Protein AF-0000000068826540 (afdb_homodimer)

Solvent-accessible surface area (backbone atoms only — not comparable to full-atom values): 41862 Å² total; per-residue (Å²): 136,84,75,47,62,43,53,75,53,88,44,81,30,69,49,76,43,87,51,99,75,42,53,31,29,47,53,29,20,50,42,63,43,37,49,64,47,48,42,89,42,45,64,24,58,52,43,32,72,39,55,34,80,72,80,63,37,84,43,47,46,51,41,46,40,36,45,55,70,28,40,40,21,50,29,36,48,54,48,50,35,27,63,74,12,22,51,59,32,77,55,18,40,41,32,16,34,36,43,41,32,24,35,31,47,99,85,48,50,64,32,33,32,38,44,38,30,43,34,70,72,41,82,42,54,42,56,68,70,57,26,53,53,39,37,75,74,40,38,56,49,36,64,49,50,54,51,51,34,32,75,71,65,55,50,45,40,25,42,27,29,36,29,68,40,47,63,68,53,50,73,64,43,95,56,69,79,40,35,23,42,48,80,78,54,53,91,81,31,49,78,40,81,77,52,72,49,70,51,74,72,74,75,94,42,58,61,66,57,53,70,60,45,69,80,28,64,60,34,54,33,76,36,49,42,82,42,89,11,47,35,52,57,45,41,46,56,49,38,57,53,50,41,33,69,75,65,29,81,34,48,62,60,39,64,69,50,26,89,61,88,79,77,65,61,80,74,69,62,65,71,64,73,76,81,69,68,70,56,55,52,39,66,67,61,90,67,81,38,79,70,84,53,68,66,47,59,64,36,54,61,73,41,76,39,78,52,65,51,57,94,74,86,68,41,81,44,72,73,34,32,54,62,33,24,46,44,60,70,70,65,44,48,73,69,49,48,52,49,24,39,52,46,44,41,68,50,45,70,68,24,54,70,70,49,42,52,45,40,34,51,57,40,29,67,41,34,58,66,55,17,51,51,36,51,53,51,51,49,52,52,55,54,51,73,72,96,137,82,75,45,62,42,54,76,51,90,45,81,30,70,50,78,43,86,50,98,75,42,54,32,27,47,54,30,20,50,44,64,43,36,48,63,46,49,42,88,42,44,65,24,56,51,43,32,72,37,55,34,80,73,79,64,38,82,41,45,47,50,40,48,39,35,47,54,71,29,40,39,22,50,29,34,47,55,49,50,35,26,61,73,10,21,49,59,31,77,55,17,41,41,32,15,33,36,44,41,32,22,36,32,43,100,84,49,50,65,32,35,32,39,44,37,29,42,34,72,72,43,81,41,54,41,56,68,70,58,26,52,52,38,37,74,75,40,37,56,48,36,64,50,49,54,51,50,34,31,73,72,64,56,51,44,40,24,43,28,28,36,28,67,40,47,64,67,51,52,72,66,42,94,53,68,79,43,37,24,43,49,79,78,54,50,90,82,33,49,77,41,80,78,51,73,48,70,51,73,72,75,74,91,42,58,61,65,58,53,69,60,46,68,79,28,64,58,35,56,34,77,33,49,42,82,42,91,11,47,37,53,57,46,40,45,56,47,38,56,53,50,42,34,69,74,65,30,79,33,48,62,60,38,64,68,50,27,89,61,90,77,77,67,60,80,75,69,63,65,71,65,73,77,80,68,67,72,56,54,52,36,66,67,61,89,66,81,37,78,70,84,53,68,67,47,58,64,38,55,63,74,42,77,39,78,51,63,53,58,95,74,86,67,43,80,43,70,74,33,31,52,62,34,25,45,44,60,72,71,66,45,49,72,69,51,50,52,49,24,41,51,46,45,41,69,50,43,69,68,26,53,69,71,51,40,51,46,40,33,52,56,40,29,67,41,34,57,67,55,14,49,51,35,51,52,52,52,49,51,51,54,54,57,74,72,102

Nearest PDB structures (foldseek):
  7p8w-assembly1_A  TM=9.764E-01  e=9.276E-44  Homo sapiens
  7di8-assembly1_A  TM=9.745E-01  e=5.352E-43  Bos taurus
  1dgh-assembly1_D  TM=9.755E-01  e=1.425E-42  Homo sapiens
  4e37-assembly1_C  TM=9.584E-01  e=1.526E-38  Pseudomonas aeruginosa PAO1
  6pt7-assembly1_A  TM=9.699E-01  e=7.674E-37  Acinetobacter sp. Ver3

pLDDT: mean 92.23, std 7.65, range [39.34, 98.88]

Sequence (774 aa):
MGYPDTVRDVRGFAVKFYTEDGIWDLVGNNTPIFFIKDAALFPSFIHILKRNPVTHLRDADMFWDMMTLRAETTHQNLIFFSDRGIPASYRNMHGYGSDTFAFVNEYGKFFYCKFHYLTNQGIRNLPPNEATNIAGNDPDYLIRDLYNEIEKGNYPSWSFYVQIMTPEQAAASPYDPFDVTKVWLHAEYPLIPVGRLVLNRNPKNYFAEVEQIAFDVAHLIPGIEPSPDRMLQGRLYSYGDTHRHRLGPNPTQLPVNSPFKLHTYTRDGYGTINSQGGAPNYHPNSFQGPVSDARANALSPALPLVGVAKRTDNAQDDTNYVQARILYQRVLTQEERERLMDNIVMMLKLANTVLQERAISNFSNVDESLGTGIRNRLRAIQTHAELMGYPDTVRDVRGFAVKFYTEDGIWDLVGNNTPIFFIKDAALFPSFIHILKRNPVTHLRDADMFWDMMTLRAETTHQNLIFFSDRGIPASYRNMHGYGSDTFAFVNEYGKFFYCKFHYLTNQGIRNLPPNEATNIAGNDPDYLIRDLYNEIEKGNYPSWSFYVQIMTPEQAAASPYDPFDVTKVWLHAEYPLIPVGRLVLNRNPKNYFAEVEQIAFDVAHLIPGIEPSPDRMLQGRLYSYGDTHRHRLGPNPTQLPVNSPFKLHTYTRDGYGTINSQGGAPNYHPNSFQGPVSDARANALSPALPLVGVAKRTDNAQDDTNYVQARILYQRVLTQEERERLMDNIVMMLKLANTVLQERAISNFSNVDESLGTGIRNRLRAIQTHAEL

Secondary structure (DSSP, 8-state):
-PPPTTSS-PPEEEEEEEETTEEEEEEEESSSS-S-S-GGGHHHHHHHHSPPTTT-S--HHHHHHHHHH-GGGHHHHHHHHSGGGSBS-GGGS-EE--S-EEEE-TTS-EEEEEEEEEESS---B--HHHHHHHHHH-TTHHHHHHHHHHHTT---EEEEEEEEE-HHHHHH-SS-TT-TTSPPPTTTS--EEEEEEE-----S-HIIIIIT----TT---TTEEE-S-HHHHHHHHHHHHHHHHHH-S-GGGSTTT-SS----S---STT--S--TT---SSS-SS------HHHHHT---EEEEEEE-----TT-THHHHHHHHIIIIIS-HHHHHHHHHHHHHHHTTS-HHHHHHHHHHHHHH-HHHHHHHHHHHHHHHHHHH-/-PPPTTSS-PPEEEEEEEETTEEEEEEEESSSS-S-S-GGGHHHHHHHHSPPTTT-S--HHHHHHHHHH-GGGHHHHHHHHSGGGSBS-GGGS-EE--S-EEEE-TTS-EEEEEEEEEESS---B--HHHHHHHHHH-TTHHHHHHHHHHHTT---EEEEEEEEE-HHHHHH-SS-TT-TTSPPPTTTS--EEEEEEE-----S-HIIIIIT----TT---TTEEE-S-HHHHHHHHHHHHHHHHHH-S-GGGSTTT-SS----S---STT--S--TT---SSS-SS------HHHHHT---EEEEEEE-----TT-THHHHHHHHIIIIIS-HHHHHHHHHHHHHHHTTS-HHHHHHHHHHHHHH-HHHHHHHHHHHHHHHHHHH-

Structure (mmCIF, N/CA/C/O backbone):
data_AF-0000000068826540-model_v1
#
loop_
_entity.id
_entity.type
_entity.pdbx_description
1 polymer catalase
#
loop_
_atom_site.group_PDB
_atom_site.id
_atom_site.type_symbol
_atom_site.label_atom_id
_atom_site.label_alt_id
_atom_site.label_comp_id
_atom_site.label_asym_id
_atom_site.label_entity_id
_atom_site.label_seq_id
_atom_site.pdbx_PDB_ins_code
_atom_site.Cartn_x
_atom_site.Cartn_y
_atom_site.Cartn_z
_atom_site.occupancy
_atom_site.B_iso_or_equiv
_atom_site.auth_seq_id
_atom_site.auth_comp_id
_atom_site.auth_asym_id
_atom_site.auth_atom_id
_atom_site.pdbx_PDB_model_num
ATOM 1 N N . MET A 1 1 ? -1.726 -9.164 -29.812 1 40 1 MET A N 1
ATOM 2 C CA . MET A 1 1 ? -1.993 -10.562 -30.125 1 40 1 MET A CA 1
ATOM 3 C C . MET A 1 1 ? -1.627 -11.461 -28.953 1 40 1 MET A C 1
ATOM 5 O O . MET A 1 1 ? -0.715 -11.148 -28.172 1 40 1 MET A O 1
ATOM 9 N N . GLY A 1 2 ? -2.625 -12.258 -28.422 1 59.25 2 GLY A N 1
ATOM 10 C CA . GLY A 1 2 ? -2.689 -12.898 -27.109 1 59.25 2 GLY A CA 1
ATOM 11 C C . GLY A 1 2 ? -1.823 -14.141 -27.016 1 59.25 2 GLY A C 1
ATOM 12 O O . GLY A 1 2 ? -1.243 -14.578 -28.016 1 59.25 2 GLY A O 1
ATOM 13 N N . TYR A 1 3 ? -1.298 -14.594 -25.953 1 77.81 3 TYR A N 1
ATOM 14 C CA . TYR A 1 3 ? -0.613 -15.812 -25.547 1 77.81 3 TYR A CA 1
ATOM 15 C C . TYR A 1 3 ? -1.522 -17.031 -25.703 1 77.81 3 TYR A C 1
ATOM 17 O O . TYR A 1 3 ? -2.719 -16.953 -25.406 1 77.81 3 TYR A O 1
ATOM 25 N N . PRO A 1 4 ? -1 -18.156 -26.562 1 89.75 4 PRO A N 1
ATOM 26 C CA . PRO A 1 4 ? -1.875 -19.312 -26.688 1 89.75 4 PRO A CA 1
ATOM 27 C C . PRO A 1 4 ? -2.424 -19.781 -25.344 1 89.75 4 PRO A C 1
ATOM 29 O O . PRO A 1 4 ? -1.708 -19.766 -24.328 1 89.75 4 PRO A O 1
ATOM 32 N N . ASP A 1 5 ? -3.678 -20.219 -25.391 1 93 5 ASP A N 1
ATOM 33 C CA . ASP A 1 5 ? -4.332 -20.438 -24.109 1 93 5 ASP A CA 1
ATOM 34 C C . ASP A 1 5 ? -4.176 -21.891 -23.672 1 93 5 ASP A C 1
ATOM 36 O O . ASP A 1 5 ? -4.699 -22.297 -22.625 1 93 5 ASP A O 1
ATOM 40 N N . THR A 1 6 ? -3.35 -22.703 -24.469 1 95.31 6 THR A N 1
ATOM 41 C CA . THR A 1 6 ? -3.129 -24.094 -24.047 1 95.31 6 THR A CA 1
ATOM 42 C C . THR A 1 6 ? -1.706 -24.281 -23.531 1 95.31 6 THR A C 1
ATOM 44 O O . THR A 1 6 ? -1.251 -25.406 -23.344 1 95.31 6 THR A O 1
ATOM 47 N N . VAL A 1 7 ? -1.025 -23.25 -23.359 1 93.5 7 VAL A N 1
ATOM 48 C CA . VAL A 1 7 ? 0.302 -23.328 -22.766 1 93.5 7 VAL A CA 1
ATOM 49 C C . VAL A 1 7 ? 0.178 -23.672 -21.281 1 93.5 7 VAL A C 1
ATOM 51 O O . VAL A 1 7 ? -0.816 -23.328 -20.641 1 93.5 7 VAL A O 1
ATOM 54 N N . ARG A 1 8 ? 1.16 -24.469 -20.812 1 95.25 8 ARG A N 1
ATOM 55 C CA . ARG A 1 8 ? 1.2 -24.75 -19.391 1 95.25 8 ARG A CA 1
ATOM 56 C C . ARG A 1 8 ? 1.345 -23.453 -18.594 1 95.25 8 ARG A C 1
ATOM 58 O O . ARG A 1 8 ? 2.311 -22.703 -18.766 1 95.25 8 ARG A O 1
ATOM 65 N N . ASP A 1 9 ? 0.307 -23.188 -17.781 1 94.12 9 ASP A N 1
ATOM 66 C CA . ASP A 1 9 ? 0.278 -21.953 -17 1 94.12 9 ASP A CA 1
ATOM 67 C C . ASP A 1 9 ? -0.729 -22.047 -15.852 1 94.12 9 ASP A C 1
ATOM 69 O O . ASP A 1 9 ? -1.644 -22.875 -15.891 1 94.12 9 ASP A O 1
ATOM 73 N N . VAL A 1 10 ? -0.479 -21.266 -14.852 1 94.94 10 VAL A N 1
ATOM 74 C CA . VAL A 1 10 ? -1.513 -21.062 -13.844 1 94.94 10 VAL A CA 1
ATOM 75 C C . VAL A 1 10 ? -2.6 -20.141 -14.391 1 94.94 10 VAL A C 1
ATOM 77 O O . VAL A 1 10 ? -2.301 -19.156 -15.055 1 94.94 10 VAL A O 1
ATOM 80 N N . ARG A 1 11 ? -3.848 -20.562 -14.203 1 95.62 11 ARG A N 1
ATOM 81 C CA . ARG A 1 11 ? -4.957 -19.734 -14.672 1 95.62 11 ARG A CA 1
ATOM 82 C C . ARG A 1 11 ? -5.605 -18.984 -13.516 1 95.62 11 ARG A C 1
ATOM 84 O O . ARG A 1 11 ? -5.984 -19.594 -12.508 1 95.62 11 ARG A O 1
ATOM 91 N N . GLY A 1 12 ? -5.676 -17.672 -13.703 1 95.25 12 GLY A N 1
ATOM 92 C CA . GLY A 1 12 ? -6.477 -16.922 -12.734 1 95.25 12 GLY A CA 1
ATOM 93 C C . GLY A 1 12 ? -7.93 -17.359 -12.711 1 95.25 12 GLY A C 1
ATOM 94 O O . GLY A 1 12 ? -8.516 -17.656 -13.758 1 95.25 12 GLY A O 1
ATOM 95 N N . PHE A 1 13 ? -8.477 -17.484 -11.57 1 97.69 13 PHE A N 1
ATOM 96 C CA . PHE A 1 13 ? -9.875 -17.812 -11.328 1 97.69 13 PHE A CA 1
ATOM 97 C C . PHE A 1 13 ? -10.492 -16.859 -10.305 1 97.69 13 PHE A C 1
ATOM 99 O O . PHE A 1 13 ? -10.195 -16.953 -9.117 1 97.69 13 PHE A O 1
ATOM 106 N N . ALA A 1 14 ? -11.281 -15.922 -10.773 1 97.5 14 ALA A N 1
ATOM 107 C CA . ALA A 1 14 ? -11.867 -14.922 -9.891 1 97.5 14 ALA A CA 1
ATOM 108 C C . ALA A 1 14 ? -13.375 -14.805 -10.102 1 97.5 14 ALA A C 1
ATOM 110 O O . ALA A 1 14 ? -13.852 -14.914 -11.234 1 97.5 14 ALA A O 1
ATOM 111 N N . VAL A 1 15 ? -14.07 -14.594 -9.008 1 97.25 15 VAL A N 1
ATOM 112 C CA . VAL A 1 15 ? -15.523 -14.461 -9.047 1 97.25 15 VAL A CA 1
ATOM 113 C C . VAL A 1 15 ? -15.945 -13.195 -8.312 1 97.25 15 VAL A C 1
ATOM 115 O O . VAL A 1 15 ? -15.469 -12.914 -7.211 1 97.25 15 VAL A O 1
ATOM 118 N N . LYS A 1 16 ? -16.766 -12.43 -8.938 1 96.5 16 LYS A N 1
ATOM 119 C CA . LYS A 1 16 ? -17.359 -11.242 -8.336 1 96.5 16 LYS A CA 1
ATOM 120 C C . LYS A 1 16 ? -18.781 -11.516 -7.863 1 96.5 16 LYS A C 1
ATOM 122 O O . LYS A 1 16 ? -19.625 -11.953 -8.648 1 96.5 16 LYS A O 1
ATOM 127 N N . PHE A 1 17 ? -19.094 -11.312 -6.582 1 95.56 17 PHE A N 1
ATOM 128 C CA . PHE A 1 17 ? -20.422 -11.469 -5.98 1 95.56 17 PHE A CA 1
ATOM 129 C C . PHE A 1 17 ? -21.094 -10.117 -5.785 1 95.56 17 PHE A C 1
ATOM 131 O O . PHE A 1 17 ? -20.562 -9.25 -5.086 1 95.56 17 PHE A O 1
ATOM 138 N N . TYR A 1 18 ? -22.156 -9.914 -6.453 1 92.62 18 TYR A N 1
ATOM 139 C CA . TYR A 1 18 ? -23 -8.758 -6.168 1 92.62 18 TYR A CA 1
ATOM 140 C C . TYR A 1 18 ? -24.047 -9.094 -5.109 1 92.62 18 TYR A C 1
ATOM 142 O O . TYR A 1 18 ? -25.062 -9.734 -5.41 1 92.62 18 TYR A O 1
ATOM 150 N N . THR A 1 19 ? -23.719 -8.602 -3.861 1 90.75 19 THR A N 1
ATOM 151 C CA . THR A 1 19 ? -24.578 -8.969 -2.74 1 90.75 19 THR A CA 1
ATOM 152 C C . THR A 1 19 ? -25.328 -7.758 -2.209 1 90.75 19 THR A C 1
ATOM 154 O O . THR A 1 19 ? -25.078 -6.629 -2.631 1 90.75 19 THR A O 1
ATOM 157 N N . GLU A 1 20 ? -26.266 -8.039 -1.25 1 87.06 20 GLU A N 1
ATOM 158 C CA . GLU A 1 20 ? -27 -6.961 -0.593 1 87.06 20 GLU A CA 1
ATOM 159 C C . GLU A 1 20 ? -26.078 -6.148 0.321 1 87.06 20 GLU A C 1
ATOM 161 O O . GLU A 1 20 ? -26.391 -5 0.649 1 87.06 20 GLU A O 1
ATOM 166 N N . ASP A 1 21 ? -24.938 -6.742 0.632 1 87.31 21 ASP A N 1
ATOM 167 C CA . ASP A 1 21 ? -24.016 -6.082 1.555 1 87.31 21 ASP A CA 1
ATOM 168 C C . ASP A 1 21 ? -22.891 -5.367 0.799 1 87.31 21 ASP A C 1
ATOM 170 O O . ASP A 1 21 ? -22.031 -4.73 1.409 1 87.31 21 ASP A O 1
ATOM 174 N N . GLY A 1 22 ? -22.938 -5.465 -0.512 1 88.62 22 GLY A N 1
ATOM 175 C CA . GLY A 1 22 ? -21.891 -4.875 -1.326 1 88.62 22 GLY A CA 1
ATOM 176 C C . GLY A 1 22 ? -21.266 -5.855 -2.305 1 88.62 22 GLY A C 1
ATOM 177 O O . GLY A 1 22 ? -21.875 -6.875 -2.641 1 88.62 22 GLY A O 1
ATOM 178 N N . ILE A 1 23 ? -20.188 -5.465 -2.859 1 92.06 23 ILE A N 1
ATOM 179 C CA . ILE A 1 23 ? -19.484 -6.273 -3.852 1 92.06 23 ILE A CA 1
ATOM 180 C C . ILE A 1 23 ? -18.359 -7.055 -3.184 1 92.06 23 ILE A C 1
ATOM 182 O O . ILE A 1 23 ? -17.562 -6.48 -2.438 1 92.06 23 ILE A O 1
ATOM 186 N N . TRP A 1 24 ? -18.375 -8.344 -3.379 1 95.31 24 TRP A N 1
ATOM 187 C CA . TRP A 1 24 ? -17.297 -9.195 -2.885 1 95.31 24 TRP A CA 1
ATOM 188 C C . TRP A 1 24 ? -16.547 -9.852 -4.039 1 95.31 24 TRP A C 1
ATOM 190 O O . TRP A 1 24 ? -17.156 -10.438 -4.938 1 95.31 24 TRP A O 1
ATOM 200 N N . ASP A 1 25 ? -15.258 -9.672 -4.039 1 97 25 ASP A N 1
ATOM 201 C CA . ASP A 1 25 ? -14.406 -10.344 -5.016 1 97 25 ASP A CA 1
ATOM 202 C C . ASP A 1 25 ? -13.617 -11.477 -4.363 1 97 25 ASP A C 1
ATOM 204 O O . ASP A 1 25 ? -12.93 -11.273 -3.363 1 97 25 ASP A O 1
ATOM 208 N N . LEU A 1 26 ? -13.742 -12.625 -4.875 1 97.88 26 LEU A N 1
ATOM 209 C CA . LEU A 1 26 ? -12.883 -13.742 -4.516 1 97.88 26 LEU A CA 1
ATOM 210 C C . LEU A 1 26 ? -11.898 -14.055 -5.637 1 97.88 26 LEU A C 1
ATOM 212 O O . LEU A 1 26 ? -12.289 -14.531 -6.699 1 97.88 26 LEU A O 1
ATOM 216 N N . VAL A 1 27 ? -10.656 -13.727 -5.32 1 97.38 27 VAL A N 1
ATOM 217 C CA . VAL A 1 27 ? -9.602 -13.812 -6.328 1 97.38 27 VAL A CA 1
ATOM 218 C C . VAL A 1 27 ? -8.711 -15.023 -6.043 1 97.38 27 VAL A C 1
ATOM 220 O O . VAL A 1 27 ? -8.219 -15.188 -4.926 1 97.38 27 VAL A O 1
ATOM 223 N N . GLY A 1 28 ? -8.523 -15.859 -7.051 1 96.88 28 GLY A N 1
ATOM 224 C CA . GLY A 1 28 ? -7.676 -17.031 -6.875 1 96.88 28 GLY A CA 1
ATOM 225 C C . GLY A 1 28 ? -7.203 -17.625 -8.188 1 96.88 28 GLY A C 1
ATOM 226 O O . GLY A 1 28 ? -6.91 -16.906 -9.141 1 96.88 28 GLY A O 1
ATOM 227 N N . ASN A 1 29 ? -6.91 -18.922 -8.125 1 97.69 29 ASN A N 1
ATOM 228 C CA . ASN A 1 29 ? -6.355 -19.641 -9.273 1 97.69 29 ASN A CA 1
ATOM 229 C C . ASN A 1 29 ? -7.008 -21 -9.461 1 97.69 29 ASN A C 1
ATOM 231 O O . ASN A 1 29 ? -7.848 -21.406 -8.656 1 97.69 29 ASN A O 1
ATOM 235 N N . ASN A 1 30 ? -6.637 -21.609 -10.578 1 98.06 30 ASN A N 1
ATOM 236 C CA . ASN A 1 30 ? -7.102 -22.969 -10.82 1 98.06 30 ASN A CA 1
ATOM 237 C C . ASN A 1 30 ? -6.266 -23.984 -10.055 1 98.06 30 ASN A C 1
ATOM 239 O O . ASN A 1 30 ? -6.434 -25.203 -10.234 1 98.06 30 ASN A O 1
ATOM 243 N N . THR A 1 31 ? -5.293 -23.5 -9.211 1 97.44 31 THR A N 1
ATOM 244 C CA . THR A 1 31 ? -4.523 -24.328 -8.289 1 97.44 31 THR A CA 1
ATOM 245 C C . THR A 1 31 ? -4.812 -23.938 -6.84 1 97.44 31 THR A C 1
ATOM 247 O O . THR A 1 31 ? -5.086 -22.781 -6.543 1 97.44 31 THR A O 1
ATOM 250 N N . PRO A 1 32 ? -4.758 -24.922 -5.973 1 97 32 PRO A N 1
ATOM 251 C CA . PRO A 1 32 ? -5.172 -24.656 -4.594 1 97 32 PRO A CA 1
ATOM 252 C C . PRO A 1 32 ? -4.156 -23.812 -3.82 1 97 32 PRO A C 1
ATOM 254 O O . PRO A 1 32 ? -4.473 -23.281 -2.752 1 97 32 PRO A O 1
ATOM 257 N N . ILE A 1 33 ? -2.936 -23.797 -4.359 1 97.19 33 ILE A N 1
ATOM 258 C CA . ILE A 1 33 ? -1.878 -23.094 -3.646 1 97.19 33 ILE A CA 1
ATOM 259 C C . ILE A 1 33 ? -1.09 -22.219 -4.625 1 97.19 33 ILE A C 1
ATOM 261 O O . ILE A 1 33 ? -1.438 -22.125 -5.805 1 97.19 33 ILE A O 1
ATOM 265 N N . PHE A 1 34 ? -0.135 -21.453 -4.082 1 96.88 34 PHE A N 1
ATOM 266 C CA . PHE A 1 34 ? 0.689 -20.562 -4.887 1 96.88 34 PHE A CA 1
ATOM 267 C C . PHE A 1 34 ? 2.168 -20.891 -4.727 1 96.88 34 PHE A C 1
ATOM 269 O O . PHE A 1 34 ? 2.531 -21.75 -3.912 1 96.88 34 PHE A O 1
ATOM 276 N N . PHE A 1 35 ? 2.994 -20.297 -5.52 1 96.5 35 PHE A N 1
ATOM 277 C CA . PHE A 1 35 ? 4.414 -20.625 -5.57 1 96.5 35 PHE A CA 1
ATOM 278 C C . PHE A 1 35 ? 5.137 -20.094 -4.336 1 96.5 35 PHE A C 1
ATOM 280 O O . PHE A 1 35 ? 5.965 -20.797 -3.75 1 96.5 35 PHE A O 1
ATOM 287 N N . ILE A 1 36 ? 4.828 -18.891 -3.979 1 95.06 36 ILE A N 1
ATOM 288 C CA . ILE A 1 36 ? 5.566 -18.234 -2.898 1 95.06 36 ILE A CA 1
ATOM 289 C C . ILE A 1 36 ? 4.602 -17.812 -1.795 1 95.06 36 ILE A C 1
ATOM 291 O O . ILE A 1 36 ? 3.418 -17.578 -2.053 1 95.06 36 ILE A O 1
ATOM 295 N N . LYS A 1 37 ? 5.121 -17.703 -0.597 1 92.94 37 LYS A N 1
ATOM 296 C CA . LYS A 1 37 ? 4.246 -17.484 0.553 1 92.94 37 LYS A CA 1
ATOM 297 C C . LYS A 1 37 ? 4.32 -16.047 1.052 1 92.94 37 LYS A C 1
ATOM 299 O O . LYS A 1 37 ? 3.531 -15.641 1.903 1 92.94 37 LYS A O 1
ATOM 304 N N . ASP A 1 38 ? 5.285 -15.266 0.529 1 91.81 38 ASP A N 1
ATOM 305 C CA . ASP A 1 38 ? 5.477 -13.883 0.958 1 91.81 38 ASP A CA 1
ATOM 306 C C . ASP A 1 38 ? 5.273 -12.914 -0.203 1 91.81 38 ASP A C 1
ATOM 308 O O . ASP A 1 38 ? 5.938 -13.023 -1.237 1 91.81 38 ASP A O 1
ATOM 312 N N . ALA A 1 39 ? 4.414 -11.938 0.028 1 92.62 39 ALA A N 1
ATOM 313 C CA . ALA A 1 39 ? 4.094 -10.969 -1.016 1 92.62 39 ALA A CA 1
ATOM 314 C C . ALA A 1 39 ? 5.324 -10.148 -1.4 1 92.62 39 ALA A C 1
ATOM 316 O O . ALA A 1 39 ? 5.414 -9.648 -2.521 1 92.62 39 ALA A O 1
ATOM 317 N N . ALA A 1 40 ? 6.328 -10.062 -0.553 1 89.62 40 ALA A N 1
ATOM 318 C CA . ALA A 1 40 ? 7.547 -9.305 -0.822 1 89.62 40 ALA A CA 1
ATOM 319 C C . ALA A 1 40 ? 8.32 -9.906 -1.992 1 89.62 40 ALA A C 1
ATOM 321 O O . ALA A 1 40 ? 9.094 -9.211 -2.656 1 89.62 40 ALA A O 1
ATOM 322 N N . LEU A 1 41 ? 8.031 -11.172 -2.281 1 92.62 41 LEU A N 1
ATOM 323 C CA . LEU A 1 41 ? 8.758 -11.867 -3.338 1 92.62 41 LEU A CA 1
ATOM 324 C C . LEU A 1 41 ? 7.953 -11.883 -4.633 1 92.62 41 LEU A C 1
ATOM 326 O O . LEU A 1 41 ? 8.445 -12.344 -5.668 1 92.62 41 LEU A O 1
ATOM 330 N N . PHE A 1 42 ? 6.809 -11.305 -4.629 1 93.5 42 PHE A N 1
ATOM 331 C CA . PHE A 1 42 ? 5.906 -11.438 -5.766 1 93.5 42 PHE A CA 1
ATOM 332 C C . PHE A 1 42 ? 6.469 -10.727 -6.992 1 93.5 42 PHE A C 1
ATOM 334 O O . PHE A 1 42 ? 6.422 -11.258 -8.102 1 93.5 42 PHE A O 1
ATOM 341 N N . PRO A 1 43 ? 7.07 -9.516 -6.84 1 91.94 43 PRO A N 1
ATOM 342 C CA . PRO A 1 43 ? 7.676 -8.914 -8.031 1 91.94 43 PRO A CA 1
ATOM 343 C C . PRO A 1 43 ? 8.766 -9.789 -8.648 1 91.94 43 PRO A C 1
ATOM 345 O O . PRO A 1 43 ? 8.836 -9.922 -9.875 1 91.94 43 PRO A O 1
ATOM 348 N N . SER A 1 44 ? 9.539 -10.383 -7.809 1 93.62 44 SER A N 1
ATOM 349 C CA . SER A 1 44 ? 10.57 -11.289 -8.305 1 93.62 44 SER A CA 1
ATOM 350 C C . SER A 1 44 ? 9.961 -12.469 -9.039 1 93.62 44 SER A C 1
ATOM 352 O O . SER A 1 44 ? 10.438 -12.859 -10.109 1 93.62 44 SER A O 1
ATOM 354 N N . PHE A 1 45 ? 8.945 -12.953 -8.5 1 94.81 45 PHE A N 1
ATOM 355 C CA . PHE A 1 45 ? 8.242 -14.07 -9.117 1 94.81 45 PHE A CA 1
ATOM 356 C C . PHE A 1 45 ? 7.746 -13.703 -10.508 1 94.81 45 PHE A C 1
ATOM 358 O O . PHE A 1 45 ? 7.887 -14.484 -11.453 1 94.81 45 PHE A O 1
ATOM 365 N N . ILE A 1 46 ? 7.25 -12.492 -10.625 1 92.88 46 ILE A N 1
ATOM 366 C CA . ILE A 1 46 ? 6.746 -12.039 -11.922 1 92.88 46 ILE A CA 1
ATOM 367 C C . ILE A 1 46 ? 7.914 -11.805 -12.875 1 92.88 46 ILE A C 1
ATOM 369 O O . ILE A 1 46 ? 7.824 -12.117 -14.062 1 92.88 46 ILE A O 1
ATOM 373 N N . HIS A 1 47 ? 8.961 -11.344 -12.344 1 92.12 47 HIS A N 1
ATOM 374 C CA . HIS A 1 47 ? 10.117 -11.016 -13.172 1 92.12 47 HIS A CA 1
ATOM 375 C C . HIS A 1 47 ? 10.703 -12.266 -13.82 1 92.12 47 HIS A C 1
ATOM 377 O O . HIS A 1 47 ? 11.164 -12.219 -14.961 1 92.12 47 HIS A O 1
ATOM 383 N N . ILE A 1 48 ? 10.672 -13.344 -13.141 1 93.69 48 ILE A N 1
ATOM 384 C CA . ILE A 1 48 ? 11.281 -14.539 -13.703 1 93.69 48 ILE A CA 1
ATOM 385 C C . ILE A 1 48 ? 10.422 -15.078 -14.844 1 93.69 48 ILE A C 1
ATOM 387 O O . ILE A 1 48 ? 10.867 -15.914 -15.633 1 93.69 48 ILE A O 1
ATOM 391 N N . LEU A 1 49 ? 9.18 -14.664 -14.852 1 91.94 49 LEU A N 1
ATOM 392 C CA . LEU A 1 49 ? 8.266 -15.102 -15.898 1 91.94 49 LEU A CA 1
ATOM 393 C C . LEU A 1 49 ? 8.312 -14.148 -17.094 1 91.94 49 LEU A C 1
ATOM 395 O O . LEU A 1 49 ? 7.773 -14.453 -18.156 1 91.94 49 LEU A O 1
ATOM 399 N N . LYS A 1 50 ? 8.977 -13.023 -16.922 1 89.81 50 LYS A N 1
ATOM 400 C CA . LYS A 1 50 ? 9.133 -12.062 -18 1 89.81 50 LYS A CA 1
ATOM 401 C C . LYS A 1 50 ? 10.258 -12.484 -18.953 1 89.81 50 LYS A C 1
ATOM 403 O O . LYS A 1 50 ? 10.992 -13.43 -18.656 1 89.81 50 LYS A O 1
ATOM 408 N N . ARG A 1 51 ? 10.25 -11.781 -20.047 1 89.56 51 ARG A N 1
ATOM 409 C CA . ARG A 1 51 ? 11.266 -12.062 -21.047 1 89.56 51 ARG A CA 1
ATOM 410 C C . ARG A 1 51 ? 12.633 -11.555 -20.594 1 89.56 51 ARG A C 1
ATOM 412 O O . ARG A 1 51 ? 12.734 -10.516 -19.938 1 89.56 51 ARG A O 1
ATOM 419 N N . ASN A 1 52 ? 13.656 -12.344 -20.953 1 89.12 52 ASN A N 1
ATOM 420 C CA . ASN A 1 52 ? 15.039 -11.977 -20.656 1 89.12 52 ASN A CA 1
ATOM 421 C C . ASN A 1 52 ? 15.383 -10.594 -21.203 1 89.12 52 ASN A C 1
ATOM 423 O O . ASN A 1 52 ? 15.07 -10.281 -22.359 1 89.12 52 ASN A O 1
ATOM 427 N N . PRO A 1 53 ? 16.016 -9.781 -20.359 1 86.62 53 PRO A N 1
ATOM 428 C CA . PRO A 1 53 ? 16.234 -8.391 -20.766 1 86.62 53 PRO A CA 1
ATOM 429 C C . PRO A 1 53 ? 17.234 -8.273 -21.906 1 86.62 53 PRO A C 1
ATOM 431 O O . PRO A 1 53 ? 17.281 -7.254 -22.609 1 86.62 53 PRO A O 1
ATOM 434 N N . VAL A 1 54 ? 18.047 -9.328 -22.141 1 88.25 54 VAL A N 1
ATOM 435 C CA . VAL A 1 54 ? 19.062 -9.289 -23.188 1 88.25 54 VAL A CA 1
ATOM 436 C C . VAL A 1 54 ? 18.484 -9.836 -24.5 1 88.25 54 VAL A C 1
ATOM 438 O O . VAL A 1 54 ? 18.562 -9.18 -25.531 1 88.25 54 VAL A O 1
ATOM 441 N N . THR A 1 55 ? 17.859 -10.953 -24.438 1 91.81 55 THR A N 1
ATOM 442 C CA . THR A 1 55 ? 17.484 -11.672 -25.641 1 91.81 55 THR A CA 1
ATOM 443 C C . THR A 1 55 ? 16.016 -11.406 -25.984 1 91.81 55 THR A C 1
ATOM 445 O O . THR A 1 55 ? 15.578 -11.664 -27.109 1 91.81 55 THR A O 1
ATOM 448 N N . HIS A 1 56 ? 15.242 -11.016 -24.969 1 90.81 56 HIS A N 1
ATOM 449 C CA . HIS A 1 56 ? 13.797 -10.828 -25.047 1 90.81 56 HIS A CA 1
ATOM 450 C C . HIS A 1 56 ? 13.094 -12.148 -25.328 1 90.81 56 HIS A C 1
ATOM 452 O O . HIS A 1 56 ? 12.016 -12.172 -25.938 1 90.81 56 HIS A O 1
ATOM 458 N N . LEU A 1 57 ? 13.711 -13.305 -24.906 1 90.38 57 LEU A N 1
ATOM 459 C CA . LEU A 1 57 ? 13.125 -14.641 -24.969 1 90.38 57 LEU A CA 1
ATOM 460 C C . LEU A 1 57 ? 12.75 -15.141 -23.578 1 90.38 57 LEU A C 1
ATOM 462 O O . LEU A 1 57 ? 13.258 -14.633 -22.578 1 90.38 57 LEU A O 1
ATOM 466 N N . ARG A 1 58 ? 11.805 -16.094 -23.625 1 90.75 58 ARG A N 1
ATOM 467 C CA . ARG A 1 58 ? 11.609 -16.812 -22.375 1 90.75 58 ARG A CA 1
ATOM 468 C C . ARG A 1 58 ? 12.906 -17.484 -21.938 1 90.75 58 ARG A C 1
ATOM 470 O O . ARG A 1 58 ? 13.688 -17.938 -22.766 1 90.75 58 ARG A O 1
ATOM 477 N N . ASP A 1 59 ? 13.133 -17.516 -20.594 1 93.19 59 ASP A N 1
ATOM 478 C CA . ASP A 1 59 ? 14.406 -17.984 -20.078 1 93.19 59 ASP A CA 1
ATOM 479 C C . ASP A 1 59 ? 14.203 -19 -18.938 1 93.19 59 ASP A C 1
ATOM 481 O O . ASP A 1 59 ? 13.82 -18.625 -17.828 1 93.19 59 ASP A O 1
ATOM 485 N N . ALA A 1 60 ? 14.516 -20.266 -19.25 1 95.94 60 ALA A N 1
ATOM 486 C CA . ALA A 1 60 ? 14.336 -21.328 -18.266 1 95.94 60 ALA A CA 1
ATOM 487 C C . ALA A 1 60 ? 15.281 -21.141 -17.078 1 95.94 60 ALA A C 1
ATOM 489 O O . ALA A 1 60 ? 14.984 -21.578 -15.961 1 95.94 60 ALA A O 1
ATOM 490 N N . ASP A 1 61 ? 16.406 -20.516 -17.281 1 96 61 ASP A N 1
ATOM 491 C CA . ASP A 1 61 ? 17.344 -20.281 -16.188 1 96 61 ASP A CA 1
ATOM 492 C C . ASP A 1 61 ? 16.75 -19.359 -15.133 1 96 61 ASP A C 1
ATOM 494 O O . ASP A 1 61 ? 16.906 -19.609 -13.93 1 96 61 ASP A O 1
ATOM 498 N N . MET A 1 62 ? 16.094 -18.312 -15.609 1 95.25 62 MET A N 1
ATOM 499 C CA . MET A 1 62 ? 15.477 -17.391 -14.664 1 95.25 62 MET A CA 1
ATOM 500 C C . MET A 1 62 ? 14.445 -18.109 -13.797 1 95.25 62 MET A C 1
ATOM 502 O O . MET A 1 62 ? 14.438 -17.953 -12.57 1 95.25 62 MET A O 1
ATOM 506 N N . PHE A 1 63 ? 13.617 -18.938 -14.43 1 96.06 63 PHE A N 1
ATOM 507 C CA . PHE A 1 63 ? 12.562 -19.672 -13.734 1 96.06 63 PHE A CA 1
ATOM 508 C C . PHE A 1 63 ? 13.164 -20.656 -12.727 1 96.06 63 PHE A C 1
ATOM 510 O O . PHE A 1 63 ? 12.883 -20.562 -11.523 1 96.06 63 PHE A O 1
ATOM 517 N N . TRP A 1 64 ? 14.008 -21.5 -13.156 1 97.75 64 TRP A N 1
ATOM 518 C CA . TRP A 1 64 ? 14.508 -22.578 -12.312 1 97.75 64 TRP A CA 1
ATOM 519 C C . TRP A 1 64 ? 15.461 -22.047 -11.25 1 97.75 64 TRP A C 1
ATOM 521 O O . TRP A 1 64 ? 15.586 -22.625 -10.164 1 97.75 64 TRP A O 1
ATOM 531 N N . ASP A 1 65 ? 16.141 -20.906 -11.547 1 97.5 65 ASP A N 1
ATOM 532 C CA . ASP A 1 65 ? 17.016 -20.312 -10.555 1 97.5 65 ASP A CA 1
ATOM 533 C C . ASP A 1 65 ? 16.25 -19.906 -9.297 1 97.5 65 ASP A C 1
ATOM 535 O O . ASP A 1 65 ? 16.469 -20.453 -8.219 1 97.5 65 ASP A O 1
ATOM 539 N N . MET A 1 66 ? 15.258 -19.141 -9.484 1 95.44 66 MET A N 1
ATOM 540 C CA . MET A 1 66 ? 14.492 -18.719 -8.312 1 95.44 66 MET A CA 1
ATOM 541 C C . MET A 1 66 ? 13.758 -19.891 -7.684 1 95.44 66 MET A C 1
ATOM 543 O O . MET A 1 66 ? 13.742 -20.047 -6.461 1 95.44 66 MET A O 1
ATOM 547 N N . MET A 1 67 ? 13.148 -20.766 -8.516 1 96.06 67 MET A N 1
ATOM 548 C CA . MET A 1 67 ? 12.352 -21.891 -7.996 1 96.06 67 MET A CA 1
ATOM 549 C C . MET A 1 67 ? 13.203 -22.797 -7.129 1 96.06 67 MET A C 1
ATOM 551 O O . MET A 1 67 ? 12.734 -23.312 -6.105 1 96.06 67 MET A O 1
ATOM 555 N N . THR A 1 68 ? 14.422 -23 -7.484 1 95.94 68 THR A N 1
ATOM 556 C CA . THR A 1 68 ? 15.258 -23.953 -6.77 1 95.94 68 THR A CA 1
ATOM 557 C C . THR A 1 68 ? 15.914 -23.297 -5.555 1 95.94 68 THR A C 1
ATOM 559 O O . THR A 1 68 ? 16.422 -23.984 -4.672 1 95.94 68 THR A O 1
ATOM 562 N N . LEU A 1 69 ? 15.938 -21.953 -5.539 1 94.62 69 LEU A N 1
ATOM 563 C CA . LEU A 1 69 ? 16.469 -21.234 -4.391 1 94.62 69 LEU A CA 1
ATOM 564 C C . LEU A 1 69 ? 15.398 -21.031 -3.324 1 94.62 69 LEU A C 1
ATOM 566 O O . LEU A 1 69 ? 15.711 -20.672 -2.188 1 94.62 69 LEU A O 1
ATOM 570 N N . ARG A 1 70 ? 14.164 -21.281 -3.742 1 94.94 70 ARG A N 1
ATOM 571 C CA . ARG A 1 70 ? 13.023 -21.141 -2.844 1 94.94 70 ARG A CA 1
ATOM 572 C C . ARG A 1 70 ? 12.258 -22.453 -2.721 1 94.94 70 ARG A C 1
ATOM 574 O O . ARG A 1 70 ? 11.305 -22.688 -3.463 1 94.94 70 ARG A O 1
ATOM 581 N N . ALA A 1 71 ? 12.562 -23.172 -1.691 1 94.44 71 ALA A N 1
ATOM 582 C CA . ALA A 1 71 ? 12.039 -24.531 -1.557 1 94.44 71 ALA A CA 1
ATOM 583 C C . ALA A 1 71 ? 10.523 -24.516 -1.385 1 94.44 71 ALA A C 1
ATOM 585 O O . ALA A 1 71 ? 9.844 -25.5 -1.675 1 94.44 71 ALA A O 1
ATOM 586 N N . GLU A 1 72 ? 9.984 -23.422 -0.932 1 94.94 72 GLU A N 1
ATOM 587 C CA . GLU A 1 72 ? 8.547 -23.344 -0.715 1 94.94 72 GLU A CA 1
ATOM 588 C C . GLU A 1 72 ? 7.781 -23.484 -2.029 1 94.94 72 GLU A C 1
ATOM 590 O O . GLU A 1 72 ? 6.578 -23.734 -2.031 1 94.94 72 GLU A O 1
ATOM 595 N N . THR A 1 73 ? 8.484 -23.328 -3.154 1 96.75 73 THR A N 1
ATOM 596 C CA . THR A 1 73 ? 7.824 -23.391 -4.453 1 96.75 73 THR A CA 1
ATOM 597 C C . THR A 1 73 ? 7.621 -24.828 -4.895 1 96.75 73 THR A C 1
ATOM 599 O O . THR A 1 73 ? 6.867 -25.109 -5.832 1 96.75 73 THR A O 1
ATOM 602 N N . THR A 1 74 ? 8.266 -25.75 -4.23 1 97.38 74 THR A N 1
ATOM 603 C CA . THR A 1 74 ? 8.344 -27.141 -4.688 1 97.38 74 THR A CA 1
ATOM 604 C C . THR A 1 74 ? 6.953 -27.75 -4.793 1 97.38 74 THR A C 1
ATOM 606 O O . THR A 1 74 ? 6.633 -28.406 -5.789 1 97.38 74 THR A O 1
ATOM 609 N N . HIS A 1 75 ? 6.156 -27.516 -3.822 1 97.19 75 HIS A N 1
ATOM 610 C CA . HIS A 1 75 ? 4.809 -28.078 -3.824 1 97.19 75 HIS A CA 1
ATOM 611 C C . HIS A 1 75 ? 4.016 -27.594 -5.035 1 97.19 75 HIS A C 1
ATOM 613 O O . HIS A 1 75 ? 3.457 -28.406 -5.777 1 97.19 75 HIS A O 1
ATOM 619 N N . GLN A 1 76 ? 3.984 -26.328 -5.301 1 97.94 76 GLN A N 1
ATOM 620 C CA . GLN A 1 76 ? 3.26 -25.766 -6.434 1 97.94 76 GLN A CA 1
ATOM 621 C C . GLN A 1 76 ? 3.887 -26.188 -7.754 1 97.94 76 GLN A C 1
ATOM 623 O O . GLN A 1 76 ? 3.186 -26.375 -8.75 1 97.94 76 GLN A O 1
ATOM 628 N N . ASN A 1 77 ? 5.18 -26.359 -7.766 1 98.19 77 ASN A N 1
ATOM 629 C CA . ASN A 1 77 ? 5.824 -26.859 -8.977 1 98.19 77 ASN A CA 1
ATOM 630 C C . ASN A 1 77 ? 5.32 -28.25 -9.359 1 98.19 77 ASN A C 1
ATOM 632 O O . ASN A 1 77 ? 5.148 -28.547 -10.539 1 98.19 77 ASN A O 1
ATOM 636 N N . LEU A 1 78 ? 5.109 -29.062 -8.359 1 98.69 78 LEU A N 1
ATOM 637 C CA . LEU A 1 78 ? 4.559 -30.375 -8.656 1 98.69 78 LEU A CA 1
ATOM 638 C C . LEU A 1 78 ? 3.164 -30.266 -9.258 1 98.69 78 LEU A C 1
ATOM 640 O O . LEU A 1 78 ? 2.834 -30.969 -10.211 1 98.69 78 LEU A O 1
ATOM 644 N N . ILE A 1 79 ? 2.391 -29.344 -8.766 1 98.31 79 ILE A N 1
ATOM 645 C CA . ILE A 1 79 ? 1.048 -29.156 -9.297 1 98.31 79 ILE A CA 1
ATOM 646 C C . ILE A 1 79 ? 1.134 -28.562 -10.703 1 98.31 79 ILE A C 1
ATOM 648 O O . ILE A 1 79 ? 0.482 -29.047 -11.633 1 98.31 79 ILE A O 1
ATOM 652 N N . PHE A 1 80 ? 1.981 -27.625 -10.914 1 98.06 80 PHE A N 1
ATOM 653 C CA . PHE A 1 80 ? 2.158 -26.891 -12.164 1 98.06 80 PHE A CA 1
ATOM 654 C C . PHE A 1 80 ? 2.584 -27.828 -13.289 1 98.06 80 PHE A C 1
ATOM 656 O O . PHE A 1 80 ? 2.088 -27.719 -14.414 1 98.06 80 PHE A O 1
ATOM 663 N N . PHE A 1 81 ? 3.436 -28.766 -12.961 1 98.5 81 PHE A N 1
ATOM 664 C CA . PHE A 1 81 ? 3.977 -29.641 -13.992 1 98.5 81 PHE A CA 1
ATOM 665 C C . PHE A 1 81 ? 3.174 -30.938 -14.07 1 98.5 81 PHE A C 1
ATOM 667 O O . PHE A 1 81 ? 3.438 -31.797 -14.922 1 98.5 81 PHE A O 1
ATOM 674 N N . SER A 1 82 ? 2.209 -31.125 -13.188 1 98.38 82 SER A N 1
ATOM 675 C CA . SER A 1 82 ? 1.302 -32.25 -13.305 1 98.38 82 SER A CA 1
ATOM 676 C C . SER A 1 82 ? 0.346 -32.094 -14.484 1 98.38 82 SER A C 1
ATOM 678 O O . SER A 1 82 ? 0.459 -31.125 -15.242 1 98.38 82 SER A O 1
ATOM 680 N N . ASP A 1 83 ? -0.564 -33 -14.617 1 97.75 83 ASP A N 1
ATOM 681 C CA . ASP A 1 83 ? -1.563 -32.906 -15.68 1 97.75 83 ASP A CA 1
ATOM 682 C C . ASP A 1 83 ? -2.432 -31.656 -15.492 1 97.75 83 ASP A C 1
ATOM 684 O O . ASP A 1 83 ? -2.955 -31.094 -16.469 1 97.75 83 ASP A O 1
ATOM 688 N N . ARG A 1 84 ? -2.486 -31.141 -14.312 1 96.81 84 ARG A N 1
ATOM 689 C CA . ARG A 1 84 ? -3.348 -30.016 -13.984 1 96.81 84 ARG A CA 1
ATOM 690 C C . ARG A 1 84 ? -2.812 -28.719 -14.594 1 96.81 84 ARG A C 1
ATOM 692 O O . ARG A 1 84 ? -3.52 -27.719 -14.641 1 96.81 84 ARG A O 1
ATOM 699 N N . GLY A 1 85 ? -1.596 -28.781 -15.125 1 97.19 85 GLY A N 1
ATOM 700 C CA . GLY A 1 85 ? -0.974 -27.578 -15.672 1 97.19 85 GLY A CA 1
ATOM 701 C C . GLY A 1 85 ? -1.55 -27.172 -17.016 1 97.19 85 GLY A C 1
ATOM 702 O O . GLY A 1 85 ? -1.336 -26.047 -17.469 1 97.19 85 GLY A O 1
ATOM 703 N N . ILE A 1 86 ? -2.281 -28.094 -17.656 1 97.56 86 ILE A N 1
ATOM 704 C CA . ILE A 1 86 ? -2.908 -27.766 -18.938 1 97.56 86 ILE A CA 1
ATOM 705 C C . ILE A 1 86 ? -4.352 -28.266 -18.938 1 97.56 86 ILE A C 1
ATOM 707 O O . ILE A 1 86 ? -4.633 -29.359 -19.438 1 97.56 86 ILE A O 1
ATOM 711 N N . PRO A 1 87 ? -5.207 -27.469 -18.438 1 97.5 87 PRO A N 1
ATOM 712 C CA . PRO A 1 87 ? -6.609 -27.891 -18.516 1 97.5 87 PRO A CA 1
ATOM 713 C C . PRO A 1 87 ? -7.098 -28.078 -19.953 1 97.5 87 PRO A C 1
ATOM 715 O O . PRO A 1 87 ? -6.699 -27.328 -20.844 1 97.5 87 PRO A O 1
ATOM 718 N N . ALA A 1 88 ? -7.949 -29 -20.156 1 98.06 88 ALA A N 1
ATOM 719 C CA . ALA A 1 88 ? -8.5 -29.266 -21.484 1 98.06 88 ALA A CA 1
ATOM 720 C C . ALA A 1 88 ? -9.477 -28.172 -21.891 1 98.06 88 ALA A C 1
ATOM 722 O O . ALA A 1 88 ? -9.695 -27.953 -23.094 1 98.06 88 ALA A O 1
ATOM 723 N N . SER A 1 89 ? -10.133 -27.641 -20.969 1 97.75 89 SER A N 1
ATOM 724 C CA . SER A 1 89 ? -11.016 -26.484 -21.125 1 97.75 89 SER A CA 1
ATOM 725 C C . SER A 1 89 ? -11.117 -25.703 -19.828 1 97.75 89 SER A C 1
ATOM 727 O O . SER A 1 89 ? -10.781 -26.203 -18.75 1 97.75 89 SER A O 1
ATOM 729 N N . TYR A 1 90 ? -11.578 -24.453 -19.906 1 97.81 90 TYR A N 1
ATOM 730 C CA . TYR A 1 90 ? -11.82 -23.656 -18.703 1 97.81 90 TYR A CA 1
ATOM 731 C C . TYR A 1 90 ? -12.961 -24.25 -17.891 1 97.81 90 TYR A C 1
ATOM 733 O O . TYR A 1 90 ? -13.078 -23.969 -16.688 1 97.81 90 TYR A O 1
ATOM 741 N N . ARG A 1 91 ? -13.781 -25.141 -18.469 1 98.31 91 ARG A N 1
ATOM 742 C CA . ARG A 1 91 ? -14.938 -25.734 -17.797 1 98.31 91 ARG A CA 1
ATOM 743 C C . ARG A 1 91 ? -14.516 -26.953 -16.969 1 98.31 91 ARG A C 1
ATOM 745 O O . ARG A 1 91 ? -15.273 -27.406 -16.109 1 98.31 91 ARG A O 1
ATOM 752 N N . ASN A 1 92 ? -13.328 -27.469 -17.266 1 98.38 92 ASN A N 1
ATOM 753 C CA . ASN A 1 92 ? -12.898 -28.719 -16.656 1 98.38 92 ASN A CA 1
ATOM 754 C C . ASN A 1 92 ? -11.789 -28.5 -15.641 1 98.38 92 ASN A C 1
ATOM 756 O O . ASN A 1 92 ? -10.969 -29.391 -15.406 1 98.38 92 ASN A O 1
ATOM 760 N N . MET A 1 93 ? -11.711 -27.344 -15.078 1 98.31 93 MET A N 1
ATOM 761 C CA . MET A 1 93 ? -10.727 -27.062 -14.039 1 98.31 93 MET A CA 1
ATOM 762 C C . MET A 1 93 ? -11.406 -26.578 -12.766 1 98.31 93 MET A C 1
ATOM 764 O O . MET A 1 93 ? -12.516 -26.031 -12.812 1 98.31 93 MET A O 1
ATOM 768 N N . HIS A 1 94 ? -10.789 -26.844 -11.656 1 98.44 94 HIS A N 1
ATOM 769 C CA . HIS A 1 94 ? -11.227 -26.281 -10.375 1 98.44 94 HIS A CA 1
ATOM 770 C C . HIS A 1 94 ? -10.82 -24.828 -10.234 1 98.44 94 HIS A C 1
ATOM 772 O O . HIS A 1 94 ? -10.023 -24.328 -11.031 1 98.44 94 HIS A O 1
ATOM 778 N N . GLY A 1 95 ? -11.445 -24.125 -9.344 1 98.25 95 GLY A N 1
ATOM 779 C CA . GLY A 1 95 ? -11.047 -22.812 -8.867 1 98.25 95 GLY A CA 1
ATOM 780 C C . GLY A 1 95 ? -10.867 -22.75 -7.363 1 98.25 95 GLY A C 1
ATOM 781 O O . GLY A 1 95 ? -11.5 -23.516 -6.625 1 98.25 95 GLY A O 1
ATOM 782 N N . TYR A 1 96 ? -9.984 -21.891 -7 1 98.19 96 TYR A N 1
ATOM 783 C CA . TYR A 1 96 ? -9.68 -21.781 -5.578 1 98.19 96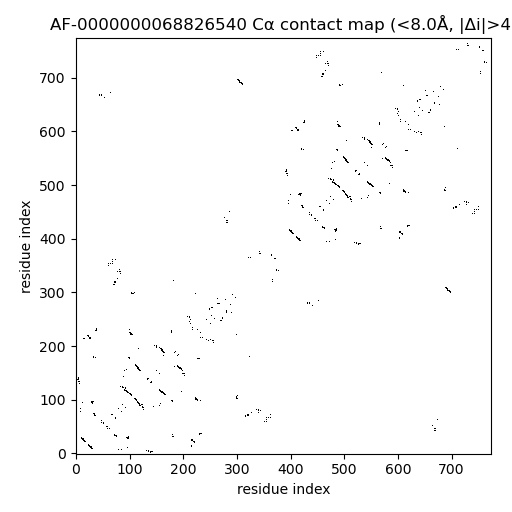 TYR A CA 1
ATOM 784 C C . TYR A 1 96 ? -9.492 -20.312 -5.18 1 98.19 96 TYR A C 1
ATOM 786 O O . TYR A 1 96 ? -9.047 -19.5 -5.984 1 98.19 96 TYR A O 1
ATOM 794 N N . GLY A 1 97 ? -9.844 -20.016 -3.904 1 95.69 97 GLY A N 1
ATOM 795 C CA . GLY A 1 97 ? -9.477 -18.719 -3.348 1 95.69 97 GLY A CA 1
ATOM 796 C C . GLY A 1 97 ? -8.031 -18.641 -2.908 1 95.69 97 GLY A C 1
ATOM 797 O O . GLY A 1 97 ? -7.488 -17.562 -2.725 1 95.69 97 GLY A O 1
ATOM 798 N N . SER A 1 98 ? -7.336 -19.719 -2.762 1 91.44 98 SER A N 1
ATOM 799 C CA . SER A 1 98 ? -5.93 -19.953 -2.449 1 91.44 98 SER A CA 1
ATOM 800 C C . SER A 1 98 ? -5.582 -19.438 -1.055 1 91.44 98 SER A C 1
ATOM 802 O O . SER A 1 98 ? -5.062 -20.188 -0.225 1 91.44 98 SER A O 1
ATOM 804 N N . ASP A 1 99 ? -5.887 -18.156 -0.719 1 96.62 99 ASP A N 1
ATOM 805 C CA . ASP A 1 99 ? -5.547 -17.531 0.558 1 96.62 99 ASP A CA 1
ATOM 806 C C . ASP A 1 99 ? -6.477 -18.016 1.669 1 96.62 99 ASP A C 1
ATOM 808 O O . ASP A 1 99 ? -7.539 -18.578 1.395 1 96.62 99 ASP A O 1
ATOM 812 N N . THR A 1 100 ? -6.02 -17.859 2.832 1 96.69 100 THR A N 1
ATOM 813 C CA . THR A 1 100 ? -6.871 -18.031 4.004 1 96.69 100 THR A CA 1
ATOM 814 C C . THR A 1 100 ? -7.543 -16.719 4.387 1 96.69 100 THR A C 1
ATOM 816 O O . THR A 1 100 ? -6.879 -15.695 4.523 1 96.69 100 THR A O 1
ATOM 819 N N . PHE A 1 101 ? -8.852 -16.797 4.508 1 94.81 101 PHE A N 1
ATOM 820 C CA . PHE A 1 101 ? -9.633 -15.656 4.957 1 94.81 101 PHE A CA 1
ATOM 821 C C . PHE A 1 101 ? -10.156 -15.875 6.371 1 94.81 101 PHE A C 1
ATOM 823 O O . PHE A 1 101 ? -9.875 -16.906 6.988 1 94.81 101 PHE A O 1
ATOM 830 N N . ALA A 1 102 ? -10.781 -14.859 6.895 1 91.25 102 ALA A N 1
ATOM 831 C CA . ALA A 1 102 ? -11.484 -14.984 8.172 1 91.25 102 ALA A CA 1
ATOM 832 C C . ALA A 1 102 ? -12.984 -14.805 7.984 1 91.25 102 ALA A C 1
ATOM 834 O O . ALA A 1 102 ? -13.43 -13.953 7.215 1 91.25 102 ALA A O 1
ATOM 835 N N . PHE A 1 103 ? -13.68 -15.68 8.648 1 91.88 103 PHE A N 1
ATOM 836 C CA . PHE A 1 103 ? -15.133 -15.578 8.758 1 91.88 103 PHE A CA 1
ATOM 837 C C . PHE A 1 103 ? -15.531 -15.047 10.133 1 91.88 103 PHE A C 1
ATOM 839 O O . PHE A 1 103 ? -14.953 -15.438 11.148 1 91.88 103 PHE A O 1
ATOM 846 N N . VAL A 1 104 ? -16.438 -14.164 10.094 1 89.75 104 VAL A N 1
ATOM 847 C CA . VAL A 1 104 ? -17.031 -13.703 11.336 1 89.75 104 VAL A CA 1
ATOM 848 C C . VAL A 1 104 ? -18.547 -13.961 11.312 1 89.75 104 VAL A C 1
ATOM 850 O O . VAL A 1 104 ? -19.234 -13.516 10.398 1 89.75 104 VAL A O 1
ATOM 853 N N . ASN A 1 105 ? -18.969 -14.695 12.289 1 89 105 ASN A N 1
ATOM 854 C CA . ASN A 1 105 ? -20.406 -15 12.289 1 89 105 ASN A CA 1
ATOM 855 C C . ASN A 1 105 ? -21.219 -13.883 12.945 1 89 105 ASN A C 1
ATOM 857 O O . ASN A 1 105 ? -20.656 -12.852 13.328 1 89 105 ASN A O 1
ATOM 861 N N . GLU A 1 106 ? -22.516 -14.078 12.922 1 85.88 106 GLU A N 1
ATOM 862 C CA . GLU A 1 106 ? -23.438 -13.031 13.375 1 85.88 106 GLU A CA 1
ATOM 863 C C . GLU A 1 106 ? -23.234 -12.711 14.852 1 85.88 106 GLU A C 1
ATOM 865 O O . GLU A 1 106 ? -23.672 -11.664 15.328 1 85.88 106 GLU A O 1
ATOM 870 N N . TYR A 1 107 ? -22.531 -13.562 15.57 1 85.19 107 TYR A N 1
ATOM 871 C CA . TYR A 1 107 ? -22.312 -13.367 17 1 85.19 107 TYR A CA 1
ATOM 872 C C . TYR A 1 107 ? -20.922 -12.766 17.25 1 85.19 107 TYR A C 1
ATOM 874 O O . TYR A 1 107 ? -20.531 -12.578 18.406 1 85.19 107 TYR A O 1
ATOM 882 N N . GLY A 1 108 ? -20.219 -12.562 16.156 1 81.81 108 GLY A N 1
ATOM 883 C CA . GLY A 1 108 ? -18.922 -11.938 16.297 1 81.81 108 GLY A CA 1
ATOM 884 C C . GLY A 1 108 ? -17.797 -12.945 16.469 1 81.81 108 GLY A C 1
ATOM 885 O O . GLY A 1 108 ? -16.641 -12.562 16.734 1 81.81 108 GLY A O 1
ATOM 886 N N . LYS A 1 109 ? -18.188 -14.203 16.375 1 85.06 109 LYS A N 1
ATOM 887 C CA . LYS A 1 109 ? -17.141 -15.219 16.5 1 85.06 109 LYS A CA 1
ATOM 888 C C . LYS A 1 109 ? -16.375 -15.391 15.195 1 85.06 109 LYS A C 1
ATOM 890 O O . LYS A 1 109 ? -16.984 -15.422 14.117 1 85.06 109 LYS A O 1
ATOM 895 N N . PHE A 1 110 ? -15.148 -15.586 15.359 1 85.75 110 PHE A N 1
ATOM 896 C CA . PHE A 1 110 ? -14.281 -15.57 14.18 1 85.75 110 PHE A CA 1
ATOM 897 C C . PHE A 1 110 ? -13.758 -16.969 13.875 1 85.75 110 PHE A C 1
ATOM 899 O O . PHE A 1 110 ? -13.5 -17.75 14.789 1 85.75 110 PHE A O 1
ATOM 906 N N . PHE A 1 111 ? -13.641 -17.391 12.602 1 92.88 111 PHE A N 1
ATOM 907 C CA . PHE A 1 111 ? -13.062 -18.609 12.047 1 92.88 111 PHE A CA 1
ATOM 908 C C . PHE A 1 111 ? -12.18 -18.297 10.852 1 92.88 111 PHE A C 1
ATOM 910 O O . PHE A 1 111 ? -12.281 -17.219 10.266 1 92.88 111 PHE A O 1
ATOM 917 N N . TYR A 1 112 ? -11.266 -19.188 10.586 1 94.81 112 TYR A N 1
ATOM 918 C CA . TYR A 1 112 ? -10.539 -19.078 9.328 1 94.81 112 TYR A CA 1
ATOM 919 C C . TYR A 1 112 ? -11.195 -19.938 8.25 1 94.81 112 TYR A C 1
ATOM 921 O O . TYR A 1 112 ? -11.883 -20.906 8.555 1 94.81 112 TYR A O 1
ATOM 929 N N . CYS A 1 113 ? -10.961 -19.516 7.02 1 96.81 113 CYS A N 1
ATOM 930 C CA . CYS A 1 113 ? -11.695 -20.188 5.957 1 96.81 113 CYS A CA 1
ATOM 931 C C . CYS A 1 113 ? -10.891 -20.203 4.664 1 96.81 113 CYS A C 1
ATOM 933 O O . CYS A 1 113 ? -10.141 -19.266 4.383 1 96.81 113 CYS A O 1
ATOM 935 N N . LYS A 1 114 ? -11.008 -21.266 3.863 1 98.06 114 LYS A N 1
ATOM 936 C CA . LYS A 1 114 ? -10.547 -21.391 2.48 1 98.06 114 LYS A CA 1
ATOM 937 C C . LYS A 1 114 ? -11.711 -21.719 1.547 1 98.06 114 LYS A C 1
ATOM 939 O O . LYS A 1 114 ? -12.641 -22.438 1.934 1 98.06 114 LYS A O 1
ATOM 944 N N . PHE A 1 115 ? -11.648 -21.234 0.333 1 98.19 115 PHE A N 1
ATOM 945 C CA . PHE A 1 115 ? -12.734 -21.391 -0.628 1 98.19 115 PHE A CA 1
ATOM 946 C C . PHE A 1 115 ? -12.328 -22.297 -1.774 1 98.19 115 PHE A C 1
ATOM 948 O O . PHE A 1 115 ? -11.195 -22.234 -2.254 1 98.19 115 PHE A O 1
ATOM 955 N N . HIS A 1 116 ? -13.289 -23.156 -2.258 1 98.56 116 HIS A N 1
ATOM 956 C CA . HIS A 1 116 ? -13.07 -24.094 -3.352 1 98.56 116 HIS A CA 1
ATOM 957 C C . HIS A 1 116 ? -14.227 -24.062 -4.344 1 98.56 116 HIS A C 1
ATOM 959 O O . HIS A 1 116 ? -15.391 -24.078 -3.947 1 98.56 116 HIS A O 1
ATOM 965 N N . TYR A 1 117 ? -13.867 -23.953 -5.578 1 98.69 117 TYR A N 1
ATOM 966 C CA . TYR A 1 117 ? -14.789 -24.219 -6.676 1 98.69 117 TYR A CA 1
ATOM 967 C C . TYR A 1 117 ? -14.414 -25.516 -7.383 1 98.69 117 TYR A C 1
ATOM 969 O O . TYR A 1 117 ? -13.406 -25.578 -8.094 1 98.69 117 TYR A O 1
ATOM 977 N N . LEU A 1 118 ? -15.234 -26.547 -7.23 1 98.75 118 LEU A N 1
ATOM 978 C CA . LEU A 1 118 ? -14.961 -27.828 -7.895 1 98.75 118 LEU A CA 1
ATOM 979 C C . LEU A 1 118 ? -15.844 -28 -9.125 1 98.75 118 LEU A C 1
ATOM 981 O O . LEU A 1 118 ? -17.078 -27.922 -9.031 1 98.75 118 LEU A O 1
ATOM 985 N N . THR A 1 119 ? -15.227 -28.188 -10.266 1 98.81 119 THR A N 1
ATOM 986 C CA . THR A 1 119 ? -15.961 -28.297 -11.516 1 98.81 119 THR A CA 1
ATOM 987 C C . THR A 1 119 ? -16.922 -29.484 -11.469 1 98.81 119 THR A C 1
ATOM 989 O O . THR A 1 119 ? -16.594 -30.531 -10.93 1 98.81 119 THR A O 1
ATOM 992 N N . ASN A 1 120 ? -18.109 -29.297 -12.062 1 98.75 120 ASN A N 1
ATOM 993 C CA . ASN A 1 120 ? -19.109 -30.359 -12.148 1 98.75 120 ASN A CA 1
ATOM 994 C C . ASN A 1 120 ? -19.016 -31.109 -13.484 1 98.75 120 ASN A C 1
ATOM 996 O O . ASN A 1 120 ? -19.781 -32.031 -13.727 1 98.75 120 ASN A O 1
ATOM 1000 N N . GLN A 1 121 ? -18.141 -30.688 -14.391 1 98.25 121 GLN A N 1
ATOM 1001 C CA . GLN A 1 121 ? -17.922 -31.328 -15.68 1 98.25 121 GLN A CA 1
ATOM 1002 C C . GLN A 1 121 ? -16.859 -32.406 -15.586 1 98.25 121 GLN A C 1
ATOM 1004 O O . GLN A 1 121 ? -16.625 -33.156 -16.547 1 98.25 121 GLN A O 1
ATOM 1009 N N . GLY A 1 122 ? -16.203 -32.438 -14.469 1 98 122 GLY A N 1
ATOM 1010 C CA . GLY A 1 122 ? -15.055 -33.344 -14.32 1 98 122 GLY A CA 1
ATOM 1011 C C . GLY A 1 122 ? -13.742 -32.688 -14.758 1 98 122 GLY A C 1
ATOM 1012 O O . GLY A 1 122 ? -13.711 -31.922 -15.719 1 98 122 GLY A O 1
ATOM 1013 N N . ILE A 1 123 ? -12.695 -33.031 -14.102 1 97.94 123 ILE A N 1
ATOM 1014 C CA . ILE A 1 123 ? -11.367 -32.562 -14.445 1 97.94 123 ILE A CA 1
ATOM 1015 C C . ILE A 1 123 ? -10.883 -33.25 -15.719 1 97.94 123 ILE A C 1
ATOM 1017 O O . ILE A 1 123 ? -10.984 -34.469 -15.844 1 97.94 123 ILE A O 1
ATOM 1021 N N . ARG A 1 124 ? -10.5 -32.469 -16.672 1 98.19 124 ARG A N 1
ATOM 1022 C CA . ARG A 1 124 ? -9.852 -32.969 -17.891 1 98.19 124 ARG A CA 1
ATOM 1023 C C . ARG A 1 124 ? -8.648 -32.094 -18.25 1 9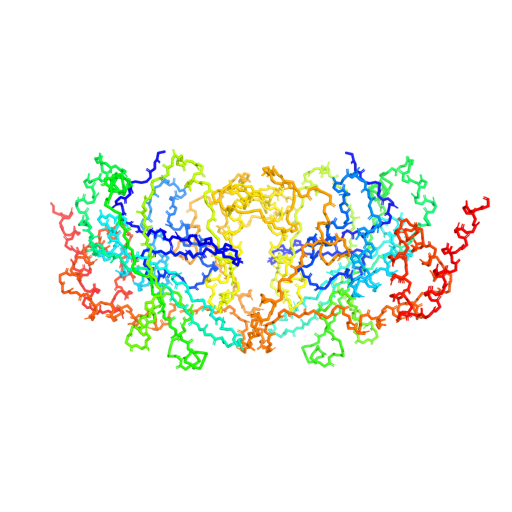8.19 124 ARG A C 1
ATOM 1025 O O . ARG A 1 124 ? -8.703 -30.875 -18.125 1 98.19 124 ARG A O 1
ATOM 1032 N N . ASN A 1 125 ? -7.566 -32.75 -18.688 1 98.19 125 ASN A N 1
ATOM 1033 C CA . ASN A 1 125 ? -6.332 -32.062 -19.062 1 98.19 125 ASN A CA 1
ATOM 1034 C C . ASN A 1 125 ? -5.84 -32.5 -20.438 1 98.19 125 ASN A C 1
ATOM 1036 O O . ASN A 1 125 ? -6.281 -33.531 -20.969 1 98.19 125 ASN A O 1
ATOM 1040 N N . LEU A 1 126 ? -5.012 -31.672 -20.984 1 97.94 126 LEU A N 1
ATOM 1041 C CA . LEU A 1 126 ? -4.418 -31.984 -22.281 1 97.94 126 LEU A CA 1
ATOM 1042 C C . LEU A 1 126 ? -3.012 -32.531 -22.109 1 97.94 126 LEU A C 1
ATOM 1044 O O . LEU A 1 126 ? -2.227 -32.031 -21.297 1 97.94 126 LEU A O 1
ATOM 1048 N N . PRO A 1 127 ? -2.748 -33.594 -22.859 1 96.62 127 PRO A N 1
ATOM 1049 C CA . PRO A 1 127 ? -1.333 -33.969 -22.969 1 96.62 127 PRO A CA 1
ATOM 1050 C C . PRO A 1 127 ? -0.493 -32.875 -23.641 1 96.62 127 PRO A C 1
ATOM 1052 O O . PRO A 1 127 ? -0.974 -32.188 -24.531 1 96.62 127 PRO A O 1
ATOM 1055 N N . PRO A 1 128 ? 0.724 -32.812 -23.25 1 95.88 128 PRO A N 1
ATOM 1056 C CA . PRO A 1 128 ? 1.571 -31.719 -23.734 1 95.88 128 PRO A CA 1
ATOM 1057 C C . PRO A 1 128 ? 1.67 -31.688 -25.266 1 95.88 128 PRO A C 1
ATOM 1059 O O . PRO A 1 128 ? 1.656 -30.609 -25.875 1 95.88 128 PRO A O 1
ATOM 1062 N N . ASN A 1 129 ? 1.794 -32.812 -25.875 1 95.44 129 ASN A N 1
ATOM 1063 C CA . ASN A 1 129 ? 1.898 -32.844 -27.328 1 95.44 129 ASN A CA 1
ATOM 1064 C C . ASN A 1 129 ? 0.64 -32.312 -28 1 95.44 129 ASN A C 1
ATOM 1066 O O . ASN A 1 129 ? 0.725 -31.578 -28.984 1 95.44 129 ASN A O 1
ATOM 1070 N N . GLU A 1 130 ? -0.443 -32.688 -27.516 1 96.81 130 GLU A N 1
ATOM 1071 C CA . GLU A 1 130 ? -1.704 -32.156 -28.031 1 96.81 130 GLU A CA 1
ATOM 1072 C C . GLU A 1 130 ? -1.827 -30.656 -27.797 1 96.81 130 GLU A C 1
ATOM 1074 O O . GLU A 1 130 ? -2.229 -29.906 -28.688 1 96.81 130 GLU A O 1
ATOM 1079 N N . ALA A 1 131 ? -1.503 -30.25 -26.641 1 97 131 ALA A N 1
ATOM 1080 C CA . ALA A 1 131 ? -1.549 -28.828 -26.297 1 97 131 ALA A CA 1
ATOM 1081 C C . ALA A 1 131 ? -0.689 -28 -27.266 1 97 131 ALA A C 1
ATOM 1083 O O . ALA A 1 131 ? -1.099 -26.922 -27.703 1 97 131 ALA A O 1
ATOM 1084 N N . THR A 1 132 ? 0.465 -28.516 -27.531 1 95.19 132 THR A N 1
ATOM 1085 C CA . THR A 1 132 ? 1.385 -27.844 -28.438 1 95.19 132 THR A CA 1
ATOM 1086 C C . THR A 1 132 ? 0.782 -27.75 -29.844 1 95.19 132 THR A C 1
ATOM 1088 O O . THR A 1 132 ? 0.846 -26.688 -30.469 1 95.19 132 THR A O 1
ATOM 1091 N N . ASN A 1 133 ? 0.261 -28.766 -30.234 1 95.94 133 ASN A N 1
ATOM 1092 C CA . ASN A 1 133 ? -0.377 -28.766 -31.547 1 95.94 133 ASN A CA 1
ATOM 1093 C C . ASN A 1 133 ? -1.522 -27.766 -31.625 1 95.94 133 ASN A C 1
ATOM 1095 O O . ASN A 1 133 ? -1.638 -27.016 -32.594 1 95.94 133 ASN A O 1
ATOM 1099 N N . ILE A 1 134 ? -2.311 -27.734 -30.656 1 95.75 134 ILE A N 1
ATOM 1100 C CA . ILE A 1 134 ? -3.441 -26.812 -30.594 1 95.75 134 ILE A CA 1
ATOM 1101 C C . ILE A 1 134 ? -2.934 -25.375 -30.578 1 95.75 134 ILE A C 1
ATOM 1103 O O . ILE A 1 134 ? -3.473 -24.5 -31.266 1 95.75 134 ILE A O 1
ATOM 1107 N N . ALA A 1 135 ? -1.924 -25.141 -29.812 1 94.31 135 ALA A N 1
ATOM 1108 C CA . ALA A 1 135 ? -1.368 -23.781 -29.688 1 94.31 135 ALA A CA 1
ATOM 1109 C C . ALA A 1 135 ? -0.985 -23.219 -31.062 1 94.31 135 ALA A C 1
ATOM 1111 O O . ALA A 1 135 ? -1.127 -22.031 -31.297 1 94.31 135 ALA A O 1
ATOM 1112 N N . GLY A 1 136 ? -0.542 -24.031 -31.969 1 92.25 136 GLY A N 1
ATOM 1113 C CA . GLY A 1 136 ? -0.151 -23.609 -33.312 1 92.25 136 GLY A CA 1
ATOM 1114 C C . GLY A 1 136 ? -1.329 -23.422 -34.25 1 92.25 136 GLY A C 1
ATOM 1115 O O . GLY A 1 136 ? -1.312 -22.547 -35.094 1 92.25 136 GLY A O 1
ATOM 1116 N N . ASN A 1 137 ? -2.312 -24.156 -34 1 93 137 ASN A N 1
ATOM 1117 C CA . ASN A 1 137 ? -3.436 -24.172 -34.906 1 93 137 ASN A CA 1
ATOM 1118 C C . ASN A 1 137 ? -4.566 -23.266 -34.469 1 93 137 ASN A C 1
ATOM 1120 O O . ASN A 1 137 ? -5.289 -22.703 -35.281 1 93 137 ASN A O 1
ATOM 1124 N N . ASP A 1 138 ? -4.734 -23.234 -33.188 1 92.25 138 ASP A N 1
ATOM 1125 C CA . ASP A 1 138 ? -5.82 -22.469 -32.594 1 92.25 138 ASP A CA 1
ATOM 1126 C C . ASP A 1 138 ? -5.398 -21.891 -31.234 1 92.25 138 ASP A C 1
ATOM 1128 O O . ASP A 1 138 ? -5.781 -22.406 -30.188 1 92.25 138 ASP A O 1
ATOM 1132 N N . PRO A 1 139 ? -4.758 -20.75 -31.312 1 92.12 139 PRO A N 1
ATOM 1133 C CA . PRO A 1 139 ? -4.25 -20.172 -30.062 1 92.12 139 PRO A CA 1
ATOM 1134 C C . PRO A 1 139 ? -5.371 -19.719 -29.125 1 92.12 139 PRO A C 1
ATOM 1136 O O . PRO A 1 139 ? -5.117 -19.438 -27.953 1 92.12 139 PRO A O 1
ATOM 1139 N N . ASP A 1 140 ? -6.656 -19.703 -29.609 1 93.62 140 ASP A N 1
ATOM 1140 C CA . ASP A 1 140 ? -7.793 -19.25 -28.812 1 93.62 140 ASP A CA 1
ATOM 1141 C C . ASP A 1 140 ? -8.727 -20.406 -28.484 1 93.62 140 ASP A C 1
ATOM 1143 O O . ASP A 1 140 ? -9.945 -20.234 -28.406 1 93.62 140 ASP A O 1
ATOM 1147 N N . TYR A 1 141 ? -8.172 -21.531 -28.344 1 95.75 141 TYR A N 1
ATOM 1148 C CA . TYR A 1 141 ? -8.891 -22.797 -28.219 1 95.75 141 TYR A CA 1
ATOM 1149 C C . TYR A 1 141 ? -9.781 -22.797 -26.984 1 95.75 141 TYR A C 1
ATOM 1151 O O . TYR A 1 141 ? -10.969 -23.094 -27.062 1 95.75 141 TYR A O 1
ATOM 1159 N N . LEU A 1 142 ? -9.344 -22.469 -25.859 1 96.56 142 LEU A N 1
ATOM 1160 C CA . LEU A 1 142 ? -10.078 -22.562 -24.609 1 96.56 142 LEU A CA 1
ATOM 1161 C C . LEU A 1 142 ? -11.18 -21.516 -24.547 1 96.56 142 LEU A C 1
ATOM 1163 O O . LEU A 1 142 ? -12.289 -21.797 -24.078 1 96.56 142 LEU A O 1
ATOM 1167 N N . ILE A 1 143 ? -10.859 -20.297 -24.906 1 94.94 143 ILE A N 1
ATOM 1168 C CA . ILE A 1 143 ? -11.867 -19.25 -24.875 1 94.94 143 ILE A CA 1
ATOM 1169 C C . ILE A 1 143 ? -12.992 -19.578 -25.844 1 94.94 143 ILE A C 1
ATOM 1171 O O . ILE A 1 143 ? -14.172 -19.344 -25.547 1 94.94 143 ILE A O 1
ATOM 1175 N N . ARG A 1 144 ? -12.625 -20.125 -27.047 1 95.75 144 ARG A N 1
ATOM 1176 C CA . ARG A 1 144 ? -13.625 -20.531 -28.016 1 95.75 144 ARG A CA 1
ATOM 1177 C C . ARG A 1 144 ? -14.523 -21.625 -27.453 1 95.75 144 ARG A C 1
ATOM 1179 O O . ARG A 1 144 ? -15.742 -21.578 -27.609 1 95.75 144 ARG A O 1
ATOM 1186 N N . ASP A 1 145 ? -13.898 -22.562 -26.844 1 97.75 145 ASP A N 1
ATOM 1187 C CA . ASP A 1 145 ? -14.656 -23.641 -26.219 1 97.75 145 ASP A CA 1
ATOM 1188 C C . ASP A 1 145 ? -15.68 -23.109 -25.219 1 97.75 145 ASP A C 1
ATOM 1190 O O . ASP A 1 145 ? -16.859 -23.469 -25.266 1 97.75 145 ASP A O 1
ATOM 1194 N N . LEU A 1 146 ? -15.289 -22.25 -24.297 1 98.06 146 LEU A N 1
ATOM 1195 C CA . LEU A 1 146 ? -16.172 -21.703 -23.281 1 98.06 146 LEU A CA 1
ATOM 1196 C C . LEU A 1 146 ? -17.312 -20.922 -23.922 1 98.06 146 LEU A C 1
ATOM 1198 O O . LEU A 1 146 ? -18.484 -21.141 -23.578 1 98.06 146 LEU A O 1
ATOM 1202 N N . TYR A 1 147 ? -17.031 -20.047 -24.828 1 97.19 147 TYR A N 1
ATOM 1203 C CA . TYR A 1 147 ? -18.031 -19.234 -25.516 1 97.19 147 TYR A CA 1
ATOM 1204 C C . TYR A 1 147 ? -19.078 -20.125 -26.188 1 97.19 147 TYR A C 1
ATOM 1206 O O . TYR A 1 147 ? -20.281 -19.938 -26 1 97.19 147 TYR A O 1
ATOM 1214 N N . ASN A 1 148 ? -18.609 -21.141 -26.938 1 98.25 148 ASN A N 1
ATOM 1215 C CA . ASN A 1 148 ? -19.484 -21.984 -27.719 1 98.25 148 ASN A CA 1
ATOM 1216 C C . ASN A 1 148 ? -20.391 -22.828 -26.828 1 98.25 148 ASN A C 1
ATOM 1218 O O . ASN A 1 148 ? -21.578 -23 -27.125 1 98.25 148 ASN A O 1
ATOM 1222 N N . GLU A 1 149 ? -19.812 -23.344 -25.797 1 98.5 149 GLU A N 1
ATOM 1223 C CA . GLU A 1 149 ? -20.625 -24.172 -24.906 1 98.5 149 GLU A CA 1
ATOM 1224 C C . GLU A 1 149 ? -21.734 -23.359 -24.25 1 98.5 149 GLU A C 1
ATOM 1226 O O . GLU A 1 149 ? -22.875 -23.812 -24.156 1 98.5 149 GLU A O 1
ATOM 1231 N N . ILE A 1 150 ? -21.422 -22.188 -23.797 1 98.06 150 ILE A N 1
ATOM 1232 C CA . ILE A 1 150 ? -22.438 -21.328 -23.203 1 98.06 150 ILE A CA 1
ATOM 1233 C C . ILE A 1 150 ? -23.484 -20.953 -24.266 1 98.06 150 ILE A C 1
ATOM 1235 O O . ILE A 1 150 ? -24.688 -20.969 -23.984 1 98.06 150 ILE A O 1
ATOM 1239 N N . GLU A 1 151 ? -23.047 -20.656 -25.469 1 97.88 151 GLU A N 1
ATOM 1240 C CA . GLU A 1 151 ? -23.953 -20.297 -26.562 1 97.88 151 GLU A CA 1
ATOM 1241 C C . GLU A 1 151 ? -24.922 -21.422 -26.875 1 97.88 151 GLU A C 1
ATOM 1243 O O . GLU A 1 151 ? -26.078 -21.172 -27.219 1 97.88 151 GLU A O 1
ATOM 1248 N N . LYS A 1 152 ? -24.516 -22.609 -26.703 1 98.25 152 LYS A N 1
ATOM 1249 C CA . LYS A 1 152 ? -25.328 -23.797 -27.016 1 98.25 152 LYS A CA 1
ATOM 1250 C C . LYS A 1 152 ? -26.234 -24.156 -25.859 1 98.25 152 LYS A C 1
ATOM 1252 O O . LYS A 1 152 ? -27.016 -25.109 -25.953 1 98.25 152 LYS A O 1
ATOM 1257 N N . GLY A 1 153 ? -26.031 -23.547 -24.734 1 98 153 GLY A N 1
ATOM 1258 C CA . GLY A 1 153 ? -26.859 -23.828 -23.562 1 98 153 GLY A CA 1
ATOM 1259 C C . GLY A 1 153 ? -26.266 -24.891 -22.656 1 98 153 GLY A C 1
ATOM 1260 O O . GLY A 1 153 ? -26.938 -25.359 -21.734 1 98 153 GLY A O 1
ATOM 1261 N N . ASN A 1 154 ? -25.047 -25.312 -22.969 1 98.31 154 ASN A N 1
ATOM 1262 C CA . ASN A 1 154 ? -24.328 -26.188 -22.078 1 98.31 154 ASN A CA 1
ATOM 1263 C C . ASN A 1 154 ? -23.594 -25.406 -20.984 1 98.31 154 ASN A C 1
ATOM 1265 O O . ASN A 1 154 ? -22.359 -25.328 -21 1 98.31 154 ASN A O 1
ATOM 1269 N N . TYR A 1 155 ? -24.281 -24.984 -20.078 1 98.69 155 TYR A N 1
ATOM 1270 C CA . TYR A 1 155 ? -23.781 -24.062 -19.078 1 98.69 155 TYR A CA 1
ATOM 1271 C C . TYR A 1 155 ? -22.859 -24.766 -18.094 1 98.69 155 TYR A C 1
ATOM 1273 O O . TYR A 1 155 ? -23.281 -25.641 -17.344 1 98.69 155 TYR A O 1
ATOM 1281 N N . PRO A 1 156 ? -21.562 -24.422 -18.062 1 98.62 156 PRO A N 1
ATOM 1282 C CA . PRO A 1 156 ? -20.656 -25.016 -17.062 1 98.62 156 PRO A CA 1
ATOM 1283 C C . PRO A 1 156 ? -20.984 -24.562 -15.633 1 98.62 156 PRO A C 1
ATOM 1285 O O . PRO A 1 156 ? -21.5 -23.469 -15.438 1 98.62 156 PRO A O 1
ATOM 1288 N N . SER A 1 157 ? -20.656 -25.453 -14.703 1 98.75 157 SER A N 1
ATOM 1289 C CA . SER A 1 157 ? -20.953 -25.141 -13.312 1 98.75 157 SER A CA 1
ATOM 1290 C C . SER A 1 157 ? -19.875 -25.703 -12.383 1 98.75 157 SER A C 1
ATOM 1292 O O . SER A 1 157 ? -19.094 -26.578 -12.773 1 98.75 157 SER A O 1
ATOM 1294 N N . TRP A 1 158 ? -19.719 -25.141 -11.227 1 98.88 158 TRP A N 1
ATOM 1295 C CA . TRP A 1 158 ? -18.828 -25.531 -10.141 1 98.88 158 TRP A CA 1
ATOM 1296 C C . TRP A 1 158 ? -19.594 -25.609 -8.812 1 98.88 158 TRP A C 1
ATOM 1298 O O . TRP A 1 158 ? -20.453 -24.766 -8.539 1 98.88 158 TRP A O 1
ATOM 1308 N N . SER A 1 159 ? -19.312 -26.609 -8.031 1 98.81 159 SER A N 1
ATOM 1309 C CA . SER A 1 159 ? -19.766 -26.625 -6.645 1 98.81 159 SER A CA 1
ATOM 1310 C C . SER A 1 159 ? -18.859 -25.781 -5.762 1 98.81 159 SER A C 1
ATOM 1312 O O . SER A 1 159 ? -17.625 -25.875 -5.852 1 98.81 159 SER A O 1
ATOM 1314 N N . PHE A 1 160 ? -19.516 -24.938 -4.953 1 98.56 160 PHE A N 1
ATOM 1315 C CA . PHE A 1 160 ? -18.781 -24 -4.098 1 98.56 160 PHE A CA 1
ATOM 1316 C C . PHE A 1 160 ? -18.703 -24.531 -2.672 1 98.56 160 PHE A C 1
ATOM 1318 O O . PHE A 1 160 ? -19.719 -24.875 -2.062 1 98.56 160 PHE A O 1
ATOM 1325 N N . TYR A 1 161 ? -17.438 -24.672 -2.145 1 98.69 161 TYR A N 1
ATOM 1326 C CA . TYR A 1 161 ? -17.172 -25.234 -0.825 1 98.69 161 TYR A CA 1
ATOM 1327 C C . TYR A 1 161 ? -16.328 -24.297 0.016 1 98.69 161 TYR A C 1
ATOM 1329 O O . TYR A 1 161 ? -15.617 -23.438 -0.523 1 98.69 161 TYR A O 1
ATOM 1337 N N . VAL A 1 162 ? -16.438 -24.5 1.358 1 98.25 162 VAL A N 1
ATOM 1338 C CA . VAL A 1 162 ? -15.508 -23.844 2.271 1 98.25 162 VAL A CA 1
ATOM 1339 C C . VAL A 1 162 ? -14.867 -24.875 3.199 1 98.25 162 VAL A C 1
ATOM 1341 O O . VAL A 1 162 ? -15.422 -25.953 3.414 1 98.25 162 VAL A O 1
ATOM 1344 N N . GLN A 1 163 ? -13.688 -24.609 3.594 1 98.44 163 GLN A N 1
ATOM 1345 C CA . GLN A 1 163 ? -13.078 -25.234 4.77 1 98.44 163 GLN A CA 1
ATOM 1346 C C . GLN A 1 163 ? -13.047 -24.266 5.945 1 98.44 163 GLN A C 1
ATOM 1348 O O . GLN A 1 163 ? -12.828 -23.062 5.762 1 98.44 163 GLN A O 1
ATOM 1353 N N . ILE A 1 164 ? -13.25 -24.828 7.137 1 97.81 164 ILE A N 1
ATOM 1354 C CA . ILE A 1 164 ? -13.312 -23.984 8.32 1 97.81 164 ILE A CA 1
ATOM 1355 C C . ILE A 1 164 ? -12.281 -24.453 9.352 1 97.81 164 ILE A C 1
ATOM 1357 O O . ILE A 1 164 ? -12.133 -25.656 9.578 1 97.81 164 ILE A O 1
ATOM 1361 N N . MET A 1 165 ? -11.562 -23.531 9.875 1 97.12 165 MET A N 1
ATOM 1362 C CA . MET A 1 165 ? -10.578 -23.766 10.938 1 97.12 165 MET A CA 1
ATOM 1363 C C . MET A 1 165 ? -10.797 -22.781 12.094 1 97.12 165 MET A C 1
ATOM 1365 O O . MET A 1 165 ? -10.922 -21.578 11.875 1 97.12 165 MET A O 1
ATOM 1369 N N . THR A 1 166 ? -10.922 -23.312 13.352 1 94.56 166 THR A N 1
ATOM 1370 C CA . THR A 1 166 ? -11.055 -22.422 14.5 1 94.56 166 THR A CA 1
ATOM 1371 C C . THR A 1 166 ? -9.711 -21.781 14.844 1 94.56 166 THR A C 1
ATOM 1373 O O . THR A 1 166 ? -8.656 -22.281 14.453 1 94.56 166 THR A O 1
ATOM 1376 N N . PRO A 1 167 ? -9.789 -20.656 15.539 1 88.81 167 PRO A N 1
ATOM 1377 C CA . PRO A 1 167 ? -8.539 -20.047 15.992 1 88.81 167 PRO A CA 1
ATOM 1378 C C . PRO A 1 167 ? -7.691 -21 16.844 1 88.81 167 PRO A C 1
ATOM 1380 O O . PRO A 1 167 ? -6.465 -20.984 16.75 1 88.81 167 PRO A O 1
ATOM 1383 N N . GLU A 1 168 ? -8.336 -21.844 17.625 1 91.5 168 GLU A N 1
ATOM 1384 C CA . GLU A 1 168 ? -7.629 -22.812 18.469 1 91.5 168 GLU A CA 1
ATOM 1385 C C . GLU A 1 168 ? -6.941 -23.875 17.609 1 91.5 168 GLU A C 1
ATOM 1387 O O . GLU A 1 168 ? -5.805 -24.266 17.891 1 91.5 168 GLU A O 1
ATOM 1392 N N . GLN A 1 169 ? -7.609 -24.266 16.594 1 94.69 169 GLN A N 1
ATOM 1393 C CA . GLN A 1 169 ? -7.031 -25.234 15.672 1 94.69 169 GLN A CA 1
ATOM 1394 C C . GLN A 1 169 ? -5.836 -24.641 14.938 1 94.69 169 GLN A C 1
ATOM 1396 O O . GLN A 1 169 ? -4.824 -25.312 14.742 1 94.69 169 GLN A O 1
ATOM 1401 N N . ALA A 1 170 ? -5.969 -23.453 14.516 1 92.5 170 ALA A N 1
ATOM 1402 C CA . ALA A 1 170 ? -4.875 -22.766 13.82 1 92.5 170 ALA A CA 1
ATOM 1403 C C . ALA A 1 170 ? -3.646 -22.656 14.719 1 92.5 170 ALA A C 1
ATOM 1405 O O . ALA A 1 170 ? -2.52 -22.875 14.266 1 92.5 170 ALA A O 1
ATOM 1406 N N . ALA A 1 171 ? -3.91 -22.344 15.977 1 88 171 ALA A N 1
ATOM 1407 C CA . ALA A 1 171 ? -2.82 -22.188 16.938 1 88 171 ALA A CA 1
ATOM 1408 C C . ALA A 1 171 ? -2.115 -23.516 17.188 1 88 171 ALA A C 1
ATOM 1410 O O . ALA A 1 171 ? -0.913 -23.547 17.453 1 88 171 ALA A O 1
ATOM 1411 N N . ALA A 1 172 ? -2.863 -24.562 17.016 1 92.12 172 ALA A N 1
ATOM 1412 C CA . ALA A 1 172 ? -2.342 -25.891 17.312 1 92.12 172 ALA A CA 1
ATOM 1413 C C . ALA A 1 172 ? -1.809 -26.578 16.062 1 92.12 172 ALA A C 1
ATOM 1415 O O . ALA A 1 172 ? -1.233 -27.656 16.125 1 92.12 172 ALA A O 1
ATOM 1416 N N . SER A 1 173 ? -1.901 -25.938 14.969 1 91.56 173 SER A N 1
ATOM 1417 C CA . SER A 1 173 ? -1.532 -26.547 13.695 1 91.56 173 SER A CA 1
ATOM 1418 C C . SER A 1 173 ? -0.03 -26.812 13.617 1 91.56 173 SER A C 1
ATOM 1420 O O . SER A 1 173 ? 0.77 -25.969 14.031 1 91.56 173 SER A O 1
ATOM 1422 N N . PRO A 1 174 ? 0.364 -27.953 13.086 1 88.62 174 PRO A N 1
ATOM 1423 C CA . PRO A 1 174 ? 1.787 -28.266 12.961 1 88.62 174 PRO A CA 1
ATOM 1424 C C . PRO A 1 174 ? 2.473 -27.484 11.852 1 88.62 174 PRO A C 1
ATOM 1426 O O . PRO A 1 174 ? 3.693 -27.562 11.695 1 88.62 174 PRO A O 1
ATOM 1429 N N . TYR A 1 175 ? 1.786 -26.859 11.109 1 88.94 175 TYR A N 1
ATOM 1430 C CA . TYR A 1 175 ? 2.301 -25.953 10.078 1 88.94 175 TYR A CA 1
ATOM 1431 C C . TYR A 1 175 ? 1.561 -24.625 10.094 1 88.94 175 TYR A C 1
ATOM 1433 O O . TYR A 1 175 ? 0.545 -24.484 10.781 1 88.94 175 TYR A O 1
ATOM 1441 N N . ASP A 1 176 ? 2.105 -23.656 9.391 1 90.25 176 ASP A N 1
ATOM 1442 C CA . ASP A 1 176 ? 1.453 -22.344 9.297 1 90.25 176 ASP A CA 1
ATOM 1443 C C . ASP A 1 176 ? 0.2 -22.422 8.43 1 90.25 176 ASP A C 1
ATOM 1445 O O . ASP A 1 176 ? 0.292 -22.562 7.207 1 90.25 176 ASP A O 1
ATOM 1449 N N . PRO A 1 177 ? -0.951 -22.312 9.016 1 93.31 177 PRO A N 1
ATOM 1450 C CA . PRO A 1 177 ? -2.178 -22.453 8.227 1 93.31 177 PRO A CA 1
ATOM 1451 C C . PRO A 1 177 ? -2.416 -21.281 7.289 1 93.31 177 PRO A C 1
ATOM 1453 O O . PRO A 1 177 ? -3.32 -21.328 6.449 1 93.31 177 PRO A O 1
ATOM 1456 N N . PHE A 1 178 ? -1.588 -20.297 7.379 1 93.06 178 PHE A N 1
ATOM 1457 C CA . PHE A 1 178 ? -1.751 -19.109 6.551 1 93.06 178 PHE A CA 1
ATOM 1458 C C . PHE A 1 178 ? -0.764 -19.109 5.391 1 93.06 178 PHE A C 1
ATOM 1460 O O . PHE A 1 178 ? -0.774 -18.203 4.551 1 93.06 178 PHE A O 1
ATOM 1467 N N . ASP A 1 179 ? 0.057 -20.141 5.375 1 94.5 179 ASP A N 1
ATOM 1468 C CA . ASP A 1 179 ? 1.006 -20.328 4.285 1 94.5 179 ASP A CA 1
ATOM 1469 C C . ASP A 1 179 ? 0.291 -20.766 3.006 1 94.5 179 ASP A C 1
ATOM 1471 O O . ASP A 1 179 ? -0.171 -21.906 2.904 1 94.5 179 ASP A O 1
ATOM 1475 N N . VAL A 1 180 ? 0.269 -19.906 1.998 1 96.44 180 VAL A N 1
ATOM 1476 C CA . VAL A 1 180 ? -0.524 -20.141 0.794 1 96.44 180 VAL A CA 1
ATOM 1477 C C . VAL A 1 180 ? 0.148 -21.203 -0.078 1 96.44 180 VAL A C 1
ATOM 1479 O O . VAL A 1 180 ? -0.427 -21.641 -1.072 1 96.44 180 VAL A O 1
ATOM 1482 N N . THR A 1 181 ? 1.335 -21.625 0.304 1 96.62 181 THR A N 1
ATOM 1483 C CA . THR A 1 181 ? 1.988 -22.703 -0.422 1 96.62 181 THR A CA 1
ATOM 1484 C C . THR A 1 181 ? 1.57 -24.062 0.139 1 96.62 181 THR A C 1
ATOM 1486 O O . THR A 1 181 ? 2.105 -25.094 -0.263 1 96.62 181 THR A O 1
ATOM 1489 N N . LYS A 1 182 ? 0.656 -24.047 1.084 1 95.88 182 LYS A N 1
ATOM 1490 C CA . LYS A 1 182 ? 0.177 -25.266 1.728 1 95.88 182 LYS A CA 1
ATOM 1491 C C . LYS A 1 182 ? -1.343 -25.375 1.637 1 95.88 182 LYS A C 1
ATOM 1493 O O . LYS A 1 182 ? -2.043 -24.359 1.638 1 95.88 182 LYS A O 1
ATOM 1498 N N . VAL A 1 183 ? -1.83 -26.594 1.587 1 96.25 183 VAL A N 1
ATOM 1499 C CA . VAL A 1 183 ? -3.266 -26.859 1.61 1 96.25 183 VAL A CA 1
ATOM 1500 C C . VAL A 1 183 ? -3.699 -27.234 3.025 1 96.25 183 VAL A C 1
ATOM 1502 O O . VAL A 1 183 ? -2.875 -27.641 3.846 1 96.25 183 VAL A O 1
ATOM 1505 N N . TRP A 1 184 ? -4.953 -26.953 3.305 1 97.25 184 TRP A N 1
ATOM 1506 C CA . TRP A 1 184 ? -5.598 -27.594 4.438 1 97.25 184 TRP A CA 1
ATOM 1507 C C . TRP A 1 184 ? -6.066 -29 4.062 1 97.25 184 TRP A C 1
ATOM 1509 O O . TRP A 1 184 ? -6.887 -29.172 3.156 1 97.25 184 TRP A O 1
ATOM 1519 N N . LEU A 1 185 ? -5.531 -29.969 4.723 1 95.62 185 LEU A N 1
ATOM 1520 C CA . LEU A 1 185 ? -5.883 -31.328 4.348 1 95.62 185 LEU A CA 1
ATOM 1521 C C . LEU A 1 185 ? -7.375 -31.578 4.559 1 95.62 185 LEU A C 1
ATOM 1523 O O . LEU A 1 185 ? -7.922 -31.266 5.613 1 95.62 185 LEU A O 1
ATOM 1527 N N . HIS A 1 186 ? -8.016 -32.219 3.566 1 95.56 186 HIS A N 1
ATOM 1528 C CA . HIS A 1 186 ? -9.453 -32.469 3.617 1 95.56 186 HIS A CA 1
ATOM 1529 C C . HIS A 1 186 ? -9.805 -33.438 4.762 1 95.56 186 HIS A C 1
ATOM 1531 O O . HIS A 1 186 ? -10.891 -33.344 5.332 1 95.56 186 HIS A O 1
ATOM 1537 N N . ALA A 1 187 ? -8.891 -34.312 5.074 1 94.56 187 ALA A N 1
ATOM 1538 C CA . ALA A 1 187 ? -9.125 -35.25 6.164 1 94.56 187 ALA A CA 1
ATOM 1539 C C . ALA A 1 187 ? -9.273 -34.531 7.5 1 94.56 187 ALA A C 1
ATOM 1541 O O . ALA A 1 187 ? -10.023 -34.969 8.375 1 94.56 187 ALA A O 1
ATOM 1542 N N . GLU A 1 188 ? -8.656 -33.438 7.668 1 95.31 188 GLU A N 1
ATOM 1543 C CA . GLU A 1 188 ? -8.68 -32.688 8.906 1 95.31 188 GLU A CA 1
ATOM 1544 C C . GLU A 1 188 ? -9.727 -31.562 8.844 1 95.31 188 GLU A C 1
ATOM 1546 O O . GLU A 1 188 ? -10.391 -31.281 9.844 1 95.31 188 GLU A O 1
ATOM 1551 N N . TYR A 1 189 ? -9.828 -31.016 7.707 1 97.5 189 TYR A N 1
ATOM 1552 C CA . TYR A 1 189 ? -10.773 -29.922 7.465 1 97.5 189 TYR A CA 1
ATOM 1553 C C . TYR A 1 189 ? -11.617 -30.203 6.23 1 97.5 189 TYR A C 1
ATOM 1555 O O . TYR A 1 189 ? -11.32 -29.719 5.137 1 97.5 189 TYR A O 1
ATOM 1563 N N . PRO A 1 190 ? -12.68 -30.875 6.391 1 98 190 PRO A N 1
ATOM 1564 C CA . PRO A 1 190 ? -13.484 -31.312 5.25 1 98 190 PRO A CA 1
ATOM 1565 C C . PRO A 1 190 ? -14.172 -30.156 4.527 1 98 190 PRO A C 1
ATOM 1567 O O . PRO A 1 190 ? -14.406 -29.094 5.125 1 98 190 PRO A O 1
ATOM 1570 N N . LEU A 1 191 ? -14.508 -30.422 3.305 1 98.38 191 LEU A N 1
ATOM 1571 C CA . LEU A 1 191 ? -15.227 -29.453 2.484 1 98.38 191 LEU A CA 1
ATOM 1572 C C . LEU A 1 191 ? -16.688 -29.359 2.898 1 98.38 191 LEU A C 1
ATOM 1574 O O . LEU A 1 191 ? -17.359 -30.391 3.068 1 98.38 191 LEU A O 1
ATOM 1578 N N . ILE A 1 192 ? -17.141 -28.156 3.057 1 98.5 192 ILE A N 1
ATOM 1579 C CA . ILE A 1 192 ? -18.531 -27.875 3.381 1 98.5 192 ILE A CA 1
ATOM 1580 C C . ILE A 1 192 ? -19.203 -27.188 2.199 1 98.5 192 ILE A C 1
ATOM 1582 O O . ILE A 1 192 ? -18.828 -26.078 1.817 1 98.5 192 ILE A O 1
ATOM 1586 N N . PRO A 1 193 ? -20.203 -27.812 1.582 1 98.19 193 PRO A N 1
ATOM 1587 C CA . PRO A 1 193 ? -20.859 -27.172 0.436 1 98.19 193 PRO A CA 1
ATOM 1588 C C . PRO A 1 193 ? -21.656 -25.922 0.824 1 98.19 193 PRO A C 1
ATOM 1590 O O . PRO A 1 193 ? -22.375 -25.938 1.819 1 98.19 193 PRO A O 1
ATOM 1593 N N . VAL A 1 194 ? -21.516 -24.875 0.034 1 97 194 VAL A N 1
ATOM 1594 C CA . VAL A 1 194 ? -22.219 -23.656 0.413 1 97 194 VAL A CA 1
ATOM 1595 C C . VAL A 1 194 ? -22.938 -23.078 -0.801 1 97 194 VAL A C 1
ATOM 1597 O O . VAL A 1 194 ? -23.703 -22.125 -0.676 1 97 194 VAL A O 1
ATOM 1600 N N . GLY A 1 195 ? -22.688 -23.625 -2.012 1 97.56 195 GLY A N 1
ATOM 1601 C CA . GLY A 1 195 ? -23.406 -23.078 -3.162 1 97.56 195 GLY A CA 1
ATOM 1602 C C . GLY A 1 195 ? -22.938 -23.672 -4.48 1 97.56 195 GLY A C 1
ATOM 1603 O O . GLY A 1 195 ? -22.359 -24.766 -4.512 1 97.56 195 GLY A O 1
ATOM 1604 N N . ARG A 1 196 ? -23.422 -22.984 -5.555 1 98.19 196 ARG A N 1
ATOM 1605 C CA . ARG A 1 196 ? -23.109 -23.406 -6.914 1 98.19 196 ARG A CA 1
ATOM 1606 C C . ARG A 1 196 ? -22.906 -22.203 -7.828 1 98.19 196 ARG A C 1
ATOM 1608 O O . ARG A 1 196 ? -23.672 -21.25 -7.781 1 98.19 196 ARG A O 1
ATOM 1615 N N . LEU A 1 197 ? -21.797 -22.234 -8.586 1 98.31 197 LEU A N 1
ATOM 1616 C CA . LEU A 1 197 ? -21.531 -21.234 -9.617 1 98.31 197 LEU A CA 1
ATOM 1617 C C . LEU A 1 197 ? -21.906 -21.766 -11 1 98.31 197 LEU A C 1
ATOM 1619 O O . LEU A 1 197 ? -21.531 -22.891 -11.367 1 98.31 197 LEU A O 1
ATOM 1623 N N . VAL A 1 198 ? -22.703 -21.047 -11.758 1 98.69 198 VAL A N 1
ATOM 1624 C CA . VAL A 1 198 ? -23.078 -21.406 -13.117 1 98.69 198 VAL A CA 1
ATOM 1625 C C . VAL A 1 198 ? -22.781 -20.234 -14.062 1 98.69 198 VAL A C 1
ATOM 1627 O O . VAL A 1 198 ? -23.141 -19.094 -13.789 1 98.69 198 VAL A O 1
ATOM 1630 N N . LEU A 1 199 ? -22.047 -20.5 -15.18 1 98.12 199 LEU A N 1
ATOM 1631 C CA . LEU A 1 199 ? -21.859 -19.516 -16.25 1 98.12 199 LEU A CA 1
ATOM 1632 C C . LEU A 1 199 ? -22.891 -19.734 -17.359 1 98.12 199 LEU A C 1
ATOM 1634 O O . LEU A 1 199 ? -22.812 -20.719 -18.094 1 98.12 199 LEU A O 1
ATOM 1638 N N . ASN A 1 200 ? -23.797 -18.781 -17.469 1 98.31 200 ASN A N 1
ATOM 1639 C CA . ASN A 1 200 ? -24.891 -19.031 -18.391 1 98.31 200 ASN A CA 1
ATOM 1640 C C . ASN A 1 200 ? -25.062 -17.859 -19.359 1 98.31 200 ASN A C 1
ATOM 1642 O O . ASN A 1 200 ? -26.094 -17.766 -20.031 1 98.31 200 ASN A O 1
ATOM 1646 N N . ARG A 1 201 ? -24.125 -16.984 -19.391 1 97.44 201 ARG A N 1
ATOM 1647 C CA . ARG A 1 201 ? -24.203 -15.852 -20.297 1 97.44 201 ARG A CA 1
ATOM 1648 C C . ARG A 1 201 ? -22.828 -15.484 -20.844 1 97.44 201 ARG A C 1
ATOM 1650 O O . ARG A 1 201 ? -21.859 -15.398 -20.094 1 97.44 201 ARG A O 1
ATOM 1657 N N . ASN A 1 202 ? -22.75 -15.32 -22.125 1 97.38 202 ASN A N 1
ATOM 1658 C CA . ASN A 1 202 ? -21.562 -14.766 -22.75 1 97.38 202 ASN A CA 1
ATOM 1659 C C . ASN A 1 202 ? -21.516 -13.25 -22.656 1 97.38 202 ASN A C 1
ATOM 1661 O O . ASN A 1 202 ? -22.562 -12.602 -22.547 1 97.38 202 ASN A O 1
ATOM 1665 N N . PRO A 1 203 ? -20.328 -12.648 -22.641 1 94.75 203 PRO A N 1
ATOM 1666 C CA . PRO A 1 203 ? -20.281 -11.188 -22.75 1 94.75 203 PRO A CA 1
ATOM 1667 C C . PRO A 1 203 ? -20.828 -10.68 -24.078 1 94.75 203 PRO A C 1
ATOM 1669 O O . PRO A 1 203 ? -20.672 -11.328 -25.109 1 94.75 203 PRO A O 1
ATOM 1672 N N . LYS A 1 204 ? -21.484 -9.547 -24.062 1 95 204 LYS A N 1
ATOM 1673 C CA . LYS A 1 204 ? -21.938 -8.883 -25.281 1 95 204 LYS A CA 1
ATOM 1674 C C . LYS A 1 204 ? -20.812 -8.055 -25.906 1 95 204 LYS A C 1
ATOM 1676 O O . LYS A 1 204 ? -20.75 -7.91 -27.125 1 95 204 LYS A O 1
ATOM 1681 N N . ASN A 1 205 ? -20.062 -7.504 -25.047 1 95 205 ASN A N 1
ATOM 1682 C CA . ASN A 1 205 ? -18.891 -6.734 -25.422 1 95 205 ASN A CA 1
ATOM 1683 C C . ASN A 1 205 ? -17.688 -7.086 -24.562 1 95 205 ASN A C 1
ATOM 1685 O O . ASN A 1 205 ? -17.625 -6.711 -23.391 1 95 205 ASN A O 1
ATOM 1689 N N . TYR A 1 206 ? -16.781 -7.723 -25.234 1 93.25 206 TYR A N 1
ATOM 1690 C CA . TYR A 1 206 ? -15.656 -8.289 -24.5 1 93.25 206 TYR A CA 1
ATOM 1691 C C . TYR A 1 206 ? -14.859 -7.191 -23.797 1 93.25 206 TYR A C 1
ATOM 1693 O O . TYR A 1 206 ? -14.422 -7.363 -22.656 1 93.25 206 TYR A O 1
ATOM 1701 N N . PHE A 1 207 ? -14.602 -6.109 -24.484 1 92.88 207 PHE A N 1
ATOM 1702 C CA . PHE A 1 207 ? -13.836 -5.023 -23.891 1 92.88 207 PHE A CA 1
ATOM 1703 C C . PHE A 1 207 ? -14.539 -4.473 -22.656 1 92.88 207 PHE A C 1
ATOM 1705 O O . PHE A 1 207 ? -13.938 -4.387 -21.578 1 92.88 207 PHE A O 1
ATOM 1712 N N . ALA A 1 208 ? -15.781 -4.184 -22.656 1 92.69 208 ALA A N 1
ATOM 1713 C CA . ALA A 1 208 ? -16.547 -3.508 -21.609 1 92.69 208 ALA A CA 1
ATOM 1714 C C . ALA A 1 208 ? -16.828 -4.453 -20.453 1 92.69 208 ALA A C 1
ATOM 1716 O O . ALA A 1 208 ? -16.891 -4.023 -19.297 1 92.69 208 ALA A O 1
ATOM 1717 N N . GLU A 1 209 ? -16.906 -5.734 -20.797 1 93.44 209 GLU A N 1
ATOM 1718 C CA . GLU A 1 209 ? -17.453 -6.637 -19.781 1 93.44 209 GLU A CA 1
ATOM 1719 C C . GLU A 1 209 ? -16.375 -7.602 -19.281 1 93.44 209 GLU A C 1
ATOM 1721 O O . GLU A 1 209 ? -16.562 -8.258 -18.25 1 93.44 209 GLU A O 1
ATOM 1726 N N . VAL A 1 210 ? -15.234 -7.699 -19.906 1 93.69 210 VAL A N 1
ATOM 1727 C CA . VAL A 1 210 ? -14.195 -8.633 -19.5 1 93.69 210 VAL A CA 1
ATOM 1728 C C . VAL A 1 210 ? -12.875 -7.887 -19.312 1 93.69 210 VAL A C 1
ATOM 1730 O O . VAL A 1 210 ? -12.289 -7.914 -18.219 1 93.69 210 VAL A O 1
ATOM 1733 N N . GLU A 1 211 ? -12.516 -7.082 -20.281 1 93.19 211 GLU A N 1
ATOM 1734 C CA . GLU A 1 211 ? -11.227 -6.402 -20.203 1 93.19 211 GLU A CA 1
ATOM 1735 C C . GLU A 1 211 ? -11.242 -5.332 -19.109 1 93.19 211 GLU A C 1
ATOM 1737 O O . GLU A 1 211 ? -10.211 -5.059 -18.5 1 93.19 211 GLU A O 1
ATOM 1742 N N . GLN A 1 212 ? -12.367 -4.73 -18.828 1 94.56 212 GLN A N 1
ATOM 1743 C CA . GLN A 1 212 ? -12.438 -3.623 -17.875 1 94.56 212 GLN A CA 1
ATOM 1744 C C . GLN A 1 212 ? -12.82 -4.117 -16.484 1 94.56 212 GLN A C 1
ATOM 1746 O O . GLN A 1 212 ? -12.906 -3.326 -15.539 1 94.56 212 GLN A O 1
ATOM 1751 N N . ILE A 1 213 ? -13.031 -5.363 -16.359 1 95.38 213 ILE A N 1
ATOM 1752 C CA . ILE A 1 213 ? -13.414 -5.883 -15.055 1 95.38 213 ILE A CA 1
ATOM 1753 C C . ILE A 1 213 ? -12.211 -5.828 -14.109 1 95.38 213 ILE A C 1
ATOM 1755 O O . ILE A 1 213 ? -11.078 -6.09 -14.523 1 95.38 213 ILE A O 1
ATOM 1759 N N . ALA A 1 214 ? -12.438 -5.426 -12.883 1 95.81 214 ALA A N 1
ATOM 1760 C CA . ALA A 1 214 ? -11.391 -5.293 -11.883 1 95.81 214 ALA A CA 1
ATOM 1761 C C . ALA A 1 214 ? -11.719 -6.094 -10.625 1 95.81 214 ALA A C 1
ATOM 1763 O O . ALA A 1 214 ? -12.594 -5.703 -9.844 1 95.81 214 ALA A O 1
ATOM 1764 N N . PHE A 1 215 ? -11.031 -7.23 -10.461 1 96.88 215 PHE A N 1
ATOM 1765 C CA . PHE A 1 215 ? -11.156 -8.023 -9.242 1 96.88 215 PHE A CA 1
ATOM 1766 C C . PHE A 1 215 ? -10.141 -7.578 -8.195 1 96.88 215 PHE A C 1
ATOM 1768 O O . PHE A 1 215 ? -8.945 -7.492 -8.484 1 96.88 215 PHE A O 1
ATOM 1775 N N . ASP A 1 216 ? -10.648 -7.277 -7.004 1 96.12 216 ASP A N 1
ATOM 1776 C CA . ASP A 1 216 ? -9.789 -6.82 -5.914 1 96.12 216 ASP A CA 1
ATOM 1777 C C . ASP A 1 216 ? -10.078 -7.59 -4.629 1 96.12 216 ASP A C 1
ATOM 1779 O O . ASP A 1 216 ? -11.188 -7.527 -4.098 1 96.12 216 ASP A O 1
ATOM 1783 N N . VAL A 1 217 ? -9.086 -8.258 -4.125 1 96.12 217 VAL A N 1
ATOM 1784 C CA . VAL A 1 217 ? -9.242 -9.086 -2.932 1 96.12 217 VAL A CA 1
ATOM 1785 C C . VAL A 1 217 ? -9.625 -8.211 -1.742 1 96.12 217 VAL A C 1
ATOM 1787 O O . VAL A 1 217 ? -10.18 -8.695 -0.754 1 96.12 217 VAL A O 1
ATOM 1790 N N . ALA A 1 218 ? -9.422 -6.945 -1.855 1 94.62 218 ALA A N 1
ATOM 1791 C CA . ALA A 1 218 ? -9.75 -6.012 -0.781 1 94.62 218 ALA A CA 1
ATOM 1792 C C . ALA A 1 218 ? -11.242 -5.684 -0.781 1 94.62 218 ALA A C 1
ATOM 1794 O O . ALA A 1 218 ? -11.75 -5.059 0.155 1 94.62 218 ALA A O 1
ATOM 1795 N N . HIS A 1 219 ? -11.953 -6.023 -1.838 1 94.06 219 HIS A N 1
ATOM 1796 C CA . HIS A 1 219 ? -13.406 -5.887 -1.829 1 94.06 219 HIS A CA 1
ATOM 1797 C C . HIS A 1 219 ? -14.055 -6.973 -0.981 1 94.06 219 HIS A C 1
ATOM 1799 O O . HIS A 1 219 ? -14.273 -8.094 -1.456 1 94.06 219 HIS A O 1
ATOM 1805 N N . LEU A 1 220 ? -14.359 -6.578 0.217 1 92.69 220 LEU A N 1
ATOM 1806 C CA . LEU A 1 220 ? -14.914 -7.512 1.188 1 92.69 220 LEU A CA 1
ATOM 1807 C C . LEU A 1 220 ? -16.281 -7.055 1.666 1 92.69 220 LEU A C 1
ATOM 1809 O O . LEU A 1 220 ? -16.641 -5.883 1.512 1 92.69 220 LEU A O 1
ATOM 1813 N N . ILE A 1 221 ? -17 -7.922 2.182 1 90.62 221 ILE A N 1
ATOM 1814 C CA . ILE A 1 221 ? -18.297 -7.645 2.779 1 90.62 221 ILE A CA 1
ATOM 1815 C C . ILE A 1 221 ? -18.297 -8.062 4.25 1 90.62 221 ILE A C 1
ATOM 1817 O O . ILE A 1 221 ? -17.422 -8.82 4.68 1 90.62 221 ILE A O 1
ATOM 1821 N N . PRO A 1 222 ? -19.266 -7.52 5 1 89.44 222 PRO A N 1
ATOM 1822 C CA . PRO A 1 222 ? -19.312 -7.918 6.406 1 89.44 222 PRO A CA 1
ATOM 1823 C C . PRO A 1 222 ? -19.344 -9.438 6.59 1 89.44 222 PRO A C 1
ATOM 1825 O O . PRO A 1 222 ? -20.125 -10.125 5.934 1 89.44 222 PRO A O 1
ATOM 1828 N N . GLY A 1 223 ? -18.484 -9.859 7.422 1 90.88 223 GLY A N 1
ATOM 1829 C CA . GLY A 1 223 ? -18.438 -11.289 7.715 1 90.88 223 GLY A CA 1
ATOM 1830 C C . GLY A 1 223 ? -17.25 -11.984 7.07 1 90.88 223 GLY A C 1
ATOM 1831 O O . GLY A 1 223 ? -16.906 -13.109 7.441 1 90.88 223 GLY A O 1
ATOM 1832 N N . ILE A 1 224 ? -16.672 -11.406 6.121 1 92.75 224 ILE A N 1
ATOM 1833 C CA . ILE A 1 224 ? -15.445 -11.898 5.5 1 92.75 224 ILE A CA 1
ATOM 1834 C C . ILE A 1 224 ? -14.32 -10.891 5.707 1 92.75 224 ILE A C 1
ATOM 1836 O O . ILE A 1 224 ? -14.453 -9.719 5.348 1 92.75 224 ILE A O 1
ATOM 1840 N N . GLU A 1 225 ? -13.273 -11.375 6.301 1 90.75 225 GLU A N 1
ATOM 1841 C CA . GLU A 1 225 ? -12.18 -10.484 6.684 1 90.75 225 GLU A CA 1
ATOM 1842 C C . GLU A 1 225 ? -10.828 -11.062 6.289 1 90.75 225 GLU A C 1
ATOM 1844 O O . GLU A 1 225 ? -10.703 -12.273 6.07 1 90.75 225 GLU A O 1
ATOM 1849 N N . PRO A 1 226 ? -9.852 -10.203 6.172 1 90.62 226 PRO A N 1
ATOM 1850 C CA . PRO A 1 226 ? -8.5 -10.727 5.949 1 90.62 226 PRO A CA 1
ATOM 1851 C C . PRO A 1 226 ? -7.965 -11.5 7.156 1 90.62 226 PRO A C 1
ATOM 1853 O O . PRO A 1 226 ? -8.469 -11.344 8.266 1 90.62 226 PRO A O 1
ATOM 1856 N N . SER A 1 227 ? -7.043 -12.328 6.914 1 90.25 227 SER A N 1
ATOM 1857 C CA . SER A 1 227 ? -6.316 -13.086 7.93 1 90.25 227 SER A CA 1
ATOM 1858 C C . SER A 1 227 ? -4.852 -12.672 7.988 1 90.25 227 SER A C 1
ATOM 1860 O O . SER A 1 227 ? -4.434 -11.758 7.273 1 90.25 227 SER A O 1
ATOM 1862 N N . PRO A 1 228 ? -4.059 -13.32 8.875 1 86.19 228 PRO A N 1
ATOM 1863 C CA . PRO A 1 228 ? -2.627 -13.023 8.945 1 86.19 228 PRO A CA 1
ATOM 1864 C C . PRO A 1 228 ? -1.845 -13.594 7.762 1 86.19 228 PRO A C 1
ATOM 1866 O O . PRO A 1 228 ? -0.611 -13.602 7.781 1 86.19 228 PRO A O 1
ATOM 1869 N N . ASP A 1 229 ? -2.557 -14.133 6.785 1 92.31 229 ASP A N 1
ATOM 1870 C CA . ASP A 1 229 ? -1.923 -14.617 5.562 1 92.31 229 ASP A CA 1
ATOM 1871 C C . ASP A 1 229 ? -1.084 -13.523 4.906 1 92.31 229 ASP A C 1
ATOM 1873 O O . ASP A 1 229 ? -1.623 -12.531 4.414 1 92.31 229 ASP A O 1
ATOM 1877 N N . ARG A 1 230 ? 0.243 -13.734 4.863 1 91.38 230 ARG A N 1
ATOM 1878 C CA . ARG A 1 230 ? 1.184 -12.719 4.406 1 91.38 230 ARG A CA 1
ATOM 1879 C C . ARG A 1 230 ? 0.943 -12.367 2.943 1 91.38 230 ARG A C 1
ATOM 1881 O O . ARG A 1 230 ? 1.103 -11.211 2.543 1 91.38 230 ARG A O 1
AT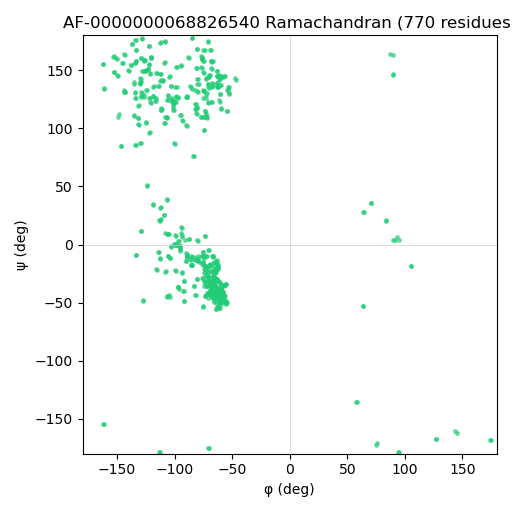OM 1888 N N . MET A 1 231 ? 0.643 -13.375 2.201 1 95.56 231 MET A N 1
ATOM 1889 C CA . MET A 1 231 ? 0.343 -13.117 0.796 1 95.56 231 MET A CA 1
ATOM 1890 C C . MET A 1 231 ? -0.927 -12.289 0.653 1 95.56 231 MET A C 1
ATOM 1892 O O . MET A 1 231 ? -0.956 -11.32 -0.106 1 95.56 231 MET A O 1
ATOM 1896 N N . LEU A 1 232 ? -1.937 -12.672 1.399 1 95.75 232 LEU A N 1
ATOM 1897 C CA . LEU A 1 232 ? -3.195 -11.93 1.353 1 95.75 232 LEU A CA 1
ATOM 1898 C C . LEU A 1 232 ? -2.986 -10.477 1.756 1 95.75 232 LEU A C 1
ATOM 1900 O O . LEU A 1 232 ? -3.494 -9.562 1.097 1 95.75 232 LEU A O 1
ATOM 1904 N N . GLN A 1 233 ? -2.229 -10.273 2.771 1 92.12 233 GLN A N 1
ATOM 1905 C CA . GLN A 1 233 ? -1.974 -8.922 3.26 1 92.12 233 GLN A CA 1
ATOM 1906 C C . GLN A 1 233 ? -1.338 -8.055 2.176 1 92.12 233 GLN A C 1
ATOM 1908 O O . GLN A 1 233 ? -1.711 -6.895 2.004 1 92.12 233 GLN A O 1
ATOM 1913 N N . GLY A 1 234 ? -0.407 -8.602 1.459 1 93.69 234 GLY A N 1
ATOM 1914 C CA . GLY A 1 234 ? 0.202 -7.863 0.365 1 93.69 234 GLY A CA 1
ATOM 1915 C C . GLY A 1 234 ? -0.754 -7.602 -0.783 1 93.69 234 GLY A C 1
ATOM 1916 O O . GLY A 1 234 ? -0.686 -6.551 -1.427 1 93.69 234 GLY A O 1
ATOM 1917 N N . ARG A 1 235 ? -1.66 -8.5 -0.987 1 95.62 235 ARG A N 1
ATOM 1918 C CA . ARG A 1 235 ? -2.609 -8.398 -2.09 1 95.62 235 ARG A CA 1
ATOM 1919 C C . ARG A 1 235 ? -3.666 -7.336 -1.81 1 95.62 235 ARG A C 1
ATOM 1921 O O . ARG A 1 235 ? -4.238 -6.762 -2.738 1 95.62 235 ARG A O 1
ATOM 1928 N N . LEU A 1 236 ? -3.852 -6.996 -0.548 1 93.62 236 LEU A N 1
ATOM 1929 C CA . LEU A 1 236 ? -4.895 -6.051 -0.165 1 93.62 236 LEU A CA 1
ATOM 1930 C C . LEU A 1 236 ? -4.613 -4.668 -0.734 1 93.62 236 LEU A C 1
ATOM 1932 O O . LEU A 1 236 ? -5.539 -3.912 -1.036 1 93.62 236 LEU A O 1
ATOM 1936 N N . TYR A 1 237 ? -3.402 -4.328 -0.92 1 88.94 237 TYR A N 1
ATOM 1937 C CA . TYR A 1 237 ? -3.129 -2.99 -1.434 1 88.94 237 TYR A CA 1
ATOM 1938 C C . TYR A 1 237 ? -2.656 -3.047 -2.881 1 88.94 237 TYR A C 1
ATOM 1940 O O . TYR A 1 237 ? -2.842 -2.094 -3.639 1 88.94 237 TYR A O 1
ATOM 1948 N N . SER A 1 238 ? -2.119 -4.172 -3.273 1 91.69 238 SER A N 1
ATOM 1949 C CA . SER A 1 238 ? -1.514 -4.262 -4.598 1 91.69 238 SER A CA 1
ATOM 1950 C C . SER A 1 238 ? -2.574 -4.246 -5.695 1 91.69 238 SER A C 1
ATOM 1952 O O . SER A 1 238 ? -2.393 -3.607 -6.734 1 91.69 238 SER A O 1
ATOM 1954 N N . TYR A 1 239 ? -3.66 -4.938 -5.52 1 94.5 239 TYR A N 1
ATOM 1955 C CA . TYR A 1 239 ? -4.664 -5.066 -6.566 1 94.5 239 TYR A CA 1
ATOM 1956 C C . TYR A 1 239 ? -5.332 -3.727 -6.852 1 94.5 239 TYR A C 1
ATOM 1958 O O . TYR A 1 239 ? -5.492 -3.34 -8.016 1 94.5 239 TYR A O 1
ATOM 1966 N N . GLY A 1 240 ? -5.699 -3.023 -5.793 1 91.62 240 GLY A N 1
ATOM 1967 C CA . GLY A 1 240 ? -6.266 -1.701 -6.008 1 91.62 240 GLY A CA 1
ATOM 1968 C C . GLY A 1 240 ? -5.336 -0.77 -6.762 1 91.62 240 GLY A C 1
ATOM 1969 O O . GLY A 1 240 ? -5.77 -0.053 -7.668 1 91.62 240 GLY A O 1
ATOM 1970 N N . ASP A 1 241 ? -4.121 -0.769 -6.406 1 89.12 241 ASP A N 1
ATOM 1971 C CA . ASP A 1 241 ? -3.113 0.04 -7.086 1 89.12 241 ASP A CA 1
ATOM 1972 C C . ASP A 1 241 ? -3.025 -0.32 -8.562 1 89.12 241 ASP A C 1
ATOM 1974 O O . ASP A 1 241 ? -3.008 0.564 -9.422 1 89.12 241 ASP A O 1
ATOM 1978 N N . THR A 1 242 ? -3.008 -1.578 -8.797 1 91.06 242 THR A N 1
ATOM 1979 C CA . THR A 1 242 ? -2.912 -2.064 -10.172 1 91.06 242 THR A CA 1
ATOM 1980 C C . THR A 1 242 ? -4.125 -1.624 -10.984 1 91.06 242 THR A C 1
ATOM 1982 O O . THR A 1 242 ? -3.986 -1.215 -12.141 1 91.06 242 THR A O 1
ATOM 1985 N N . HIS A 1 243 ? -5.266 -1.7 -10.453 1 93.06 243 HIS A N 1
ATOM 1986 C CA . HIS A 1 243 ? -6.473 -1.313 -11.172 1 93.06 243 HIS A CA 1
ATOM 1987 C C . HIS A 1 243 ? -6.496 0.186 -11.453 1 93.06 243 HIS A C 1
ATOM 1989 O O . HIS A 1 243 ? -6.922 0.619 -12.523 1 93.06 243 HIS A O 1
ATOM 1995 N N . ARG A 1 244 ? -6.047 0.97 -10.492 1 90.19 244 ARG A N 1
ATOM 1996 C CA . ARG A 1 244 ? -5.984 2.41 -10.727 1 90.19 244 ARG A CA 1
ATOM 1997 C C . ARG A 1 244 ? -4.977 2.744 -11.82 1 90.19 244 ARG A C 1
ATOM 1999 O O . ARG A 1 244 ? -5.172 3.691 -12.586 1 90.19 244 ARG A O 1
ATOM 2006 N N . HIS A 1 245 ? -3.965 1.966 -11.898 1 87.19 245 HIS A N 1
ATOM 2007 C CA . HIS A 1 245 ? -2.984 2.145 -12.961 1 87.19 245 HIS A CA 1
ATOM 2008 C C . HIS A 1 245 ? -3.572 1.775 -14.32 1 87.19 245 HIS A C 1
ATOM 2010 O O . HIS A 1 245 ? -3.379 2.494 -15.297 1 87.19 245 HIS A O 1
ATOM 2016 N N . ARG A 1 246 ? -4.312 0.764 -14.359 1 90.81 246 ARG A N 1
ATOM 2017 C CA . ARG A 1 246 ? -4.816 0.198 -15.609 1 90.81 246 ARG A CA 1
ATOM 2018 C C . ARG A 1 246 ? -6.047 0.953 -16.094 1 90.81 246 ARG A C 1
ATOM 2020 O O . ARG A 1 246 ? -6.199 1.198 -17.297 1 90.81 246 ARG A O 1
ATOM 2027 N N . LEU A 1 247 ? -6.969 1.268 -15.117 1 92.75 247 LEU A N 1
ATOM 2028 C CA . LEU A 1 247 ? -8.305 1.719 -15.5 1 92.75 247 LEU A CA 1
ATOM 2029 C C . LEU A 1 247 ? -8.523 3.168 -15.086 1 92.75 247 LEU A C 1
ATOM 2031 O O . LEU A 1 247 ? -9.531 3.777 -15.445 1 92.75 247 LEU A O 1
ATOM 2035 N N . GLY A 1 248 ? -7.531 3.67 -14.352 1 88.31 248 GLY A N 1
ATOM 2036 C CA . GLY A 1 248 ? -7.715 5.016 -13.828 1 88.31 248 GLY A CA 1
ATOM 2037 C C . GLY A 1 248 ? -8.266 5.035 -12.414 1 88.31 248 GLY A C 1
ATOM 2038 O O . GLY A 1 248 ? -8.453 3.982 -11.805 1 88.31 248 GLY A O 1
ATOM 2039 N N . PRO A 1 249 ? -8.516 6.203 -11.82 1 88.25 249 PRO A N 1
ATOM 2040 C CA . PRO A 1 249 ? -8.852 6.355 -10.398 1 88.25 249 PRO A CA 1
ATOM 2041 C C . PRO A 1 249 ? -10.273 5.906 -10.078 1 88.25 249 PRO A C 1
ATOM 2043 O O . PRO A 1 249 ? -10.625 5.766 -8.906 1 88.25 249 PRO A O 1
ATOM 2046 N N . ASN A 1 250 ? -11.156 5.648 -11.094 1 89.88 250 ASN A N 1
ATOM 2047 C CA . ASN A 1 250 ? -12.562 5.352 -10.836 1 89.88 250 ASN A CA 1
ATOM 2048 C C . ASN A 1 250 ? -12.977 4.012 -11.438 1 89.88 250 ASN A C 1
ATOM 2050 O O . ASN A 1 250 ? -14.008 3.924 -12.117 1 89.88 250 ASN A O 1
ATOM 2054 N N . PRO A 1 251 ? -12.227 3.006 -11.156 1 90.38 251 PRO A N 1
ATOM 2055 C CA . PRO A 1 251 ? -12.57 1.71 -11.742 1 90.38 251 PRO A CA 1
ATOM 2056 C C . PRO A 1 251 ? -13.898 1.162 -11.219 1 90.38 251 PRO A C 1
ATOM 2058 O O . PRO A 1 251 ? -14.602 0.438 -11.93 1 90.38 251 PRO A O 1
ATOM 2061 N N . THR A 1 252 ? -14.258 1.528 -10.016 1 89.44 252 THR A N 1
ATOM 2062 C CA . THR A 1 252 ? -15.453 0.987 -9.375 1 89.44 252 THR A CA 1
ATOM 2063 C C . THR A 1 252 ? -16.719 1.617 -9.953 1 89.44 252 THR A C 1
ATOM 2065 O O . THR A 1 252 ? -17.828 1.162 -9.672 1 89.44 252 THR A O 1
ATOM 2068 N N . GLN A 1 253 ? -16.562 2.646 -10.742 1 89.19 253 GLN A N 1
ATOM 2069 C CA . GLN A 1 253 ? -17.719 3.295 -11.344 1 89.19 253 GLN A CA 1
ATOM 2070 C C . GLN A 1 253 ? -18.062 2.664 -12.695 1 89.19 253 GLN A C 1
ATOM 2072 O O . GLN A 1 253 ? -19.141 2.914 -13.25 1 89.19 253 GLN A O 1
ATOM 2077 N N . LEU A 1 254 ? -17.156 1.883 -13.227 1 90.81 254 LEU A N 1
ATOM 2078 C CA . LEU A 1 254 ? -17.453 1.188 -14.469 1 90.81 254 LEU A CA 1
ATOM 2079 C C . LEU A 1 254 ? -18.609 0.203 -14.281 1 90.81 254 LEU A C 1
ATOM 2081 O O . LEU A 1 254 ? -18.641 -0.53 -13.289 1 90.81 254 LEU A O 1
ATOM 2085 N N . PRO A 1 255 ? -19.5 0.081 -15.148 1 89.88 255 PRO A N 1
ATOM 2086 C CA . PRO A 1 255 ? -20.719 -0.711 -14.969 1 89.88 255 PRO A CA 1
ATOM 2087 C C . PRO A 1 255 ? -20.422 -2.17 -14.625 1 89.88 255 PRO A C 1
ATOM 2089 O O . PRO A 1 255 ? -21.141 -2.773 -13.82 1 89.88 255 PRO A O 1
ATOM 2092 N N . VAL A 1 256 ? -19.406 -2.762 -15.141 1 92.94 256 VAL A N 1
ATOM 2093 C CA . VAL A 1 256 ? -19.109 -4.176 -14.922 1 92.94 256 VAL A CA 1
ATOM 2094 C C . VAL A 1 256 ? -18.578 -4.379 -13.508 1 92.94 256 VAL A C 1
ATOM 2096 O O . VAL A 1 256 ? -18.656 -5.48 -12.961 1 92.94 256 VAL A O 1
ATOM 2099 N N . ASN A 1 257 ? -18 -3.307 -12.898 1 93 257 ASN A N 1
ATOM 2100 C CA . ASN A 1 257 ? -17.375 -3.408 -11.578 1 93 257 ASN A CA 1
ATOM 2101 C C . ASN A 1 257 ? -18.359 -3.041 -10.477 1 93 257 ASN A C 1
ATOM 2103 O O . ASN A 1 257 ? -18.141 -3.363 -9.305 1 93 257 ASN A O 1
ATOM 2107 N N . SER A 1 258 ? -19.359 -2.264 -10.812 1 84.69 258 SER A N 1
ATOM 2108 C CA . SER A 1 258 ? -20.391 -1.93 -9.82 1 84.69 258 SER A CA 1
ATOM 2109 C C . SER A 1 258 ? -21.75 -1.727 -10.484 1 84.69 258 SER A C 1
ATOM 2111 O O . SER A 1 258 ? -21.938 -0.758 -11.219 1 84.69 258 SER A O 1
ATOM 2113 N N . PRO A 1 259 ? -22.578 -2.73 -10.109 1 74.06 259 PRO A N 1
ATOM 2114 C CA . PRO A 1 259 ? -23.922 -2.602 -10.695 1 74.06 259 PRO A CA 1
ATOM 2115 C C . PRO A 1 259 ? -24.797 -1.597 -9.961 1 74.06 259 PRO A C 1
ATOM 2117 O O . PRO A 1 259 ? -25.922 -1.314 -10.391 1 74.06 259 PRO A O 1
ATOM 2120 N N . PHE A 1 260 ? -24.328 -1.152 -8.766 1 77.31 260 PHE A N 1
ATOM 2121 C CA . PHE A 1 260 ? -25.141 -0.171 -8.055 1 77.31 260 PHE A CA 1
ATOM 2122 C C . PHE A 1 260 ? -24.312 1.053 -7.691 1 77.31 260 PHE A C 1
ATOM 2124 O O . PHE A 1 260 ? -23.078 1.034 -7.812 1 77.31 260 PHE A O 1
ATOM 2131 N N . LYS A 1 261 ? -25.062 2.1 -7.461 1 72.12 261 LYS A N 1
ATOM 2132 C CA . LYS A 1 261 ? -24.406 3.35 -7.102 1 72.12 261 LYS A CA 1
ATOM 2133 C C . LYS A 1 261 ? -23.812 3.271 -5.695 1 72.12 261 LYS A C 1
ATOM 2135 O O . LYS A 1 261 ? -24.5 2.908 -4.746 1 72.12 261 LYS A O 1
ATOM 2140 N N . LEU A 1 262 ? -22.562 3.488 -5.695 1 73.19 262 LEU A N 1
ATOM 2141 C CA . LEU A 1 262 ? -21.859 3.469 -4.414 1 73.19 262 LEU A CA 1
ATOM 2142 C C . LEU A 1 262 ? -21.922 4.836 -3.74 1 73.19 262 LEU A C 1
ATOM 2144 O O . LEU A 1 262 ? -21.875 5.867 -4.414 1 73.19 262 LEU A O 1
ATOM 2148 N N . HIS A 1 263 ? -22.203 4.777 -2.428 1 78.06 263 HIS A N 1
ATOM 2149 C CA . HIS A 1 263 ? -22.141 5.98 -1.606 1 78.06 263 HIS A CA 1
ATOM 2150 C C . HIS A 1 263 ? -20.844 6.039 -0.812 1 78.06 263 HIS A C 1
ATOM 2152 O O . HIS A 1 263 ? -20.766 5.531 0.309 1 78.06 263 HIS A O 1
ATOM 2158 N N . THR A 1 264 ? -19.844 6.613 -1.503 1 81.94 264 THR A N 1
ATOM 2159 C CA . THR A 1 264 ? -18.531 6.641 -0.89 1 81.94 264 THR A CA 1
ATOM 2160 C C . THR A 1 264 ? -17.953 8.055 -0.91 1 81.94 264 THR A C 1
ATOM 2162 O O . THR A 1 264 ? -18.578 8.977 -1.419 1 81.94 264 THR A O 1
ATOM 2165 N N . TYR A 1 265 ? -16.812 8.188 -0.346 1 86.38 265 TYR A N 1
ATOM 2166 C CA . TYR A 1 265 ? -16.156 9.484 -0.32 1 86.38 265 TYR A CA 1
ATOM 2167 C C . TYR A 1 265 ? -15.094 9.578 -1.405 1 86.38 265 TYR A C 1
ATOM 2169 O O . TYR A 1 265 ? -14.352 10.555 -1.476 1 86.38 265 TYR A O 1
ATOM 2177 N N . THR A 1 266 ? -15.07 8.578 -2.266 1 82.25 266 THR A N 1
ATOM 2178 C CA . THR A 1 266 ? -14.188 8.633 -3.428 1 82.25 266 THR A CA 1
ATOM 2179 C C . THR A 1 266 ? -14.82 9.453 -4.551 1 82.25 266 THR A C 1
ATOM 2181 O O . THR A 1 266 ? -15.938 9.164 -4.98 1 82.25 266 THR A O 1
ATOM 2184 N N . ARG A 1 267 ? -14.109 10.555 -4.965 1 83 267 ARG A N 1
ATOM 2185 C CA . ARG A 1 267 ? -14.688 11.414 -5.996 1 83 267 ARG A CA 1
ATOM 2186 C C . ARG A 1 267 ? -13.594 12.07 -6.836 1 83 267 ARG A C 1
ATOM 2188 O O . ARG A 1 267 ? -12.422 12.062 -6.453 1 83 267 ARG A O 1
ATOM 2195 N N . ASP A 1 268 ? -14.086 12.461 -7.961 1 86.75 268 ASP A N 1
ATOM 2196 C CA . ASP A 1 268 ? -13.281 13.211 -8.922 1 86.75 268 ASP A CA 1
ATOM 2197 C C . ASP A 1 268 ? -12.305 12.289 -9.648 1 86.75 268 ASP A C 1
ATOM 2199 O O . ASP A 1 268 ? -12.555 11.094 -9.789 1 86.75 268 ASP A O 1
ATOM 2203 N N . GLY A 1 269 ? -11.383 12.828 -10.406 1 84.44 269 GLY A N 1
ATOM 2204 C CA . GLY A 1 269 ? -10.484 12.055 -11.258 1 84.44 269 GLY A CA 1
ATOM 2205 C C . GLY A 1 269 ? -11.062 11.766 -12.625 1 84.44 269 GLY A C 1
ATOM 2206 O O . GLY A 1 269 ? -12.266 11.922 -12.844 1 84.44 269 GLY A O 1
ATOM 2207 N N . TYR A 1 270 ? -10.25 11.414 -13.438 1 83.88 270 TYR A N 1
ATOM 2208 C CA . TYR A 1 270 ? -10.727 11.141 -14.789 1 83.88 270 TYR A CA 1
ATOM 2209 C C . TYR A 1 270 ? -11.594 9.883 -14.82 1 83.88 270 TYR A C 1
ATOM 2211 O O . TYR A 1 270 ? -11.398 8.969 -14.016 1 83.88 270 TYR A O 1
ATOM 2219 N N . GLY A 1 271 ? -12.578 9.883 -15.656 1 85 271 GLY A N 1
ATOM 2220 C CA . GLY A 1 271 ? -13.477 8.75 -15.812 1 85 271 GLY A CA 1
ATOM 2221 C C . GLY A 1 271 ? -14.594 8.727 -14.797 1 85 271 GLY A C 1
ATOM 2222 O O . GLY A 1 271 ? -15.086 7.656 -14.422 1 85 271 GLY A O 1
ATOM 2223 N N . THR A 1 272 ? -14.773 9.969 -14.281 1 86.56 272 THR A N 1
ATOM 2224 C CA . THR A 1 272 ? -15.914 10.062 -13.375 1 86.56 272 THR A CA 1
ATOM 2225 C C . THR A 1 272 ? -17.219 9.883 -14.133 1 86.56 272 THR A C 1
ATOM 2227 O O . THR A 1 272 ? -17.516 10.641 -15.055 1 86.56 272 THR A O 1
ATOM 2230 N N . ILE A 1 273 ? -17.984 8.898 -13.719 1 84.12 273 ILE A N 1
ATOM 2231 C CA . ILE A 1 273 ? -19.234 8.586 -14.375 1 84.12 273 ILE A CA 1
ATOM 2232 C C . ILE A 1 273 ? -20.406 9.039 -13.5 1 84.12 273 ILE A C 1
ATOM 2234 O O . ILE A 1 273 ? -21.344 9.688 -13.977 1 84.12 273 ILE A O 1
ATOM 2238 N N . ASN A 1 274 ? -20.312 8.734 -12.211 1 85 274 ASN A N 1
ATOM 2239 C CA . ASN A 1 274 ? -21.375 9.062 -11.273 1 85 274 ASN A CA 1
ATOM 2240 C C . ASN A 1 274 ? -21.047 10.305 -10.445 1 85 274 ASN A C 1
ATOM 2242 O O . ASN A 1 274 ? -20.078 10.297 -9.672 1 85 274 ASN A O 1
ATOM 2246 N N . SER A 1 275 ? -21.891 11.297 -10.617 1 84.44 275 SER A N 1
ATOM 2247 C CA . SER A 1 275 ? -21.734 12.508 -9.82 1 84.44 275 SER A CA 1
ATOM 2248 C C . SER A 1 275 ? -22.359 12.352 -8.438 1 84.44 275 SER A C 1
ATOM 2250 O O . SER A 1 275 ? -23.453 11.773 -8.312 1 84.44 275 SER A O 1
ATOM 2252 N N . GLN A 1 276 ? -21.688 12.719 -7.496 1 85.44 276 GLN A N 1
ATOM 2253 C CA . GLN A 1 276 ? -22.234 12.703 -6.145 1 85.44 276 GLN A CA 1
ATOM 2254 C C . GLN A 1 276 ? -22.812 14.062 -5.773 1 85.44 276 GLN A C 1
ATOM 2256 O O . GLN A 1 276 ? -23.125 14.312 -4.605 1 85.44 276 GLN A O 1
ATOM 2261 N N . GLY A 1 277 ? -22.906 14.906 -6.738 1 85.94 277 GLY A N 1
ATOM 2262 C CA . GLY A 1 277 ? -23.469 16.234 -6.527 1 85.94 277 GLY A CA 1
ATOM 2263 C C . GLY A 1 277 ? -22.75 17.031 -5.457 1 85.94 277 GLY A C 1
ATOM 2264 O O . GLY A 1 277 ? -21.531 17.078 -5.43 1 85.94 277 GLY A O 1
ATOM 2265 N N . GLY A 1 278 ? -23.484 17.672 -4.598 1 86.12 278 GLY A N 1
ATOM 2266 C CA . GLY A 1 278 ? -22.922 18.531 -3.564 1 86.12 278 GLY A CA 1
ATOM 2267 C C . GLY A 1 278 ? -22.719 17.812 -2.242 1 86.12 278 GLY A C 1
ATOM 2268 O O . GLY A 1 278 ? -22.5 18.453 -1.212 1 86.12 278 GLY A O 1
ATOM 2269 N N . ALA A 1 279 ? -22.766 16.547 -2.256 1 86.38 279 ALA A N 1
ATOM 2270 C CA . ALA A 1 279 ? -22.578 15.789 -1.021 1 86.38 279 ALA A CA 1
ATOM 2271 C C . ALA A 1 279 ? -21.188 16.016 -0.438 1 86.38 279 ALA A C 1
ATOM 2273 O O . ALA A 1 279 ? -20.234 16.234 -1.179 1 86.38 279 ALA A O 1
ATOM 2274 N N . PRO A 1 280 ? -21.156 16.016 0.962 1 87.69 280 PRO A N 1
ATOM 2275 C CA . PRO A 1 280 ? -19.812 16.125 1.541 1 87.69 280 PRO A CA 1
ATOM 2276 C C . PRO A 1 280 ? -18.891 15.008 1.068 1 87.69 280 PRO A C 1
ATOM 2278 O O . PRO A 1 280 ? -19.312 13.867 0.899 1 87.69 280 PRO A O 1
ATOM 2281 N N . ASN A 1 281 ? -17.672 15.297 0.899 1 86.75 281 ASN A N 1
ATOM 2282 C CA . ASN A 1 281 ? -16.703 14.32 0.41 1 86.75 281 ASN A CA 1
ATOM 2283 C C . ASN A 1 281 ? -15.688 13.945 1.49 1 86.75 281 ASN A C 1
ATOM 2285 O O . ASN A 1 281 ? -14.57 13.523 1.184 1 86.75 281 ASN A O 1
ATOM 2289 N N . TYR A 1 282 ? -15.977 14.125 2.768 1 90.75 282 TYR A N 1
ATOM 2290 C CA . TYR A 1 282 ? -15.094 13.82 3.889 1 90.75 282 TYR A CA 1
ATOM 2291 C C . TYR A 1 282 ? -15.867 13.164 5.027 1 90.75 282 TYR A C 1
ATOM 2293 O O . TYR A 1 282 ? -17.094 13.266 5.09 1 90.75 282 TYR A O 1
ATOM 2301 N N . HIS A 1 283 ? -15.125 12.422 5.793 1 90.31 283 HIS A N 1
ATOM 2302 C CA . HIS A 1 283 ? -15.648 11.766 6.98 1 90.31 283 HIS A CA 1
ATOM 2303 C C . HIS A 1 283 ? -14.766 12.039 8.195 1 90.31 283 HIS A C 1
ATOM 2305 O O . HIS A 1 283 ? -13.539 12.07 8.086 1 90.31 283 HIS A O 1
ATOM 2311 N N . PRO A 1 284 ? -15.352 12.266 9.359 1 90.62 284 PRO A N 1
ATOM 2312 C CA . PRO A 1 284 ? -16.797 12.398 9.602 1 90.62 284 PRO A CA 1
ATOM 2313 C C . PRO A 1 284 ? -17.344 13.75 9.148 1 90.62 284 PRO A C 1
ATOM 2315 O O . PRO A 1 284 ? -16.562 14.672 8.867 1 90.62 284 PRO A O 1
ATOM 2318 N N . ASN A 1 285 ? -18.594 13.812 8.945 1 90.88 285 ASN A N 1
ATOM 2319 C CA . ASN A 1 285 ? -19.234 15.062 8.57 1 90.88 285 ASN A CA 1
ATOM 2320 C C . ASN A 1 285 ? -20.625 15.195 9.211 1 90.88 285 ASN A C 1
ATOM 2322 O O . ASN A 1 285 ? -21.172 14.211 9.711 1 90.88 285 ASN A O 1
ATOM 2326 N N . SER A 1 286 ? -21.156 16.375 9.242 1 92.94 286 SER A N 1
ATOM 2327 C CA . SER A 1 286 ? -22.484 16.672 9.805 1 92.94 286 SER A CA 1
ATOM 2328 C C . SER A 1 286 ? -23.516 16.906 8.703 1 92.94 286 SER A C 1
ATOM 2330 O O . SER A 1 286 ? -24.609 17.406 8.969 1 92.94 286 SER A O 1
ATOM 2332 N N . PHE A 1 287 ? -23.203 16.656 7.465 1 89.94 287 PHE A N 1
ATOM 2333 C CA . PHE A 1 287 ? -24.047 17.062 6.344 1 89.94 287 PHE A CA 1
ATOM 2334 C C . PHE A 1 287 ? -24.516 15.852 5.559 1 89.94 287 PHE A C 1
ATOM 2336 O O . PHE A 1 287 ? -24.547 15.875 4.324 1 89.94 287 PHE A O 1
ATOM 2343 N N . GLN A 1 288 ? -24.766 14.734 6.223 1 83.56 288 GLN A N 1
ATOM 2344 C CA . GLN A 1 288 ? -25.469 13.547 5.738 1 83.56 288 GLN A CA 1
ATOM 2345 C C . GLN A 1 288 ? -24.625 12.797 4.703 1 83.56 288 GLN A C 1
ATOM 2347 O O . GLN A 1 288 ? -25.156 12.367 3.67 1 83.56 288 GLN A O 1
ATOM 2352 N N . GLY A 1 289 ? -23.375 12.812 4.93 1 84.56 289 GLY A N 1
ATOM 2353 C CA . GLY A 1 289 ? -22.531 11.945 4.117 1 84.56 289 GLY A CA 1
ATOM 2354 C C . GLY A 1 289 ? -22.703 10.477 4.445 1 84.56 289 GLY A C 1
ATOM 2355 O O . GLY A 1 289 ? -23.484 10.117 5.328 1 84.56 289 GLY A O 1
ATOM 2356 N N . PRO A 1 290 ? -22.047 9.656 3.666 1 83.19 290 PRO A N 1
ATOM 2357 C CA . PRO A 1 290 ? -22.109 8.211 3.938 1 83.19 290 PRO A CA 1
ATOM 2358 C C . PRO A 1 290 ? -21.734 7.871 5.375 1 83.19 290 PRO A C 1
ATOM 2360 O O . PRO A 1 290 ? -20.844 8.5 5.957 1 83.19 290 PRO A O 1
ATOM 2363 N N . VAL A 1 291 ? -22.516 7.008 5.977 1 81 291 VAL A N 1
ATOM 2364 C CA . VAL A 1 291 ? -22.266 6.59 7.355 1 81 291 VAL A CA 1
ATOM 2365 C C . VAL A 1 291 ? -21.844 5.125 7.387 1 81 291 VAL A C 1
ATOM 2367 O O . VAL A 1 291 ? -22.25 4.336 6.527 1 81 291 VAL A O 1
ATOM 2370 N N . SER A 1 292 ? -20.969 4.871 8.375 1 78.19 292 SER A N 1
ATOM 2371 C CA . SER A 1 292 ? -20.562 3.482 8.562 1 78.19 292 SER A CA 1
ATOM 2372 C C . SER A 1 292 ? -21.75 2.613 8.945 1 78.19 292 SER A C 1
ATOM 2374 O O . SER A 1 292 ? -22.594 3.018 9.766 1 78.19 292 SER A O 1
ATOM 2376 N N . ASP A 1 293 ? -21.781 1.489 8.32 1 81 293 ASP A N 1
ATOM 2377 C CA . ASP A 1 293 ? -22.859 0.55 8.617 1 81 293 ASP A CA 1
ATOM 2378 C C . ASP A 1 293 ? -22.672 -0.098 9.984 1 81 293 ASP A C 1
ATOM 2380 O O . ASP A 1 293 ? -21.578 -0.573 10.305 1 81 293 ASP A O 1
ATOM 2384 N N . ALA A 1 294 ? -23.734 -0.041 10.773 1 81.56 294 ALA A N 1
ATOM 2385 C CA . ALA A 1 294 ? -23.672 -0.549 12.141 1 81.56 294 ALA A CA 1
ATOM 2386 C C . ALA A 1 294 ? -23.359 -2.045 12.156 1 81.56 294 ALA A C 1
ATOM 2388 O O . ALA A 1 294 ? -22.609 -2.52 13.008 1 81.56 294 ALA A O 1
ATOM 2389 N N . ARG A 1 295 ? -23.953 -2.744 11.281 1 79.62 295 ARG A N 1
ATOM 2390 C CA . ARG A 1 295 ? -23.734 -4.184 11.219 1 79.62 295 ARG A CA 1
ATOM 2391 C C . ARG A 1 295 ? -22.281 -4.484 10.859 1 79.62 295 ARG A C 1
ATOM 2393 O O . ARG A 1 295 ? -21.641 -5.348 11.477 1 79.62 295 ARG A O 1
ATOM 2400 N N . ALA A 1 296 ? -21.781 -3.777 9.859 1 79.75 296 ALA A N 1
ATOM 2401 C CA . ALA A 1 296 ? -20.391 -3.953 9.461 1 79.75 296 ALA A CA 1
ATOM 2402 C C . ALA A 1 296 ? -19.438 -3.627 10.609 1 79.75 296 ALA A C 1
ATOM 2404 O O . ALA A 1 296 ? -18.469 -4.348 10.844 1 79.75 296 ALA A O 1
ATOM 2405 N N . ASN A 1 297 ? -19.766 -2.627 11.344 1 79.81 297 ASN A N 1
ATOM 2406 C CA . ASN A 1 297 ? -18.938 -2.229 12.477 1 79.81 297 ASN A CA 1
ATOM 2407 C C . ASN A 1 297 ? -18.953 -3.287 13.578 1 79.81 297 ASN A C 1
ATOM 2409 O O . ASN A 1 297 ? -17.922 -3.564 14.188 1 79.81 297 ASN A O 1
ATOM 2413 N N . ALA A 1 298 ? -20.062 -3.881 13.797 1 78.19 298 ALA A N 1
ATOM 2414 C CA . ALA A 1 298 ? -20.219 -4.879 14.852 1 78.19 298 ALA A CA 1
ATOM 2415 C C . ALA A 1 298 ? -19.484 -6.172 14.492 1 78.19 298 ALA A C 1
ATOM 2417 O O . ALA A 1 298 ? -19.078 -6.922 15.383 1 78.19 298 ALA A O 1
ATOM 2418 N N . LEU A 1 299 ? -19.297 -6.359 13.266 1 76.88 299 LEU A N 1
ATOM 2419 C CA . LEU A 1 299 ? -18.688 -7.609 12.805 1 76.88 299 LEU A CA 1
ATOM 2420 C C . LEU A 1 299 ? -17.188 -7.438 12.586 1 76.88 299 LEU A C 1
ATOM 2422 O O . LEU A 1 299 ? -16.516 -8.383 12.188 1 76.88 299 LEU A O 1
ATOM 2426 N N . SER A 1 300 ? -16.766 -6.246 12.906 1 75.38 300 SER A N 1
ATOM 2427 C CA . SER A 1 300 ? -15.328 -6.055 12.781 1 75.38 300 SER A CA 1
ATOM 2428 C C . SER A 1 300 ? -14.578 -6.703 13.945 1 75.38 300 SER A C 1
ATOM 2430 O O . SER A 1 300 ? -14.734 -6.285 15.094 1 75.38 300 SER A O 1
ATOM 2432 N N . PRO A 1 301 ? -13.867 -7.789 13.633 1 72 301 PRO A N 1
ATOM 2433 C CA . PRO A 1 301 ? -13.25 -8.531 14.734 1 72 301 PRO A CA 1
ATOM 2434 C C . PRO A 1 301 ? -12.016 -7.828 15.305 1 72 301 PRO A C 1
ATOM 2436 O O . PRO A 1 301 ? -11.414 -6.992 14.625 1 72 301 PRO A O 1
ATOM 2439 N N . ALA A 1 302 ? -11.844 -8.07 16.656 1 75.31 302 ALA A N 1
ATOM 2440 C CA . ALA A 1 302 ? -10.547 -7.781 17.266 1 75.31 302 ALA A CA 1
ATOM 2441 C C . ALA A 1 302 ? -9.57 -8.93 17.031 1 75.31 302 ALA A C 1
ATOM 2443 O O . ALA A 1 302 ? -9.867 -10.086 17.344 1 75.31 302 ALA A O 1
ATOM 2444 N N . LEU A 1 303 ? -8.484 -8.609 16.281 1 71.62 303 LEU A N 1
ATOM 2445 C CA . LEU A 1 303 ? -7.492 -9.641 16 1 71.62 303 LEU A CA 1
ATOM 2446 C C . LEU A 1 303 ? -6.371 -9.609 17.031 1 71.62 303 LEU A C 1
ATOM 2448 O O . LEU A 1 303 ? -5.609 -8.648 17.094 1 71.62 303 LEU A O 1
ATOM 2452 N N . PRO A 1 304 ? -6.395 -10.586 17.875 1 71.88 304 PRO A N 1
ATOM 2453 C CA . PRO A 1 304 ? -5.266 -10.625 18.812 1 71.88 304 PRO A CA 1
ATOM 2454 C C . PRO A 1 304 ? -3.92 -10.773 18.109 1 71.88 304 PRO A C 1
ATOM 2456 O O . PRO A 1 304 ? -3.807 -11.539 17.141 1 71.88 304 PRO A O 1
ATOM 2459 N N . LEU A 1 305 ? -3.033 -9.93 18.469 1 73.06 305 LEU A N 1
ATOM 2460 C CA . LEU A 1 305 ? -1.677 -9.977 17.938 1 73.06 305 LEU A CA 1
ATOM 2461 C C . LEU A 1 305 ? -0.68 -10.391 19.016 1 73.06 305 LEU A C 1
ATOM 2463 O O . LEU A 1 305 ? -0.645 -9.805 20.094 1 73.06 305 LEU A O 1
ATOM 2467 N N . VAL A 1 306 ? -0.084 -11.516 18.766 1 73.19 306 VAL A N 1
ATOM 2468 C CA . VAL A 1 306 ? 0.995 -11.961 19.641 1 73.19 306 VAL A CA 1
ATOM 2469 C C . VAL A 1 306 ? 2.18 -12.438 18.797 1 73.19 306 VAL A C 1
ATOM 2471 O O . VAL A 1 306 ? 2.004 -13.18 17.828 1 73.19 306 VAL A O 1
ATOM 2474 N N . GLY A 1 307 ? 3.309 -11.859 19.109 1 76.88 307 GLY A N 1
ATOM 2475 C CA . GLY A 1 307 ? 4.496 -12.328 18.422 1 76.88 307 GLY A CA 1
ATOM 2476 C C . GLY A 1 307 ? 5.488 -11.219 18.109 1 76.88 307 GLY A C 1
ATOM 2477 O O . GLY A 1 307 ? 5.637 -10.281 18.891 1 76.88 307 GLY A O 1
ATOM 2478 N N . VAL A 1 308 ? 6.336 -11.539 17.172 1 76.25 308 VAL A N 1
ATOM 2479 C CA . VAL A 1 308 ? 7.379 -10.602 16.781 1 76.25 308 VAL A CA 1
ATOM 2480 C C . VAL A 1 308 ? 7.27 -10.305 15.289 1 76.25 308 VAL A C 1
ATOM 2482 O O . VAL A 1 308 ? 7.062 -11.211 14.477 1 76.25 308 VAL A O 1
ATOM 2485 N N . ALA A 1 309 ? 7.203 -9.039 15.016 1 75 309 ALA A N 1
ATOM 2486 C CA . ALA A 1 309 ? 7.312 -8.648 13.617 1 75 309 ALA A CA 1
ATOM 2487 C C . ALA A 1 309 ? 8.773 -8.617 13.172 1 75 309 ALA A C 1
ATOM 2489 O O . ALA A 1 309 ? 9.578 -7.852 13.703 1 75 309 ALA A O 1
ATOM 2490 N N . LYS A 1 310 ? 9.117 -9.555 12.281 1 78.69 310 LYS A N 1
ATOM 2491 C CA . LYS A 1 310 ? 10.484 -9.641 11.773 1 78.69 310 LYS A CA 1
ATOM 2492 C C . LYS A 1 310 ? 10.508 -10.25 10.375 1 78.69 310 LYS A C 1
ATOM 2494 O O . LYS A 1 310 ? 9.648 -11.055 10.023 1 78.69 310 LYS A O 1
ATOM 2499 N N . ARG A 1 311 ? 11.508 -9.742 9.703 1 77.12 311 ARG A N 1
ATOM 2500 C CA . ARG A 1 311 ? 11.758 -10.406 8.43 1 77.12 311 ARG A CA 1
ATOM 2501 C C . ARG A 1 311 ? 12.414 -11.766 8.641 1 77.12 311 ARG A C 1
ATOM 2503 O O . ARG A 1 311 ? 13.492 -11.852 9.227 1 77.12 311 ARG A O 1
ATOM 2510 N N . THR A 1 312 ? 11.578 -12.75 8.344 1 74.88 312 THR A N 1
ATOM 2511 C CA . THR A 1 312 ? 12.117 -14.102 8.5 1 74.88 312 THR A CA 1
ATOM 2512 C C . THR A 1 312 ? 12.117 -14.836 7.164 1 74.88 312 THR A C 1
ATOM 2514 O O . THR A 1 312 ? 11.258 -14.602 6.316 1 74.88 312 THR A O 1
ATOM 2517 N N . ASP A 1 313 ? 13.266 -15.5 6.934 1 75.62 313 ASP A N 1
ATOM 2518 C CA . ASP A 1 313 ? 13.359 -16.312 5.727 1 75.62 313 ASP A CA 1
ATOM 2519 C C . ASP A 1 313 ? 13.328 -17.812 6.07 1 75.62 313 ASP A C 1
ATOM 2521 O O . ASP A 1 313 ? 14.281 -18.328 6.652 1 75.62 313 ASP A O 1
ATOM 2525 N N . ASN A 1 314 ? 12.242 -18.406 5.836 1 72.56 314 ASN A N 1
ATOM 2526 C CA . ASN A 1 314 ? 12.133 -19.828 6.062 1 72.56 314 ASN A CA 1
ATOM 2527 C C . ASN A 1 314 ? 12.102 -20.609 4.746 1 72.56 314 ASN A C 1
ATOM 2529 O O . ASN A 1 314 ? 11.422 -21.625 4.633 1 72.56 314 ASN A O 1
ATOM 2533 N N . ALA A 1 315 ? 12.867 -20.172 3.881 1 71.69 315 ALA A N 1
ATOM 2534 C CA . ALA A 1 315 ? 12.867 -20.734 2.537 1 71.69 315 ALA A CA 1
ATOM 2535 C C . ALA A 1 315 ? 13.359 -22.188 2.557 1 71.69 315 ALA A C 1
ATOM 2537 O O . ALA A 1 315 ? 12.922 -23 1.748 1 71.69 315 ALA A O 1
ATOM 2538 N N . GLN A 1 316 ? 14.148 -22.484 3.578 1 71.06 316 GLN A N 1
ATOM 2539 C CA . GLN A 1 316 ? 14.758 -23.812 3.496 1 71.06 316 GLN A CA 1
ATOM 2540 C C . GLN A 1 316 ? 14.227 -24.734 4.594 1 71.06 316 GLN A C 1
ATOM 2542 O O . GLN A 1 316 ? 14.789 -25.812 4.832 1 71.06 316 GLN A O 1
ATOM 2547 N N . ASP A 1 317 ? 13.133 -24.344 5.055 1 81.19 317 ASP A N 1
ATOM 2548 C CA . ASP A 1 317 ? 12.523 -25.172 6.098 1 81.19 317 ASP A CA 1
ATOM 2549 C C . ASP A 1 317 ? 12.008 -26.484 5.531 1 81.19 317 ASP A C 1
ATOM 2551 O O . ASP A 1 317 ? 11.383 -26.516 4.469 1 81.19 317 ASP A O 1
ATOM 2555 N N . ASP A 1 318 ? 12.25 -27.578 6.191 1 80.44 318 ASP A N 1
ATOM 2556 C CA . ASP A 1 318 ? 11.891 -28.922 5.746 1 80.44 318 ASP A CA 1
ATOM 2557 C C . ASP A 1 318 ? 10.383 -29.062 5.602 1 80.44 318 ASP A C 1
ATOM 2559 O O . ASP A 1 318 ? 9.898 -29.938 4.887 1 80.44 318 ASP A O 1
ATOM 2563 N N . THR A 1 319 ? 9.734 -28.219 6.207 1 87.44 319 THR A N 1
ATOM 2564 C CA . THR A 1 319 ? 8.281 -28.281 6.141 1 87.44 319 THR A CA 1
ATOM 2565 C C . THR A 1 319 ? 7.789 -27.984 4.723 1 87.44 319 THR A C 1
ATOM 2567 O O . THR A 1 319 ? 6.652 -28.297 4.375 1 87.44 319 THR A O 1
ATOM 2570 N N . ASN A 1 320 ? 8.711 -27.531 3.928 1 92.06 320 ASN A N 1
ATOM 2571 C CA . ASN A 1 320 ? 8.352 -27.156 2.564 1 92.06 320 ASN A CA 1
ATOM 2572 C C . ASN A 1 320 ? 8.133 -28.375 1.683 1 92.06 320 ASN A C 1
ATOM 2574 O O . ASN A 1 320 ? 7.477 -28.297 0.645 1 92.06 320 ASN A O 1
ATOM 2578 N N . TYR A 1 321 ? 8.641 -29.531 2.146 1 95.69 321 TYR A N 1
ATOM 2579 C CA . TYR A 1 321 ? 8.594 -30.703 1.285 1 95.69 321 TYR A CA 1
ATOM 2580 C C . TYR A 1 321 ? 7.488 -31.656 1.726 1 95.69 321 TYR A C 1
ATOM 2582 O O . TYR A 1 321 ? 7.137 -32.594 0.998 1 95.69 321 TYR A O 1
ATOM 2590 N N . VAL A 1 322 ? 6.934 -31.422 2.883 1 94.88 322 VAL A N 1
ATOM 2591 C CA . VAL A 1 322 ? 6.023 -32.375 3.5 1 94.88 322 VAL A CA 1
ATOM 2592 C C . VAL A 1 322 ? 4.793 -32.562 2.615 1 94.88 322 VAL A C 1
ATOM 2594 O O . VAL A 1 322 ? 4.473 -33.688 2.223 1 94.88 322 VAL A O 1
ATOM 2597 N N . GLN A 1 323 ? 4.156 -31.547 2.252 1 96.19 323 GLN A N 1
ATOM 2598 C CA . GLN A 1 323 ? 2.938 -31.688 1.463 1 96.19 323 GLN A CA 1
ATOM 2599 C C . GLN A 1 323 ? 3.258 -32.062 0.015 1 96.19 323 GLN A C 1
ATOM 2601 O O . GLN A 1 323 ? 2.465 -32.719 -0.655 1 96.19 323 GLN A O 1
ATOM 2606 N N . ALA A 1 324 ? 4.395 -31.594 -0.466 1 97.69 324 ALA A N 1
ATOM 2607 C CA . ALA A 1 324 ? 4.844 -32.031 -1.782 1 97.69 324 ALA A CA 1
ATOM 2608 C C . ALA A 1 324 ? 5.004 -33.562 -1.824 1 97.69 324 ALA A C 1
ATOM 2610 O O . ALA A 1 324 ? 4.605 -34.219 -2.797 1 97.69 324 ALA A O 1
ATOM 2611 N N . ARG A 1 325 ? 5.523 -34.062 -0.733 1 97.81 325 ARG A N 1
ATOM 2612 C CA . ARG A 1 325 ? 5.695 -35.531 -0.613 1 97.81 325 ARG A CA 1
ATOM 2613 C C . ARG A 1 325 ? 4.344 -36.219 -0.59 1 97.81 325 ARG A C 1
ATOM 2615 O O . ARG A 1 325 ? 4.164 -37.25 -1.248 1 97.81 325 ARG A O 1
ATOM 2622 N N . ILE A 1 326 ? 3.449 -35.688 0.148 1 97.06 326 ILE A N 1
ATOM 2623 C CA . ILE A 1 326 ? 2.111 -36.25 0.221 1 97.06 326 ILE A CA 1
ATOM 2624 C C . ILE A 1 326 ? 1.482 -36.281 -1.17 1 97.06 326 ILE A C 1
ATOM 2626 O O . ILE A 1 326 ? 0.938 -37.281 -1.597 1 97.06 326 ILE A O 1
ATOM 2630 N N . LEU A 1 327 ? 1.574 -35.188 -1.938 1 97.88 327 LEU A N 1
ATOM 2631 C CA . LEU A 1 327 ? 1.029 -35.125 -3.289 1 97.88 327 LEU A CA 1
ATOM 2632 C C . LEU A 1 327 ? 1.651 -36.188 -4.188 1 97.88 327 LEU A C 1
ATOM 2634 O O . LEU A 1 327 ? 0.937 -36.938 -4.855 1 97.88 327 LEU A O 1
ATOM 2638 N N . TYR A 1 328 ? 2.938 -36.281 -4.129 1 98.38 328 TYR A N 1
ATOM 2639 C CA . TYR A 1 328 ? 3.676 -37.188 -5.012 1 98.38 328 TYR A CA 1
ATOM 2640 C C . TYR A 1 328 ? 3.402 -38.656 -4.668 1 98.38 328 TYR A C 1
ATOM 2642 O O . TYR A 1 328 ? 3.137 -39.469 -5.551 1 98.38 328 TYR A O 1
ATOM 2650 N N . GLN A 1 329 ? 3.332 -38.969 -3.354 1 98.19 329 GLN A N 1
ATOM 2651 C CA . GLN A 1 329 ? 3.314 -40.344 -2.906 1 98.19 329 GLN A CA 1
ATOM 2652 C C . GLN A 1 329 ? 1.885 -40.875 -2.764 1 98.19 329 GLN A C 1
ATOM 2654 O O . GLN A 1 329 ? 1.621 -42.062 -2.982 1 98.19 329 GLN A O 1
ATOM 2659 N N . ARG A 1 330 ? 1.029 -39.938 -2.422 1 96.69 330 ARG A N 1
ATOM 2660 C CA . ARG A 1 330 ? -0.267 -40.469 -1.98 1 96.69 330 ARG A CA 1
ATOM 2661 C C . ARG A 1 330 ? -1.376 -40.031 -2.934 1 96.69 330 ARG A C 1
ATOM 2663 O O . ARG A 1 330 ? -2.439 -40.656 -2.982 1 96.69 330 ARG A O 1
ATOM 2670 N N . VAL A 1 331 ? -1.164 -39 -3.67 1 96.19 331 VAL A N 1
ATOM 2671 C CA . VAL A 1 331 ? -2.246 -38.469 -4.484 1 96.19 331 VAL A CA 1
ATOM 2672 C C . VAL A 1 331 ? -2.037 -38.844 -5.945 1 96.19 331 VAL A C 1
ATOM 2674 O O . VAL A 1 331 ? -2.959 -39.344 -6.598 1 96.19 331 VAL A O 1
ATOM 2677 N N . LEU A 1 332 ? -0.856 -38.75 -6.488 1 97.94 332 LEU A N 1
ATOM 2678 C CA . LEU A 1 332 ? -0.582 -39.031 -7.891 1 97.94 332 LEU A CA 1
ATOM 2679 C C . LEU A 1 332 ? -0.464 -40.531 -8.117 1 97.94 332 LEU A C 1
ATOM 2681 O O . LEU A 1 332 ? 0.127 -41.25 -7.305 1 97.94 332 LEU A O 1
ATOM 2685 N N . THR A 1 333 ? -1.037 -41 -9.203 1 97.94 333 THR A N 1
ATOM 2686 C CA . THR A 1 333 ? -0.827 -42.375 -9.633 1 97.94 333 THR A CA 1
ATOM 2687 C C . THR A 1 333 ? 0.561 -42.531 -10.25 1 97.94 333 THR A C 1
ATOM 2689 O O . THR A 1 333 ? 1.243 -41.562 -10.531 1 97.94 333 THR A O 1
ATOM 2692 N N . GLN A 1 334 ? 0.884 -43.781 -10.398 1 97.62 334 GLN A N 1
ATOM 2693 C CA . GLN A 1 334 ? 2.184 -44.062 -11 1 97.62 334 GLN A CA 1
ATOM 2694 C C . GLN A 1 334 ? 2.295 -43.438 -12.383 1 97.62 334 GLN A C 1
ATOM 2696 O O . GLN A 1 334 ? 3.326 -42.844 -12.727 1 97.62 334 GLN A O 1
ATOM 2701 N N . GLU A 1 335 ? 1.249 -43.531 -13.195 1 97.94 335 GLU A N 1
ATOM 2702 C CA . GLU A 1 335 ? 1.248 -42.938 -14.531 1 97.94 335 GLU A CA 1
ATOM 2703 C C . GLU A 1 335 ? 1.374 -41.438 -14.461 1 97.94 335 GLU A C 1
ATOM 2705 O O . GLU A 1 335 ? 2.068 -40.812 -15.281 1 97.94 335 GLU A O 1
ATOM 2710 N N . GLU A 1 336 ? 0.724 -40.844 -13.539 1 98.06 336 GLU A N 1
ATOM 2711 C CA . GLU A 1 336 ? 0.779 -39.406 -13.367 1 98.06 336 GLU A CA 1
ATOM 2712 C C . GLU A 1 336 ? 2.168 -38.938 -12.93 1 98.06 336 GLU A C 1
ATOM 2714 O O . GLU A 1 336 ? 2.643 -37.875 -13.344 1 98.06 336 GLU A O 1
ATOM 2719 N N . ARG A 1 337 ? 2.809 -39.719 -12.094 1 98.62 337 ARG A N 1
ATOM 2720 C CA . ARG A 1 337 ? 4.168 -39.438 -11.656 1 98.62 337 ARG A CA 1
ATOM 2721 C C . ARG A 1 337 ? 5.137 -39.469 -12.836 1 98.62 337 ARG A C 1
ATOM 2723 O O . ARG A 1 337 ? 6.023 -38.594 -12.938 1 98.62 337 ARG A O 1
ATOM 2730 N N . GLU A 1 338 ? 4.902 -40.406 -13.664 1 98.25 338 GLU A N 1
ATOM 2731 C CA . GLU A 1 338 ? 5.746 -40.5 -14.852 1 98.25 338 GLU A CA 1
ATOM 2732 C C . GLU A 1 338 ? 5.574 -39.281 -15.742 1 98.25 338 GLU A C 1
ATOM 2734 O O . GLU A 1 338 ? 6.559 -38.688 -16.188 1 98.25 338 GLU A O 1
ATOM 2739 N N . ARG A 1 339 ? 4.348 -38.875 -16 1 98.31 339 ARG A N 1
ATOM 2740 C CA . ARG A 1 339 ? 4.086 -37.688 -16.828 1 98.31 339 ARG A CA 1
ATOM 2741 C C . ARG A 1 339 ? 4.613 -36.438 -16.156 1 98.31 339 ARG A C 1
ATOM 2743 O O . ARG A 1 339 ? 5.102 -35.531 -16.828 1 98.31 339 ARG A O 1
ATOM 2750 N N . LEU A 1 340 ? 4.484 -36.375 -14.844 1 98.69 340 LEU A N 1
ATOM 2751 C CA . LEU A 1 340 ? 5.035 -35.281 -14.094 1 98.69 340 LEU A CA 1
ATOM 2752 C C . LEU A 1 340 ? 6.527 -35.125 -14.359 1 98.69 340 LEU A C 1
ATOM 2754 O O . LEU A 1 340 ? 6.988 -34 -14.68 1 98.69 340 LEU A O 1
ATOM 2758 N N . MET A 1 341 ? 7.266 -36.219 -14.25 1 98.69 341 MET A N 1
ATOM 2759 C CA . MET A 1 341 ? 8.703 -36.188 -14.484 1 98.69 341 MET A CA 1
ATOM 2760 C C . MET A 1 341 ? 9.016 -35.781 -15.922 1 98.69 341 MET A C 1
ATOM 2762 O O . MET A 1 341 ? 9.93 -35 -16.172 1 98.69 341 MET A O 1
ATOM 2766 N N . ASP A 1 342 ? 8.234 -36.312 -16.844 1 98.25 342 ASP A N 1
ATOM 2767 C CA . ASP A 1 342 ? 8.414 -35.938 -18.25 1 98.25 342 ASP A CA 1
ATOM 2768 C C . ASP A 1 342 ? 8.219 -34.438 -18.453 1 98.25 342 ASP A C 1
ATOM 2770 O O . ASP A 1 342 ? 9.016 -33.781 -19.141 1 98.25 342 ASP A O 1
ATOM 2774 N N . ASN A 1 343 ? 7.16 -33.938 -17.891 1 98.25 343 ASN A N 1
ATOM 2775 C CA . ASN A 1 343 ? 6.828 -32.531 -18.031 1 98.25 343 ASN A CA 1
ATOM 2776 C C . ASN A 1 343 ? 7.906 -31.625 -17.438 1 98.25 343 ASN A C 1
ATOM 2778 O O . ASN A 1 343 ? 8.273 -30.609 -18.016 1 98.25 343 ASN A O 1
ATOM 2782 N N . ILE A 1 344 ? 8.406 -31.984 -16.234 1 98.56 344 ILE A N 1
ATOM 2783 C CA . ILE A 1 344 ? 9.461 -31.219 -15.57 1 98.56 344 ILE A CA 1
ATOM 2784 C C . ILE A 1 344 ? 10.703 -31.188 -16.453 1 98.56 344 ILE A C 1
ATOM 2786 O O . ILE A 1 344 ? 11.281 -30.109 -16.688 1 98.56 344 ILE A O 1
ATOM 2790 N N . VAL A 1 345 ? 11.047 -32.312 -17 1 98.19 345 VAL A N 1
ATOM 2791 C CA . VAL A 1 345 ? 12.289 -32.469 -17.766 1 98.19 345 VAL A CA 1
ATOM 2792 C C . VAL A 1 345 ? 12.203 -31.641 -19.047 1 98.19 345 VAL A C 1
ATOM 2794 O O . VAL A 1 345 ? 13.203 -31.062 -19.484 1 98.19 345 VAL A O 1
ATOM 2797 N N . MET A 1 346 ? 11.039 -31.516 -19.625 1 95.38 346 MET A N 1
ATOM 2798 C CA . MET A 1 346 ? 10.867 -30.766 -20.859 1 95.38 346 MET A CA 1
ATOM 2799 C C . MET A 1 346 ? 11.289 -29.312 -20.672 1 95.38 346 MET A C 1
ATOM 2801 O O . MET A 1 346 ? 11.844 -28.703 -21.594 1 95.38 346 MET A O 1
ATOM 2805 N N . MET A 1 347 ? 11.078 -28.766 -19.562 1 95.5 347 MET A N 1
ATOM 2806 C CA . MET A 1 347 ? 11.508 -27.391 -19.312 1 95.5 347 MET A CA 1
ATOM 2807 C C . MET A 1 347 ? 12.898 -27.359 -18.703 1 95.5 347 MET A C 1
ATOM 2809 O O . MET A 1 347 ? 13.711 -26.484 -19.031 1 95.5 347 MET A O 1
ATOM 2813 N N . LEU A 1 348 ? 13.156 -28.297 -17.781 1 98.12 348 LEU A N 1
ATOM 2814 C CA . LEU A 1 348 ? 14.398 -28.312 -17.016 1 98.12 348 LEU A CA 1
ATOM 2815 C C . LEU A 1 348 ? 15.594 -28.516 -17.922 1 98.12 348 LEU A C 1
ATOM 2817 O O . LEU A 1 348 ? 16.672 -27.969 -17.672 1 98.12 348 LEU A O 1
ATOM 2821 N N . LYS A 1 349 ? 15.414 -29.188 -19 1 97 349 LYS A N 1
ATOM 2822 C CA . LYS A 1 349 ? 16.516 -29.469 -19.922 1 97 349 LYS A CA 1
ATOM 2823 C C . LYS A 1 349 ? 17.031 -28.172 -20.562 1 97 349 LYS A C 1
ATOM 2825 O O . LYS A 1 349 ? 18.141 -28.141 -21.094 1 97 349 LYS A O 1
ATOM 2830 N N . LEU A 1 350 ? 16.203 -27.156 -20.578 1 95.31 350 LEU A N 1
ATOM 2831 C CA . LEU A 1 350 ? 16.562 -25.891 -21.203 1 95.31 350 LEU A CA 1
ATOM 2832 C C . LEU A 1 350 ? 17.391 -25.031 -20.25 1 95.31 350 LEU A C 1
ATOM 2834 O O . LEU A 1 350 ? 17.969 -24.016 -20.656 1 95.31 350 LEU A O 1
ATOM 2838 N N . ALA A 1 351 ? 17.469 -25.422 -18.969 1 96.81 351 ALA A N 1
ATOM 2839 C CA . ALA A 1 351 ? 18.25 -24.703 -17.969 1 96.81 351 ALA A CA 1
ATOM 2840 C C . ALA A 1 351 ? 19.703 -25.188 -17.953 1 96.81 351 ALA A C 1
ATOM 2842 O O . ALA A 1 351 ? 20 -26.281 -18.453 1 96.81 351 ALA A O 1
ATOM 2843 N N . ASN A 1 352 ? 20.562 -24.359 -17.391 1 95.25 352 ASN A N 1
ATOM 2844 C CA . ASN A 1 352 ? 21.953 -24.781 -17.312 1 95.25 352 ASN A CA 1
ATOM 2845 C C . ASN A 1 352 ? 22.125 -25.938 -16.328 1 95.25 352 ASN A C 1
ATOM 2847 O O . ASN A 1 352 ? 21.234 -26.203 -15.516 1 95.25 352 ASN A O 1
ATOM 2851 N N . THR A 1 353 ? 23.266 -26.594 -16.344 1 96.06 353 THR A N 1
A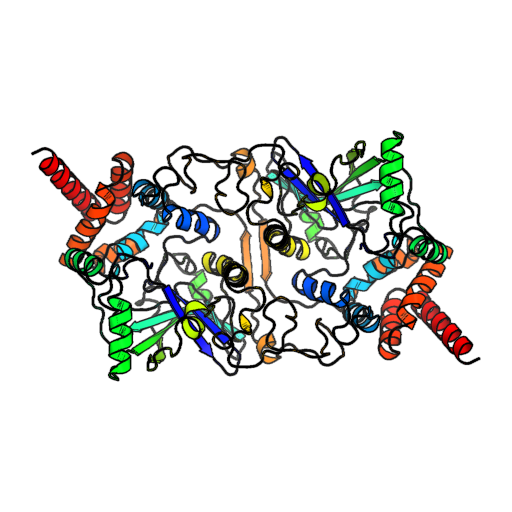TOM 2852 C CA . THR A 1 353 ? 23.484 -27.859 -15.648 1 96.06 353 THR A CA 1
ATOM 2853 C C . THR A 1 353 ? 23.469 -27.641 -14.133 1 96.06 353 THR A C 1
ATOM 2855 O O . THR A 1 353 ? 23.031 -28.516 -13.383 1 96.06 353 THR A O 1
ATOM 2858 N N . VAL A 1 354 ? 23.953 -26.547 -13.719 1 97 354 VAL A N 1
ATOM 2859 C CA . VAL A 1 354 ? 24 -26.266 -12.289 1 97 354 VAL A CA 1
ATOM 2860 C C . VAL A 1 354 ? 22.578 -26.188 -11.734 1 97 354 VAL A C 1
ATOM 2862 O O . VAL A 1 354 ? 22.297 -26.734 -10.672 1 97 354 VAL A O 1
ATOM 2865 N N . LEU A 1 355 ? 21.734 -25.562 -12.477 1 97.56 355 LEU A N 1
ATOM 2866 C CA . LEU A 1 355 ? 20.344 -25.422 -12.062 1 97.56 355 LEU A CA 1
ATOM 2867 C C . LEU A 1 355 ? 19.594 -26.75 -12.164 1 97.56 355 LEU A C 1
ATOM 2869 O O . LEU A 1 355 ? 18.734 -27.047 -11.336 1 97.56 355 LEU A O 1
ATOM 2873 N N . GLN A 1 356 ? 19.938 -27.547 -13.203 1 98 356 GLN A N 1
ATOM 2874 C CA . GLN A 1 356 ? 19.359 -28.891 -13.312 1 98 356 GLN A CA 1
ATOM 2875 C C . GLN A 1 356 ? 19.656 -29.719 -12.07 1 98 356 GLN A C 1
ATOM 2877 O O . GLN A 1 356 ? 18.766 -30.344 -11.5 1 98 356 GLN A O 1
ATOM 2882 N N . GLU A 1 357 ? 20.891 -29.625 -11.641 1 98.12 357 GLU A N 1
ATOM 2883 C CA . GLU A 1 357 ? 21.297 -30.406 -10.477 1 98.12 357 GLU A CA 1
ATOM 2884 C C . GLU A 1 357 ? 20.609 -29.922 -9.211 1 98.12 357 GLU A C 1
ATOM 2886 O O . GLU A 1 357 ? 20.219 -30.719 -8.359 1 98.12 357 GLU A O 1
ATOM 2891 N N . ARG A 1 358 ? 20.469 -28.641 -9.062 1 97.88 358 ARG A N 1
ATOM 2892 C CA . ARG A 1 358 ? 19.797 -28.094 -7.887 1 97.88 358 ARG A CA 1
ATOM 2893 C C . ARG A 1 358 ? 18.312 -28.469 -7.883 1 97.88 358 ARG A C 1
ATOM 2895 O O . ARG A 1 358 ? 17.75 -28.781 -6.828 1 97.88 358 ARG A O 1
ATOM 2902 N N . ALA A 1 359 ? 17.719 -28.453 -9.055 1 98.31 359 ALA A N 1
ATOM 2903 C CA . ALA A 1 359 ? 16.328 -28.875 -9.156 1 98.31 359 ALA A CA 1
ATOM 2904 C C . ALA A 1 359 ? 16.172 -30.328 -8.766 1 98.31 359 ALA A C 1
ATOM 2906 O O . ALA A 1 359 ? 15.266 -30.672 -7.996 1 98.31 359 ALA A O 1
ATOM 2907 N N . ILE A 1 360 ? 17.078 -31.156 -9.273 1 98.56 360 ILE A N 1
ATOM 2908 C CA . ILE A 1 360 ? 17.047 -32.594 -8.953 1 98.56 360 ILE A CA 1
ATOM 2909 C C . ILE A 1 360 ? 17.188 -32.781 -7.445 1 98.56 360 ILE A C 1
ATOM 2911 O O . ILE A 1 360 ? 16.484 -33.594 -6.852 1 98.56 360 ILE A O 1
ATOM 2915 N N . SER A 1 361 ? 18.031 -31.984 -6.863 1 97.5 361 SER A N 1
ATOM 2916 C CA . SER A 1 361 ? 18.219 -32.062 -5.418 1 97.5 361 SER A CA 1
ATOM 2917 C C . SER A 1 361 ? 16.938 -31.672 -4.684 1 97.5 361 SER A C 1
ATOM 2919 O O . SER A 1 361 ? 16.516 -32.375 -3.75 1 97.5 361 SER A O 1
ATOM 2921 N N . ASN A 1 362 ? 16.297 -30.625 -5.09 1 96.69 362 ASN A N 1
ATOM 2922 C CA . ASN A 1 362 ? 15.039 -30.203 -4.488 1 96.69 362 ASN A CA 1
ATOM 2923 C C . ASN A 1 362 ? 13.969 -31.281 -4.609 1 96.69 362 ASN A C 1
ATOM 2925 O O . ASN A 1 362 ? 13.281 -31.594 -3.633 1 96.69 362 ASN A O 1
ATOM 2929 N N . PHE A 1 363 ? 13.836 -31.875 -5.789 1 98.38 363 PHE A N 1
ATOM 2930 C CA . PHE A 1 363 ? 12.805 -32.875 -6.027 1 98.38 363 PHE A CA 1
ATOM 2931 C C . PHE A 1 363 ? 13.133 -34.156 -5.289 1 98.38 363 PHE A C 1
ATOM 2933 O O . PHE A 1 363 ? 12.227 -34.906 -4.883 1 98.38 363 PHE A O 1
ATOM 2940 N N . SER A 1 364 ? 14.453 -34.438 -5.059 1 98.25 364 SER A N 1
ATOM 2941 C CA . SER A 1 364 ? 14.867 -35.594 -4.289 1 98.25 364 SER A CA 1
ATOM 2942 C C . SER A 1 364 ? 14.461 -35.469 -2.824 1 98.25 364 SER A C 1
ATOM 2944 O O . SER A 1 364 ? 14.234 -36.469 -2.146 1 98.25 364 SER A O 1
ATOM 2946 N N . ASN A 1 365 ? 14.43 -34.25 -2.365 1 96.88 365 ASN A N 1
ATOM 2947 C CA . ASN A 1 365 ? 13.977 -34 -1.002 1 96.88 365 ASN A CA 1
ATOM 2948 C C . ASN A 1 365 ? 12.492 -34.312 -0.84 1 96.88 365 ASN A C 1
ATOM 2950 O O . ASN A 1 365 ? 12.008 -34.5 0.278 1 96.88 365 ASN A O 1
ATOM 2954 N N . VAL A 1 366 ? 11.75 -34.281 -1.942 1 97.94 366 VAL A N 1
ATOM 2955 C CA . VAL A 1 366 ? 10.367 -34.719 -1.929 1 97.94 366 VAL A CA 1
ATOM 2956 C C . VAL A 1 366 ? 10.32 -36.25 -1.88 1 97.94 366 VAL A C 1
ATOM 2958 O O . VAL A 1 366 ? 9.672 -36.844 -1.004 1 97.94 366 VAL A O 1
ATOM 2961 N N . ASP A 1 367 ? 10.977 -36.844 -2.773 1 98.19 367 ASP A N 1
ATOM 2962 C CA . ASP A 1 367 ? 11.094 -38.281 -2.916 1 98.19 367 ASP A CA 1
ATOM 2963 C C . ASP A 1 367 ? 12.297 -38.656 -3.781 1 98.19 367 ASP A C 1
ATOM 2965 O O . ASP A 1 367 ? 12.484 -38.094 -4.859 1 98.19 367 ASP A O 1
ATOM 2969 N N . GLU A 1 368 ? 13.047 -39.625 -3.336 1 98.12 368 GLU A N 1
ATOM 2970 C CA . GLU A 1 368 ? 14.25 -40 -4.055 1 98.12 368 GLU A CA 1
ATOM 2971 C C . GLU A 1 368 ? 13.914 -40.5 -5.461 1 98.12 368 GLU A C 1
ATOM 2973 O O . GLU A 1 368 ? 14.688 -40.281 -6.398 1 98.12 368 GLU A O 1
ATOM 2978 N N . SER A 1 369 ? 12.875 -41.156 -5.625 1 98.44 369 SER A N 1
ATOM 2979 C CA . SER A 1 369 ? 12.5 -41.688 -6.93 1 98.44 369 SER A CA 1
ATOM 2980 C C . SER A 1 369 ? 12.18 -40.562 -7.914 1 98.44 369 SER A C 1
ATOM 2982 O O . SER A 1 369 ? 12.383 -40.719 -9.117 1 98.44 369 SER A O 1
ATOM 2984 N N . LEU A 1 370 ? 11.648 -39.5 -7.406 1 98.69 370 LEU A N 1
ATOM 2985 C CA . LEU A 1 370 ? 11.359 -38.344 -8.25 1 98.69 370 LEU A CA 1
ATOM 2986 C C . LEU A 1 370 ? 12.648 -37.719 -8.781 1 98.69 370 LEU A C 1
ATOM 2988 O O . LEU A 1 370 ? 12.789 -37.5 -9.992 1 98.69 370 LEU A O 1
ATOM 2992 N N . GLY A 1 371 ? 13.617 -37.469 -7.891 1 98.56 371 GLY A N 1
ATOM 2993 C CA . GLY A 1 371 ? 14.906 -36.938 -8.312 1 98.56 371 GLY A CA 1
ATOM 2994 C C . GLY A 1 371 ? 15.633 -37.844 -9.289 1 98.56 371 GLY A C 1
ATOM 2995 O O . GLY A 1 371 ? 16.125 -37.375 -10.32 1 98.56 371 GLY A O 1
ATOM 2996 N N . THR A 1 372 ? 15.641 -39.125 -8.953 1 98.5 372 THR A N 1
ATOM 2997 C CA . THR A 1 372 ? 16.312 -40.094 -9.797 1 98.5 372 THR A CA 1
ATOM 2998 C C . THR A 1 372 ? 15.625 -40.188 -11.156 1 98.5 372 THR A C 1
ATOM 3000 O O . THR A 1 372 ? 16.297 -40.312 -12.188 1 98.5 372 THR A O 1
ATOM 3003 N N . GLY A 1 373 ? 14.328 -40.188 -11.133 1 98.62 373 GLY A N 1
ATOM 3004 C CA . GLY A 1 373 ? 13.578 -40.25 -12.383 1 98.62 373 GLY A CA 1
ATOM 3005 C C . GLY A 1 373 ? 13.883 -39.094 -13.305 1 98.62 373 GLY A C 1
ATOM 3006 O O . GLY A 1 373 ? 14.039 -39.25 -14.516 1 98.62 373 GLY A O 1
ATOM 3007 N N . ILE A 1 374 ? 13.969 -37.938 -12.773 1 98.62 374 ILE A N 1
ATOM 3008 C CA . ILE A 1 374 ? 14.266 -36.719 -13.547 1 98.62 374 ILE A CA 1
ATOM 3009 C C . ILE A 1 374 ? 15.688 -36.812 -14.086 1 98.62 374 ILE A C 1
ATOM 3011 O O . ILE A 1 374 ? 15.93 -36.531 -15.266 1 98.62 374 ILE A O 1
ATOM 3015 N N . ARG A 1 375 ? 16.609 -37.188 -13.195 1 98.19 375 ARG A N 1
ATOM 3016 C CA . ARG A 1 375 ? 18 -37.312 -13.602 1 98.19 375 ARG A CA 1
ATOM 3017 C C . ARG A 1 375 ? 18.141 -38.281 -14.781 1 98.19 375 ARG A C 1
ATOM 3019 O O . ARG A 1 375 ? 18.828 -37.969 -15.758 1 98.19 375 ARG A O 1
ATOM 3026 N N . ASN A 1 376 ? 17.547 -39.406 -14.703 1 98.19 376 ASN A N 1
ATOM 3027 C CA . ASN A 1 376 ? 17.625 -40.406 -15.758 1 98.19 376 ASN A CA 1
ATOM 3028 C C . ASN A 1 376 ? 17.078 -39.906 -17.078 1 98.19 376 ASN A C 1
ATOM 3030 O O . ASN A 1 376 ? 17.641 -40.156 -18.141 1 98.19 376 ASN A O 1
ATOM 3034 N N . ARG A 1 377 ? 16.047 -39.188 -17 1 97.81 377 ARG A N 1
ATOM 3035 C CA . ARG A 1 377 ? 15.43 -38.656 -18.203 1 97.81 377 ARG A CA 1
ATOM 3036 C C . ARG A 1 377 ? 16.328 -37.594 -18.859 1 97.81 377 ARG A C 1
ATOM 3038 O O . ARG A 1 377 ? 16.453 -37.531 -20.078 1 97.81 377 ARG A O 1
ATOM 3045 N N . LEU A 1 378 ? 16.891 -36.75 -18.016 1 97.25 378 LEU A N 1
ATOM 3046 C CA . LEU A 1 378 ? 17.812 -35.75 -18.531 1 97.25 378 LEU A CA 1
ATOM 3047 C C . LEU A 1 378 ? 19.016 -36.406 -19.203 1 97.25 378 LEU A C 1
ATOM 3049 O O . LEU A 1 378 ? 19.438 -35.969 -20.281 1 97.25 378 LEU A O 1
ATOM 3053 N N . ARG A 1 379 ? 19.516 -37.438 -18.609 1 95.5 379 ARG A N 1
ATOM 3054 C CA . ARG A 1 379 ? 20.641 -38.156 -19.172 1 95.5 379 ARG A CA 1
ATOM 3055 C C . ARG A 1 379 ? 20.281 -38.812 -20.5 1 95.5 379 ARG A C 1
ATOM 3057 O O . ARG A 1 379 ? 21.094 -38.844 -21.422 1 95.5 379 ARG A O 1
ATOM 3064 N N . ALA A 1 380 ? 19.156 -39.344 -20.531 1 94.69 380 ALA A N 1
ATOM 3065 C CA . ALA A 1 380 ? 18.688 -40 -21.766 1 94.69 380 ALA A CA 1
ATOM 3066 C C . ALA A 1 380 ? 18.609 -39 -22.922 1 94.69 380 ALA A C 1
ATOM 3068 O O . ALA A 1 380 ? 18.938 -39.344 -24.062 1 94.69 380 ALA A O 1
ATOM 3069 N N . ILE A 1 381 ? 18.203 -37.844 -22.656 1 91.5 381 ILE A N 1
ATOM 3070 C CA . ILE A 1 381 ? 18.078 -36.812 -23.672 1 91.5 381 ILE A CA 1
ATOM 3071 C C . ILE A 1 381 ? 19.469 -36.375 -24.125 1 91.5 381 ILE A C 1
ATOM 3073 O O . ILE A 1 381 ? 19.703 -36.188 -25.328 1 91.5 381 ILE A O 1
ATOM 3077 N N . GLN A 1 382 ? 20.406 -36.219 -23.172 1 86.5 382 GLN A N 1
ATOM 3078 C CA . GLN A 1 382 ? 21.781 -35.781 -23.5 1 86.5 382 GLN A CA 1
ATOM 3079 C C . GLN A 1 382 ? 22.484 -36.844 -24.328 1 86.5 382 GLN A C 1
ATOM 3081 O O . GLN A 1 382 ? 23.234 -36.531 -25.25 1 86.5 382 GLN A O 1
ATOM 3086 N N . THR A 1 383 ? 22.219 -38.094 -23.984 1 84.44 383 THR A N 1
ATOM 3087 C CA . THR A 1 383 ? 22.844 -39.188 -24.719 1 84.44 383 THR A CA 1
ATOM 3088 C C . THR A 1 383 ? 22.281 -39.281 -26.141 1 84.44 383 THR A C 1
ATOM 3090 O O . THR A 1 383 ? 23.031 -39.531 -27.078 1 84.44 383 THR A O 1
ATOM 3093 N N . HIS A 1 384 ? 21.047 -38.938 -26.203 1 78.06 384 HIS A N 1
ATOM 3094 C CA . HIS A 1 384 ? 20.438 -38.969 -27.531 1 78.06 384 HIS A CA 1
ATOM 3095 C C . HIS A 1 384 ? 20.906 -37.812 -28.375 1 78.06 384 HIS A C 1
ATOM 3097 O O . HIS A 1 384 ? 21.016 -37.906 -29.609 1 78.06 384 HIS A O 1
ATOM 3103 N N . ALA A 1 385 ? 21.156 -36.562 -27.859 1 75.88 385 ALA A N 1
ATOM 3104 C CA . ALA A 1 385 ? 21.625 -35.375 -28.578 1 75.88 385 ALA A CA 1
ATOM 3105 C C . ALA A 1 385 ? 23.047 -35.562 -29.078 1 75.88 385 ALA A C 1
ATOM 3107 O O . ALA A 1 385 ? 23.438 -34.969 -30.094 1 75.88 385 ALA A O 1
ATOM 3108 N N . GLU A 1 386 ? 23.75 -36.562 -28.312 1 66 386 GLU A N 1
ATOM 3109 C CA . GLU A 1 386 ? 25.141 -36.844 -28.656 1 66 386 GLU A CA 1
ATOM 3110 C C . GLU A 1 386 ? 25.234 -37.969 -29.703 1 66 386 GLU A C 1
ATOM 3112 O O . GLU A 1 386 ? 26.219 -38.062 -30.422 1 66 386 GLU A O 1
ATOM 3117 N N . LEU A 1 387 ? 24.172 -38.594 -30.016 1 60.25 387 LEU A N 1
ATOM 3118 C CA . LEU A 1 387 ? 24.141 -39.594 -31.078 1 60.25 387 LEU A CA 1
ATOM 3119 C C . LEU A 1 387 ? 23.625 -39 -32.375 1 60.25 387 LEU A C 1
ATOM 3121 O O . LEU A 1 387 ? 22.719 -38.156 -32.375 1 60.25 387 LEU A O 1
ATOM 3125 N N . MET B 1 1 ? -0.867 28.984 -12.18 1 39.34 1 MET B N 1
ATOM 3126 C CA . MET B 1 1 ? -0.517 30.109 -11.32 1 39.34 1 MET B CA 1
ATOM 3127 C C . MET B 1 1 ? -0.708 29.75 -9.852 1 39.34 1 MET B C 1
ATOM 3129 O O . MET B 1 1 ? -1.573 28.938 -9.508 1 39.34 1 MET B O 1
ATOM 3133 N N . GLY B 1 2 ? 0.394 29.891 -9.016 1 58.59 2 GLY B N 1
ATOM 3134 C CA . GLY B 1 2 ? 0.629 29.281 -7.715 1 58.59 2 GLY B CA 1
ATOM 3135 C C . GLY B 1 2 ? -0.158 29.938 -6.598 1 58.59 2 GLY B C 1
ATOM 3136 O O . GLY B 1 2 ? -0.82 30.953 -6.816 1 58.59 2 GLY B O 1
ATOM 3137 N N . TYR B 1 3 ? -0.54 29.359 -5.527 1 77.69 3 TYR B N 1
ATOM 3138 C CA . TYR B 1 3 ? -1.112 29.781 -4.254 1 77.69 3 TYR B CA 1
ATOM 3139 C C . TYR B 1 3 ? -0.169 30.719 -3.512 1 77.69 3 TYR B C 1
ATOM 3141 O O . TYR B 1 3 ? 1.045 30.5 -3.494 1 77.69 3 TYR B O 1
ATOM 3149 N N . PRO B 1 4 ? -0.709 32.094 -3.154 1 89.75 4 PRO B N 1
ATOM 3150 C CA . PRO B 1 4 ? 0.202 32.969 -2.428 1 89.75 4 PRO B CA 1
ATOM 3151 C C . PRO B 1 4 ? 0.898 32.281 -1.26 1 89.75 4 PRO B C 1
ATOM 3153 O O . PRO B 1 4 ? 0.28 31.469 -0.559 1 89.75 4 PRO B O 1
ATOM 3156 N N . ASP B 1 5 ? 2.148 32.625 -1.091 1 93.06 5 ASP B N 1
ATOM 3157 C CA . ASP B 1 5 ? 2.934 31.828 -0.158 1 93.06 5 ASP B CA 1
ATOM 3158 C C . ASP B 1 5 ? 2.881 32.406 1.25 1 93.06 5 ASP B C 1
ATOM 3160 O O . ASP B 1 5 ? 3.51 31.891 2.172 1 93.06 5 ASP B O 1
ATOM 3164 N N . THR B 1 6 ? 2.025 33.531 1.437 1 95.31 6 THR B N 1
ATOM 3165 C CA . THR B 1 6 ? 1.909 34.094 2.779 1 95.31 6 THR B CA 1
ATOM 3166 C C . THR B 1 6 ? 0.555 33.75 3.393 1 95.31 6 THR B C 1
ATOM 3168 O O . THR B 1 6 ? 0.179 34.281 4.43 1 95.31 6 THR B O 1
ATOM 3171 N N . VAL B 1 7 ? -0.155 32.938 2.781 1 93.5 7 VAL B N 1
ATOM 3172 C CA . VAL B 1 7 ? -1.411 32.469 3.357 1 93.5 7 VAL B CA 1
ATOM 3173 C C . VAL B 1 7 ? -1.126 31.547 4.551 1 93.5 7 VAL B C 1
ATOM 3175 O O . VAL B 1 7 ? -0.092 30.875 4.594 1 93.5 7 VAL B O 1
ATOM 3178 N N . ARG B 1 8 ? -2.016 31.656 5.555 1 95.19 8 ARG B N 1
ATOM 3179 C CA . ARG B 1 8 ? -1.9 30.734 6.68 1 95.19 8 ARG B CA 1
ATOM 3180 C C . ARG B 1 8 ? -2.023 29.281 6.219 1 95.19 8 ARG B C 1
ATOM 3182 O O . ARG B 1 8 ? -3.031 28.906 5.621 1 95.19 8 ARG B O 1
ATOM 3189 N N . ASP B 1 9 ? -0.927 28.547 6.43 1 94.19 9 ASP B N 1
ATOM 3190 C CA . ASP B 1 9 ? -0.873 27.156 5.984 1 94.19 9 ASP B CA 1
ATOM 3191 C C . ASP B 1 9 ? 0.244 26.391 6.699 1 94.19 9 ASP B C 1
ATOM 3193 O O . ASP B 1 9 ? 1.18 27 7.223 1 94.19 9 ASP B O 1
ATOM 3197 N N . VAL B 1 10 ? 0.062 25.109 6.754 1 94.88 10 VAL B N 1
ATOM 3198 C CA . VAL B 1 10 ? 1.181 24.266 7.141 1 94.88 10 VAL B CA 1
ATOM 3199 C C . VAL B 1 10 ? 2.166 24.141 5.98 1 94.88 10 VAL B C 1
ATOM 3201 O O . VAL B 1 10 ? 1.759 23.984 4.824 1 94.88 10 VAL B O 1
ATOM 3204 N N . ARG B 1 11 ? 3.447 24.312 6.289 1 95.56 11 ARG B N 1
ATOM 3205 C CA . ARG B 1 11 ? 4.469 24.188 5.254 1 95.56 11 ARG B CA 1
ATOM 3206 C C . ARG B 1 11 ? 5.191 22.859 5.355 1 95.56 11 ARG B C 1
ATOM 3208 O O . ARG B 1 11 ? 5.695 22.5 6.418 1 95.56 11 ARG B O 1
ATOM 3215 N N . GLY B 1 12 ? 5.164 22.156 4.219 1 95.25 12 GLY B N 1
ATOM 3216 C CA . GLY B 1 12 ? 6.023 20.969 4.188 1 95.25 12 GLY B CA 1
ATOM 3217 C C . GLY B 1 12 ? 7.488 21.297 4.391 1 95.25 12 GLY B C 1
ATOM 3218 O O . GLY B 1 12 ? 7.98 22.312 3.891 1 95.25 12 GLY B O 1
ATOM 3219 N N . PHE B 1 13 ? 8.164 20.547 5.164 1 97.62 13 PHE B N 1
ATOM 3220 C CA . PHE B 1 13 ? 9.594 20.625 5.43 1 97.62 13 PHE B CA 1
ATOM 3221 C C . PHE B 1 13 ? 10.266 19.266 5.293 1 97.62 13 PHE B C 1
ATOM 3223 O O . PHE B 1 13 ? 10.102 18.406 6.16 1 97.62 13 PHE B O 1
ATOM 3230 N N . A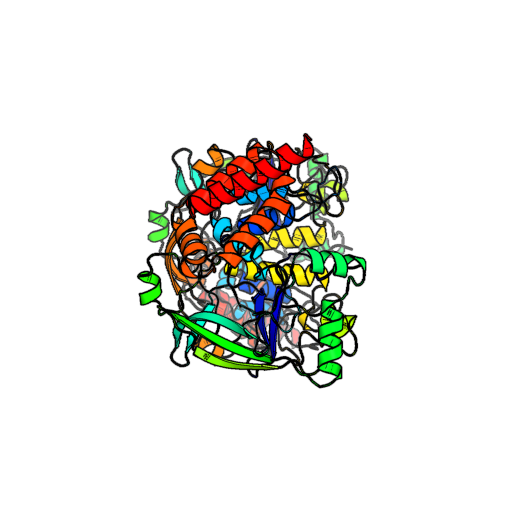LA B 1 14 ? 10.945 19.062 4.195 1 97.44 14 ALA B N 1
ATOM 3231 C CA . ALA B 1 14 ? 11.562 17.766 3.932 1 97.44 14 ALA B CA 1
ATOM 3232 C C . ALA B 1 14 ? 13.039 17.922 3.557 1 97.44 14 ALA B C 1
ATOM 3234 O O . ALA B 1 14 ? 13.406 18.875 2.869 1 97.44 14 ALA B O 1
ATOM 3235 N N . VAL B 1 15 ? 13.836 16.984 4.027 1 97.25 15 VAL B N 1
ATOM 3236 C CA . VAL B 1 15 ? 15.273 16.984 3.756 1 97.25 15 VAL B CA 1
ATOM 3237 C C . VAL B 1 15 ? 15.703 15.633 3.209 1 97.25 15 VAL B C 1
ATOM 3239 O O . VAL B 1 15 ? 15.328 14.586 3.748 1 97.25 15 VAL B O 1
ATOM 3242 N N . LYS B 1 16 ? 16.422 15.656 2.135 1 96.56 16 LYS B N 1
ATOM 3243 C CA . LYS B 1 16 ? 17.016 14.461 1.551 1 96.56 16 LYS B CA 1
ATOM 3244 C C . LYS B 1 16 ? 18.484 14.344 1.917 1 96.56 16 LYS B C 1
ATOM 3246 O O . LYS B 1 16 ? 19.266 15.266 1.66 1 96.56 16 LYS B O 1
ATOM 3251 N N . PHE B 1 17 ? 18.922 13.25 2.559 1 95.62 17 PHE B N 1
ATOM 3252 C CA . PHE B 1 17 ? 20.297 12.953 2.93 1 95.62 17 PHE B CA 1
ATOM 3253 C C . PHE B 1 17 ? 20.922 11.969 1.953 1 95.62 17 PHE B C 1
ATOM 3255 O O . PHE B 1 17 ? 20.422 10.852 1.779 1 95.62 17 PHE B O 1
ATOM 3262 N N . TYR B 1 18 ? 21.906 12.391 1.269 1 92.75 18 TYR B N 1
ATOM 3263 C CA . TYR B 1 18 ? 22.719 11.461 0.483 1 92.75 18 TYR B CA 1
ATOM 3264 C C . TYR B 1 18 ? 23.875 10.922 1.309 1 92.75 18 TYR B C 1
ATOM 3266 O O . TYR B 1 18 ? 24.891 11.602 1.495 1 92.75 18 TYR B O 1
ATOM 3274 N N . THR B 1 19 ? 23.656 9.641 1.765 1 90.69 19 THR B N 1
ATOM 3275 C CA . THR B 1 19 ? 24.641 9.055 2.676 1 90.69 19 THR B CA 1
ATOM 3276 C C . THR B 1 19 ? 25.391 7.906 2.006 1 90.69 19 THR B C 1
ATOM 3278 O O . THR B 1 19 ? 25.031 7.496 0.898 1 90.69 19 THR B O 1
ATOM 3281 N N . GLU B 1 20 ? 26.406 7.398 2.738 1 87 20 GLU B N 1
ATOM 3282 C CA . GLU B 1 20 ? 27.156 6.238 2.256 1 87 20 GLU B CA 1
ATOM 3283 C C . GLU B 1 20 ? 26.297 4.973 2.307 1 87 20 GLU B C 1
ATOM 3285 O O . GLU B 1 20 ? 26.578 4 1.603 1 87 20 GLU B O 1
ATOM 3290 N N . ASP B 1 21 ? 25.219 5.059 3.078 1 87 21 ASP B N 1
ATOM 3291 C CA . ASP B 1 21 ? 24.375 3.887 3.25 1 87 21 ASP B CA 1
ATOM 3292 C C . ASP B 1 21 ? 23.141 3.957 2.34 1 87 21 ASP B C 1
ATOM 3294 O O . ASP B 1 21 ? 22.312 3.045 2.332 1 87 21 ASP B O 1
ATOM 3298 N N . GLY B 1 22 ? 23.062 5.016 1.573 1 88.5 22 GLY B N 1
ATOM 3299 C CA . GLY B 1 22 ? 21.906 5.207 0.71 1 88.5 22 GLY B CA 1
ATOM 3300 C C . GLY B 1 22 ? 21.25 6.555 0.901 1 88.5 22 GLY B C 1
ATOM 3301 O O . GLY B 1 22 ? 21.859 7.496 1.408 1 88.5 22 GLY B O 1
ATOM 3302 N N . ILE B 1 23 ? 20.094 6.684 0.355 1 92 23 ILE B N 1
ATOM 3303 C CA . ILE B 1 23 ? 19.344 7.93 0.41 1 92 23 ILE B CA 1
ATOM 3304 C C . ILE B 1 23 ? 18.328 7.867 1.547 1 92 23 ILE B C 1
ATOM 3306 O O . ILE B 1 23 ? 17.578 6.891 1.669 1 92 23 ILE B O 1
ATOM 3310 N N . TRP B 1 24 ? 18.375 8.859 2.393 1 95.31 24 TRP B N 1
ATOM 3311 C CA . TRP B 1 24 ? 17.391 8.977 3.469 1 95.31 24 TRP B CA 1
ATOM 3312 C C . TRP B 1 24 ? 16.562 10.25 3.311 1 95.31 24 TRP B C 1
ATOM 3314 O O . TRP B 1 24 ? 17.109 11.336 3.129 1 95.31 24 TRP B O 1
ATOM 3324 N N . ASP B 1 25 ? 15.281 10.07 3.303 1 97 25 ASP B N 1
ATOM 3325 C CA . ASP B 1 25 ? 14.367 11.211 3.283 1 97 25 ASP B CA 1
ATOM 3326 C C . ASP B 1 25 ? 13.703 11.406 4.645 1 97 25 ASP B C 1
ATOM 3328 O O . ASP B 1 25 ? 13.109 10.469 5.195 1 97 25 ASP B O 1
ATOM 3332 N N . LEU B 1 26 ? 13.828 12.531 5.18 1 97.88 26 LEU B N 1
ATOM 3333 C CA . LEU B 1 26 ? 13.062 12.938 6.355 1 97.88 26 LEU B CA 1
ATOM 3334 C C . LEU B 1 26 ? 11.984 13.945 5.98 1 97.88 26 LEU B C 1
ATOM 3336 O O . LEU B 1 26 ? 12.289 15.094 5.645 1 97.88 26 LEU B O 1
ATOM 3340 N N . VAL B 1 27 ? 10.766 13.438 6.055 1 97.38 27 VAL B N 1
ATOM 3341 C CA . VAL B 1 27 ? 9.625 14.219 5.59 1 97.38 27 VAL B CA 1
ATOM 3342 C C . VAL B 1 27 ? 8.828 14.734 6.785 1 97.38 27 VAL B C 1
ATOM 3344 O O . VAL B 1 27 ? 8.461 13.969 7.676 1 97.38 27 VAL B O 1
ATOM 3347 N N . GLY B 1 28 ? 8.57 16.047 6.797 1 96.81 28 GLY B N 1
ATOM 3348 C CA . GLY B 1 28 ? 7.805 16.625 7.887 1 96.81 28 GLY B CA 1
ATOM 3349 C C . GLY B 1 28 ? 7.234 17.984 7.555 1 96.81 28 GLY B C 1
ATOM 3350 O O . GLY B 1 28 ? 6.816 18.234 6.422 1 96.81 28 GLY B O 1
ATOM 3351 N N . ASN B 1 29 ? 7.008 18.766 8.609 1 97.62 29 ASN B N 1
ATOM 3352 C CA . ASN B 1 29 ? 6.375 20.078 8.477 1 97.62 29 ASN B CA 1
ATOM 3353 C C . ASN B 1 29 ? 7.07 21.125 9.336 1 97.62 29 ASN B C 1
ATOM 3355 O O . ASN B 1 29 ? 8.008 20.812 10.078 1 97.62 29 ASN B O 1
ATOM 3359 N N . ASN B 1 30 ? 6.617 22.344 9.125 1 98 30 ASN B N 1
ATOM 3360 C CA . ASN B 1 30 ? 7.113 23.438 9.969 1 98 30 ASN B CA 1
ATOM 3361 C C . ASN B 1 30 ? 6.41 23.453 11.32 1 98 30 ASN B C 1
ATOM 3363 O O . ASN B 1 30 ? 6.621 24.375 12.117 1 98 30 ASN B O 1
ATOM 3367 N N . THR B 1 31 ? 5.508 22.453 11.57 1 97.38 31 THR B N 1
ATOM 3368 C CA . THR B 1 31 ? 4.875 22.234 12.867 1 97.38 31 THR B CA 1
ATOM 3369 C C . THR B 1 31 ? 5.289 20.906 13.469 1 97.38 31 THR B C 1
ATOM 3371 O O . THR B 1 31 ? 5.535 19.938 12.742 1 97.38 31 THR B O 1
ATOM 3374 N N . PRO B 1 32 ? 5.363 20.875 14.773 1 96.94 32 PRO B N 1
ATOM 3375 C CA . PRO B 1 32 ? 5.902 19.656 15.414 1 96.94 32 PRO B CA 1
ATOM 3376 C C . PRO B 1 32 ? 4.926 18.484 15.367 1 96.94 32 PRO B C 1
ATOM 3378 O O . PRO B 1 32 ? 5.324 17.344 15.602 1 96.94 32 PRO B O 1
ATOM 3381 N N . ILE B 1 33 ? 3.652 18.828 15.133 1 97.12 33 ILE B N 1
ATOM 3382 C CA . ILE B 1 33 ? 2.639 17.781 15.156 1 97.12 33 ILE B CA 1
ATOM 3383 C C . ILE B 1 33 ? 1.719 17.938 13.945 1 97.12 33 ILE B C 1
ATOM 3385 O O . ILE B 1 33 ? 1.941 18.797 13.094 1 97.12 33 ILE B O 1
ATOM 3389 N N . PHE B 1 34 ? 0.79 16.984 13.797 1 96.81 34 PHE B N 1
ATOM 3390 C CA . PHE B 1 34 ? -0.152 16.984 12.68 1 96.81 34 PHE B CA 1
ATOM 3391 C C . PHE B 1 34 ? -1.589 17 13.188 1 96.81 34 PHE B C 1
ATOM 3393 O O . PHE B 1 34 ? -1.828 16.906 14.398 1 96.81 34 PHE B O 1
ATOM 3400 N N . PHE B 1 35 ? -2.516 17.188 12.305 1 96.44 35 PHE B N 1
ATOM 3401 C CA . PHE B 1 35 ? -3.916 17.359 12.672 1 96.44 35 PHE B CA 1
ATOM 3402 C C . PHE B 1 35 ? -4.535 16.047 13.117 1 96.44 35 PHE B C 1
ATOM 3404 O O . PHE B 1 35 ? -5.27 16 14.109 1 96.44 35 PHE B O 1
ATOM 3411 N N . ILE B 1 36 ? -4.25 15.008 12.383 1 95 36 ILE B N 1
ATOM 3412 C CA . ILE B 1 36 ? -4.906 13.734 12.656 1 95 36 ILE B CA 1
ATOM 3413 C C . ILE B 1 36 ? -3.855 12.656 12.938 1 95 36 ILE B C 1
ATOM 3415 O O . ILE B 1 36 ? -2.719 12.758 12.461 1 95 36 ILE B O 1
ATOM 3419 N N . LYS B 1 37 ? -4.266 11.648 13.664 1 92.88 37 LYS B N 1
ATOM 3420 C CA . LYS B 1 37 ? -3.289 10.672 14.148 1 92.88 37 LYS B CA 1
ATOM 3421 C C . LYS B 1 37 ? -3.381 9.367 13.367 1 92.88 37 LYS B C 1
ATOM 3423 O O . LYS B 1 37 ? -2.52 8.492 13.508 1 92.88 37 LYS B O 1
ATOM 3428 N N . ASP B 1 38 ? -4.418 9.211 12.539 1 91.69 38 ASP B N 1
ATOM 3429 C CA . ASP B 1 38 ? -4.629 7.984 11.773 1 91.69 38 ASP B CA 1
ATOM 3430 C C . ASP B 1 38 ? -4.59 8.258 10.273 1 91.69 38 ASP B C 1
ATOM 3432 O O . ASP B 1 38 ? -5.348 9.094 9.766 1 91.69 38 ASP B O 1
ATOM 3436 N N . ALA B 1 39 ? -3.758 7.496 9.586 1 92.62 39 ALA B N 1
ATOM 3437 C CA . ALA B 1 39 ? -3.59 7.688 8.148 1 92.62 39 ALA B CA 1
ATOM 3438 C C . ALA B 1 39 ? -4.887 7.398 7.398 1 92.62 39 ALA B C 1
ATOM 3440 O O . ALA B 1 39 ? -5.113 7.926 6.309 1 92.62 39 ALA B O 1
ATOM 3441 N N . ALA B 1 40 ? -5.805 6.641 7.969 1 89.62 40 ALA B N 1
ATOM 3442 C CA . ALA B 1 40 ? -7.082 6.305 7.34 1 89.62 40 ALA B CA 1
ATOM 3443 C C . ALA B 1 40 ? -7.938 7.551 7.137 1 89.62 40 ALA B C 1
ATOM 3445 O O . ALA B 1 40 ? -8.805 7.578 6.262 1 89.62 40 ALA B O 1
ATOM 3446 N N . LEU B 1 41 ? -7.621 8.602 7.887 1 92.56 41 LEU B N 1
ATOM 3447 C CA . LEU B 1 41 ? -8.414 9.828 7.82 1 92.56 41 LEU B CA 1
ATOM 3448 C C . LEU B 1 41 ? -7.742 10.859 6.926 1 92.56 41 LEU B C 1
ATOM 3450 O O . LEU B 1 41 ? -8.305 11.93 6.668 1 92.56 41 LEU B O 1
ATOM 3454 N N . PHE B 1 42 ? -6.621 10.547 6.375 1 93.5 42 PHE B N 1
ATOM 3455 C CA . PHE B 1 42 ? -5.828 11.539 5.664 1 93.5 42 PHE B CA 1
ATOM 3456 C C . PHE B 1 42 ? -6.543 11.992 4.395 1 93.5 42 PHE B C 1
ATOM 3458 O O . PHE B 1 42 ? -6.586 13.188 4.094 1 93.5 42 PHE B O 1
ATOM 3465 N N . PRO B 1 43 ? -7.184 11.07 3.627 1 91.88 43 PRO B N 1
ATOM 3466 C CA . PRO B 1 43 ? -7.934 11.562 2.467 1 91.88 43 PRO B CA 1
ATOM 3467 C C . PRO B 1 43 ? -9.031 12.547 2.852 1 91.88 43 PRO B C 1
ATOM 3469 O O . PRO B 1 43 ? -9.219 13.562 2.18 1 91.88 43 PRO B O 1
ATOM 3472 N N . SER B 1 44 ? -9.695 12.25 3.916 1 93.5 44 SER B N 1
ATOM 3473 C CA . SER B 1 44 ? -10.727 13.164 4.395 1 93.5 44 SER B CA 1
ATOM 3474 C C . SER B 1 44 ? -10.141 14.516 4.773 1 93.5 44 SER B C 1
ATOM 3476 O O . SER B 1 44 ? -10.703 15.562 4.438 1 93.5 44 SER B O 1
ATOM 3478 N N . PHE B 1 45 ? -9.062 14.461 5.387 1 94.81 45 PHE B N 1
ATOM 3479 C CA . PHE B 1 45 ? -8.375 15.68 5.785 1 94.81 45 PHE B CA 1
ATOM 3480 C C . PHE B 1 45 ? -8.031 16.531 4.566 1 94.81 45 PHE B C 1
ATOM 3482 O O . PHE B 1 45 ? -8.234 17.75 4.574 1 94.81 45 PHE B O 1
ATOM 3489 N N . ILE B 1 46 ? -7.609 15.867 3.52 1 92.88 46 ILE B N 1
ATOM 3490 C CA . ILE B 1 46 ? -7.25 16.594 2.301 1 92.88 46 ILE B CA 1
ATOM 3491 C C . ILE B 1 46 ? -8.516 17.125 1.625 1 92.88 46 ILE B C 1
ATOM 3493 O O . ILE B 1 46 ? -8.523 18.234 1.102 1 92.88 46 ILE B O 1
ATOM 3497 N N . HIS B 1 47 ? -9.523 16.375 1.711 1 92.12 47 HIS B N 1
ATOM 3498 C CA . HIS B 1 47 ? -10.766 16.75 1.047 1 92.12 47 HIS B CA 1
ATOM 3499 C C . HIS B 1 47 ? -11.352 18.016 1.649 1 92.12 47 HIS B C 1
ATOM 3501 O O . HIS B 1 47 ? -11.93 18.844 0.933 1 92.12 47 HIS B O 1
ATOM 3507 N N . ILE B 1 48 ? -11.211 18.188 2.904 1 93.69 48 ILE B N 1
ATOM 3508 C CA . ILE B 1 48 ? -11.82 19.359 3.523 1 93.69 48 ILE B CA 1
ATOM 3509 C C . ILE B 1 48 ? -11.047 20.609 3.125 1 93.69 48 ILE B C 1
ATOM 3511 O O . ILE B 1 48 ? -11.531 21.734 3.307 1 93.69 48 ILE B O 1
ATOM 3515 N N . LEU B 1 49 ? -9.828 20.406 2.68 1 91.94 49 LEU B N 1
ATOM 3516 C CA . LEU B 1 49 ? -8.992 21.531 2.25 1 91.94 49 LEU B CA 1
ATOM 3517 C C . LEU B 1 49 ? -9.203 21.828 0.768 1 91.94 49 LEU B C 1
ATOM 3519 O O . LEU B 1 49 ? -8.766 22.875 0.271 1 91.94 49 LEU B O 1
ATOM 3523 N N . LYS B 1 50 ? -9.891 20.938 0.084 1 89.69 50 LYS B N 1
ATOM 3524 C CA . LYS B 1 50 ? -10.195 21.141 -1.327 1 89.69 50 LYS B CA 1
ATOM 3525 C C . LYS B 1 50 ? -11.391 22.078 -1.495 1 89.69 50 LYS B C 1
ATOM 3527 O O . LYS B 1 50 ? -12.047 22.438 -0.516 1 89.69 50 LYS B O 1
ATOM 3532 N N . ARG B 1 51 ? -11.539 22.469 -2.746 1 89.69 51 ARG B N 1
ATOM 3533 C CA . ARG B 1 51 ? -12.633 23.359 -3.07 1 89.69 51 ARG B CA 1
ATOM 3534 C C . ARG B 1 51 ? -13.977 22.641 -3.035 1 89.69 51 ARG B C 1
ATOM 3536 O O . ARG B 1 51 ? -14.055 21.453 -3.396 1 89.69 51 ARG B O 1
ATOM 3543 N N . ASN B 1 52 ? -14.977 23.359 -2.551 1 89.25 52 ASN B N 1
ATOM 3544 C CA . ASN B 1 52 ? -16.344 22.844 -2.504 1 89.25 52 ASN B CA 1
ATOM 3545 C C . ASN B 1 52 ? -16.797 22.359 -3.875 1 89.25 52 ASN B C 1
ATOM 3547 O O . ASN B 1 52 ? -16.609 23.047 -4.879 1 89.25 52 ASN B O 1
ATOM 3551 N N . PRO B 1 53 ? -17.391 21.156 -3.895 1 86.62 53 PRO B N 1
ATOM 3552 C CA . PRO B 1 53 ? -17.734 20.562 -5.191 1 86.62 53 PRO B CA 1
ATOM 3553 C C . PRO B 1 53 ? -18.844 21.312 -5.914 1 86.62 53 PRO B C 1
ATOM 3555 O O . PRO B 1 53 ? -18.984 21.188 -7.133 1 86.62 53 PRO B O 1
ATOM 3558 N N . VAL B 1 54 ? -19.609 22.141 -5.168 1 88.12 54 VAL B N 1
ATOM 3559 C CA . VAL B 1 54 ? -20.719 22.875 -5.766 1 88.12 54 VAL B CA 1
ATOM 3560 C C . VAL B 1 54 ? -20.25 24.234 -6.238 1 88.12 54 VAL B C 1
ATOM 3562 O O . VAL B 1 54 ? -20.453 24.609 -7.395 1 88.12 54 VAL B O 1
ATOM 3565 N N . THR B 1 55 ? -19.562 24.953 -5.426 1 91.88 55 THR B N 1
ATOM 3566 C CA . THR B 1 55 ? -19.266 26.344 -5.684 1 91.88 55 THR B CA 1
ATOM 3567 C C . THR B 1 55 ? -17.859 26.516 -6.242 1 91.88 55 THR B C 1
ATOM 3569 O O . THR B 1 55 ? -17.516 27.562 -6.797 1 91.88 55 THR B O 1
ATOM 3572 N N . HIS B 1 56 ? -17.016 25.516 -5.98 1 91 56 HIS B N 1
ATOM 3573 C CA . HIS B 1 56 ? -15.594 25.531 -6.312 1 91 56 HIS B CA 1
ATOM 3574 C C . HIS B 1 56 ? -14.859 26.625 -5.547 1 91 56 HIS B C 1
ATOM 3576 O O . HIS B 1 56 ? -13.852 27.141 -6.02 1 91 56 HIS B O 1
ATOM 3582 N N . LEU B 1 57 ? -15.383 27 -4.324 1 90.31 57 LEU B N 1
ATOM 3583 C CA . LEU B 1 57 ? -14.742 27.938 -3.398 1 90.31 57 LEU B CA 1
ATOM 3584 C C . LEU B 1 57 ? -14.211 27.203 -2.172 1 90.31 57 LEU B C 1
ATOM 3586 O O . LEU B 1 57 ? -14.641 26.094 -1.869 1 90.31 57 LEU B O 1
ATOM 3590 N N . ARG B 1 58 ? -13.219 27.891 -1.581 1 90.81 58 ARG B N 1
ATOM 3591 C CA . ARG B 1 58 ? -12.883 27.406 -0.248 1 90.81 58 ARG B CA 1
ATOM 3592 C C . ARG B 1 58 ? -14.094 27.438 0.675 1 90.81 58 ARG B C 1
ATOM 3594 O O . ARG B 1 58 ? -14.938 28.328 0.563 1 90.81 58 ARG B O 1
ATOM 3601 N N . ASP B 1 59 ? -14.203 26.438 1.581 1 93.31 59 ASP B N 1
ATOM 3602 C CA . ASP B 1 59 ? -15.398 26.281 2.4 1 93.31 59 ASP B CA 1
ATOM 3603 C C . ASP B 1 59 ? -15.039 26.078 3.869 1 93.31 59 ASP B C 1
ATOM 3605 O O . ASP B 1 59 ? -14.578 25 4.258 1 93.31 59 ASP B O 1
ATOM 3609 N N . ALA B 1 60 ? -15.328 27.109 4.668 1 95.88 60 ALA B N 1
ATOM 3610 C CA . ALA B 1 60 ? -15.008 27.047 6.09 1 95.88 60 ALA B CA 1
ATOM 3611 C C . ALA B 1 60 ? -15.844 25.984 6.801 1 95.88 60 ALA B C 1
ATOM 3613 O O . ALA B 1 60 ? -15.422 25.422 7.816 1 95.88 60 ALA B O 1
ATOM 3614 N N . ASP B 1 61 ? -17 25.688 6.305 1 96 61 ASP B N 1
ATOM 3615 C CA . ASP B 1 61 ? -17.844 24.656 6.91 1 96 61 ASP B CA 1
ATOM 3616 C C . ASP B 1 61 ? -17.188 23.281 6.828 1 96 61 ASP B C 1
ATOM 3618 O O . ASP B 1 61 ? -17.219 22.516 7.793 1 96 61 ASP B O 1
ATOM 3622 N N . MET B 1 62 ? -16.625 23.016 5.66 1 95.25 62 MET B N 1
ATOM 3623 C CA . MET B 1 62 ? -15.969 21.719 5.5 1 95.25 62 MET B CA 1
ATOM 3624 C C . MET B 1 62 ? -14.82 21.562 6.5 1 95.25 62 MET B C 1
ATOM 3626 O O . MET B 1 62 ? -14.695 20.531 7.156 1 95.25 62 MET B O 1
ATOM 3630 N N . PHE B 1 63 ? -14.031 22.625 6.648 1 96.06 63 PHE B N 1
ATOM 3631 C CA . PHE B 1 63 ? -12.883 22.609 7.547 1 96.06 63 PHE B CA 1
ATOM 3632 C C . PHE B 1 63 ? -13.328 22.438 8.992 1 96.06 63 PHE B C 1
ATOM 3634 O O . PHE B 1 63 ? -12.945 21.484 9.664 1 96.06 63 PHE B O 1
ATOM 3641 N N . TRP B 1 64 ? -14.172 23.281 9.461 1 97.69 64 TRP B N 1
ATOM 3642 C CA . TRP B 1 64 ? -14.531 23.297 10.875 1 97.69 64 TRP B CA 1
ATOM 3643 C C . TRP B 1 64 ? -15.406 22.094 11.234 1 97.69 64 TRP B C 1
ATOM 3645 O O . TRP B 1 64 ? -15.391 21.641 12.375 1 97.69 64 TRP B O 1
ATOM 3655 N N . ASP B 1 65 ? -16.156 21.578 10.242 1 97.5 65 ASP B N 1
ATOM 3656 C CA . ASP B 1 65 ? -16.953 20.391 10.508 1 97.5 65 ASP B CA 1
ATOM 3657 C C . ASP B 1 65 ? -16.078 19.203 10.914 1 97.5 65 ASP B C 1
ATOM 3659 O O . ASP B 1 65 ? -16.172 18.719 12.039 1 97.5 65 ASP B O 1
ATOM 3663 N N . MET B 1 66 ? -15.148 18.891 10.117 1 95.44 66 MET B N 1
ATOM 3664 C CA . MET B 1 66 ? -14.297 17.766 10.453 1 95.44 66 MET B CA 1
ATOM 3665 C C . MET B 1 66 ? -13.445 18.062 11.688 1 95.44 66 MET B C 1
ATOM 3667 O O . MET B 1 66 ? -13.305 17.219 12.578 1 95.44 66 MET B O 1
ATOM 3671 N N . MET B 1 67 ? -12.883 19.297 11.781 1 96.06 67 MET B N 1
ATOM 3672 C CA . MET B 1 67 ? -11.992 19.656 12.883 1 96.06 67 MET B CA 1
ATOM 3673 C C . MET B 1 67 ? -12.711 19.531 14.219 1 96.06 67 MET B C 1
ATOM 3675 O O . MET B 1 67 ? -12.125 19.094 15.211 1 96.06 67 MET B O 1
ATOM 3679 N N . THR B 1 68 ? -13.961 19.875 14.258 1 95.88 68 THR B N 1
ATOM 3680 C CA . THR B 1 68 ? -14.68 19.891 15.523 1 95.88 68 THR B CA 1
ATOM 3681 C C . THR B 1 68 ? -15.234 18.516 15.859 1 95.88 68 THR B C 1
ATOM 3683 O O . THR B 1 68 ? -15.633 18.25 17 1 95.88 68 THR B O 1
ATOM 3686 N N . LEU B 1 69 ? -15.305 17.641 14.836 1 94.5 69 LEU B N 1
ATOM 3687 C CA . LEU B 1 69 ? -15.758 16.266 15.07 1 94.5 69 LEU B CA 1
ATOM 3688 C C . LEU B 1 69 ? -14.594 15.375 15.484 1 94.5 69 LEU B C 1
ATOM 3690 O O . LEU B 1 69 ? -14.805 14.25 15.945 1 94.5 69 LEU B O 1
ATOM 3694 N N . ARG B 1 70 ? -13.398 15.922 15.297 1 94.88 70 ARG B N 1
ATOM 3695 C CA . ARG B 1 70 ? -12.18 15.203 15.641 1 94.88 70 ARG B CA 1
ATOM 3696 C C . ARG B 1 70 ? -11.344 15.984 16.656 1 94.88 70 ARG B C 1
ATOM 3698 O O . ARG B 1 70 ? -10.461 16.75 16.266 1 94.88 70 ARG B O 1
ATOM 3705 N N . ALA B 1 71 ? -11.508 15.648 17.891 1 94.38 71 ALA B N 1
ATOM 3706 C CA . ALA B 1 71 ? -10.914 16.438 18.953 1 94.38 71 ALA B CA 1
ATOM 3707 C C . ALA B 1 71 ? -9.391 16.375 18.906 1 94.38 71 ALA B C 1
ATOM 3709 O O . ALA B 1 71 ? -8.703 17.266 19.406 1 94.38 71 ALA B O 1
ATOM 3710 N N . GLU B 1 72 ? -8.867 15.352 18.297 1 94.94 72 GLU B N 1
ATOM 3711 C CA . GLU B 1 72 ? -7.418 15.211 18.234 1 94.94 72 GLU B CA 1
ATOM 3712 C C . GLU B 1 72 ? -6.781 16.328 17.422 1 94.94 72 GLU B C 1
ATOM 3714 O O . GLU B 1 72 ? -5.574 16.562 17.5 1 94.94 72 GLU B O 1
ATOM 3719 N N . THR B 1 73 ? -7.594 17.062 16.672 1 96.69 73 THR B N 1
ATOM 3720 C CA . THR B 1 73 ? -7.066 18.125 15.82 1 96.69 73 THR B CA 1
ATOM 3721 C C . THR B 1 73 ? -6.844 19.391 16.625 1 96.69 73 THR B C 1
ATOM 3723 O O . THR B 1 73 ? -6.176 20.328 16.156 1 96.69 73 THR B O 1
ATOM 3726 N N . THR B 1 74 ? -7.371 19.453 17.812 1 97.31 74 THR B N 1
ATOM 3727 C CA . THR B 1 74 ? -7.434 20.688 18.594 1 97.31 74 THR B CA 1
ATOM 3728 C C . THR B 1 74 ? -6.035 21.234 18.859 1 97.31 74 THR B C 1
ATOM 3730 O O . THR B 1 74 ? -5.785 22.422 18.688 1 97.31 74 THR B O 1
ATOM 3733 N N . HIS B 1 75 ? -5.152 20.375 19.219 1 97.19 75 HIS B N 1
ATOM 3734 C CA . HIS B 1 75 ? -3.787 20.797 19.516 1 97.19 75 HIS B CA 1
ATOM 3735 C C . HIS B 1 75 ? -3.141 21.453 18.297 1 97.19 75 HIS B C 1
ATOM 3737 O O . HIS B 1 75 ? -2.617 22.562 18.391 1 97.19 75 HIS B O 1
ATOM 3743 N N . GLN B 1 76 ? -3.201 20.844 17.156 1 97.94 76 GLN B N 1
ATOM 3744 C CA . GLN B 1 76 ? -2.619 21.391 15.938 1 97.94 76 GLN B CA 1
ATOM 3745 C C . GLN B 1 76 ? -3.357 22.641 15.477 1 97.94 76 GLN B C 1
ATOM 3747 O O . GLN B 1 76 ? -2.752 23.547 14.906 1 97.94 76 GLN B O 1
ATOM 3752 N N . ASN B 1 77 ? -4.633 22.703 15.734 1 98.19 77 ASN B N 1
ATOM 3753 C CA . ASN B 1 77 ? -5.371 23.906 15.391 1 98.19 77 ASN B CA 1
ATOM 3754 C C . ASN B 1 77 ? -4.844 25.109 16.172 1 98.19 77 ASN B C 1
ATOM 3756 O O . ASN B 1 77 ? -4.777 26.219 15.625 1 98.19 77 ASN B O 1
ATOM 3760 N N . LEU B 1 78 ? -4.496 24.891 17.406 1 98.69 78 LEU B N 1
ATOM 3761 C CA . LEU B 1 78 ? -3.918 25.984 18.172 1 98.69 78 LEU B CA 1
ATOM 3762 C C . LEU B 1 78 ? -2.598 26.438 17.562 1 98.69 78 LEU B C 1
ATOM 3764 O O . LEU B 1 78 ? -2.33 27.641 17.469 1 98.69 78 LEU B O 1
ATOM 3768 N N . ILE B 1 79 ? -1.82 25.516 17.094 1 98.25 79 ILE B N 1
ATOM 3769 C CA . ILE B 1 79 ? -0.548 25.859 16.469 1 98.25 79 ILE B CA 1
ATOM 3770 C C . ILE B 1 79 ? -0.801 26.547 15.133 1 98.25 79 ILE B C 1
ATOM 3772 O O . ILE B 1 79 ? -0.225 27.609 14.852 1 98.25 79 ILE B O 1
ATOM 3776 N N . PHE B 1 80 ? -1.704 26.078 14.367 1 98.06 80 PHE B N 1
ATOM 3777 C CA . PHE B 1 80 ? -2.035 26.547 13.031 1 98.06 80 PHE B CA 1
ATOM 3778 C C . PHE B 1 80 ? -2.527 27.984 13.07 1 98.06 80 PHE B C 1
ATOM 3780 O O . PHE B 1 80 ? -2.154 28.797 12.219 1 98.06 80 PHE B O 1
ATOM 3787 N N . PHE B 1 81 ? -3.299 28.297 14.07 1 98.5 81 PHE B N 1
ATOM 3788 C CA . PHE B 1 81 ? -3.898 29.625 14.148 1 98.5 81 PHE B CA 1
ATOM 3789 C C . PHE B 1 81 ? -3.049 30.562 15.008 1 98.5 81 PHE B C 1
ATOM 3791 O O . PHE B 1 81 ? -3.355 31.75 15.141 1 98.5 81 PHE B O 1
ATOM 3798 N N . SER B 1 82 ? -2 30.047 15.625 1 98.38 82 SER B N 1
ATOM 3799 C CA . SER B 1 82 ? -1.057 30.922 16.312 1 98.38 82 SER B CA 1
ATOM 3800 C C . SER B 1 82 ? -0.232 31.734 15.336 1 98.38 82 SER B C 1
ATOM 3802 O O . SER B 1 82 ? -0.465 31.688 14.125 1 98.38 82 SER B O 1
ATOM 3804 N N . ASP B 1 83 ? 0.705 32.469 15.859 1 97.75 83 ASP B N 1
ATOM 3805 C CA . ASP B 1 83 ? 1.587 33.25 15 1 97.75 83 ASP B CA 1
ATOM 3806 C C . ASP B 1 83 ? 2.408 32.375 14.086 1 97.75 83 ASP B C 1
ATOM 3808 O O . ASP B 1 83 ? 2.809 32.781 12.992 1 97.75 83 ASP B O 1
ATOM 3812 N N . ARG B 1 84 ? 2.562 31.141 14.4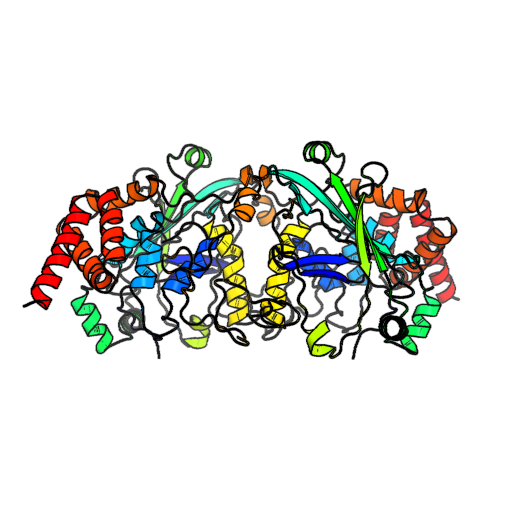45 1 96.81 84 ARG B N 1
ATOM 3813 C CA . ARG B 1 84 ? 3.398 30.203 13.703 1 96.81 84 ARG B CA 1
ATOM 3814 C C . ARG B 1 84 ? 2.748 29.812 12.383 1 96.81 84 ARG B C 1
ATOM 3816 O O . ARG B 1 84 ? 3.4 29.219 11.516 1 96.81 84 ARG B O 1
ATOM 3823 N N . GLY B 1 85 ? 1.491 30.203 12.211 1 97.19 85 GLY B N 1
ATOM 3824 C CA . GLY B 1 85 ? 0.764 29.812 11.008 1 97.19 85 GLY B CA 1
ATOM 3825 C C . GLY B 1 85 ? 1.185 30.609 9.781 1 97.19 85 GLY B C 1
ATOM 3826 O O . GLY B 1 85 ? 0.875 30.219 8.656 1 97.19 85 GLY B O 1
ATOM 3827 N N . ILE B 1 86 ? 1.881 31.719 9.992 1 97.56 86 ILE B N 1
ATOM 3828 C CA . ILE B 1 86 ? 2.361 32.531 8.875 1 97.56 86 ILE B CA 1
ATOM 3829 C C . ILE B 1 86 ? 3.816 32.906 9.109 1 97.56 86 ILE B C 1
ATOM 3831 O O . ILE B 1 86 ? 4.098 34.031 9.594 1 97.56 86 ILE B O 1
ATOM 3835 N N . PRO B 1 87 ? 4.688 32.062 8.734 1 97.5 87 PRO B N 1
ATOM 3836 C CA . PRO B 1 87 ? 6.094 32.469 8.867 1 97.5 87 PRO B CA 1
ATOM 3837 C C . PRO B 1 87 ? 6.445 33.688 8.055 1 97.5 87 PRO B C 1
ATOM 3839 O O . PRO B 1 87 ? 5.926 33.875 6.949 1 97.5 87 PRO B O 1
ATOM 3842 N N . ALA B 1 88 ? 7.312 34.5 8.562 1 98 88 ALA B N 1
ATOM 3843 C CA . ALA B 1 88 ? 7.738 35.719 7.863 1 98 88 ALA B CA 1
ATOM 3844 C C . ALA B 1 88 ? 8.625 35.375 6.668 1 98 88 ALA B C 1
ATOM 3846 O O . ALA B 1 88 ? 8.711 36.156 5.715 1 98 88 ALA B O 1
ATOM 3847 N N . SER B 1 89 ? 9.344 34.344 6.781 1 97.75 89 SER B N 1
ATOM 3848 C CA . SER B 1 89 ? 10.156 33.781 5.719 1 97.75 89 SER B CA 1
ATOM 3849 C C . SER B 1 89 ? 10.352 32.281 5.93 1 97.75 89 SER B C 1
ATOM 3851 O O . SER B 1 89 ? 10.141 31.766 7.031 1 97.75 89 SER B O 1
ATOM 3853 N N . TYR B 1 90 ? 10.742 31.562 4.863 1 97.81 90 TYR B N 1
ATOM 3854 C CA . TYR B 1 90 ? 11.062 30.141 4.996 1 97.81 90 TYR B CA 1
ATOM 3855 C C . TYR B 1 90 ? 12.297 29.938 5.859 1 97.81 90 TYR B C 1
ATOM 3857 O O . TYR B 1 90 ? 12.523 28.844 6.387 1 97.81 90 TYR B O 1
ATOM 3865 N N . ARG B 1 91 ? 13.102 31 6.094 1 98.31 91 ARG B N 1
ATOM 3866 C CA . ARG B 1 91 ? 14.344 30.922 6.863 1 98.31 91 ARG B CA 1
ATOM 3867 C C . ARG B 1 91 ? 14.062 31.047 8.359 1 98.31 91 ARG B C 1
ATOM 3869 O O . ARG B 1 91 ? 14.922 30.703 9.18 1 98.31 91 ARG B O 1
ATOM 3876 N N . ASN B 1 92 ? 12.875 31.547 8.688 1 98.38 92 ASN B N 1
ATOM 3877 C CA . ASN B 1 92 ? 12.562 31.875 10.078 1 98.38 92 ASN B CA 1
ATOM 3878 C C . ASN B 1 92 ? 11.547 30.906 10.664 1 98.38 92 ASN B C 1
ATOM 3880 O O . ASN B 1 92 ? 10.797 31.266 11.578 1 98.38 92 ASN B O 1
ATOM 3884 N N . MET B 1 93 ? 11.469 29.719 10.156 1 98.31 93 MET B N 1
ATOM 3885 C CA . MET B 1 93 ? 10.578 28.688 10.688 1 98.31 93 MET B CA 1
ATOM 3886 C C . MET B 1 93 ? 11.367 27.438 11.062 1 98.31 93 MET B C 1
ATOM 3888 O O . MET B 1 93 ? 12.43 27.172 10.5 1 98.31 93 MET B O 1
ATOM 3892 N N . HIS B 1 94 ? 10.859 26.734 12.031 1 98.38 94 HIS B N 1
ATOM 3893 C CA . HIS B 1 94 ? 11.406 25.422 12.375 1 98.38 94 HIS B CA 1
ATOM 3894 C C . HIS B 1 94 ? 10.945 24.359 11.383 1 98.38 94 HIS B C 1
ATOM 3896 O O . HIS B 1 94 ? 10.055 24.609 10.57 1 98.38 94 HIS B O 1
ATOM 3902 N N . GLY B 1 95 ? 11.633 23.25 11.367 1 98.25 95 GLY B N 1
ATOM 3903 C CA . GLY B 1 95 ? 11.219 22.031 10.703 1 98.25 95 GLY B CA 1
ATOM 3904 C C . GLY B 1 95 ? 11.188 20.828 11.633 1 98.25 95 GLY B C 1
ATOM 3905 O O . GLY B 1 95 ? 11.922 20.781 12.625 1 98.25 95 GLY B O 1
ATOM 3906 N N . TYR B 1 96 ? 10.312 19.953 11.289 1 98.19 96 TYR B N 1
ATOM 3907 C CA . TYR B 1 96 ? 10.148 18.766 12.133 1 98.19 96 TYR B CA 1
ATOM 3908 C C . TYR B 1 96 ? 9.938 17.516 11.289 1 98.19 96 TYR B C 1
ATOM 3910 O O . TYR B 1 96 ? 9.375 17.594 10.195 1 98.19 96 TYR B O 1
ATOM 3918 N N . GLY B 1 97 ? 10.398 16.359 11.844 1 95.56 97 GLY B N 1
ATOM 3919 C CA . GLY B 1 97 ? 10.031 15.094 11.242 1 95.56 97 GLY B CA 1
ATOM 3920 C C . GLY B 1 97 ? 8.633 14.633 11.609 1 95.56 97 GLY B C 1
ATOM 3921 O O . GLY B 1 97 ? 8.062 13.766 10.945 1 95.56 97 GLY B O 1
ATOM 3922 N N . SER B 1 98 ? 8.008 15.188 12.586 1 91.06 98 SER B N 1
ATOM 3923 C CA . SER B 1 98 ? 6.648 15.031 13.102 1 91.06 98 SER B CA 1
ATOM 3924 C C . SER B 1 98 ? 6.422 13.625 13.633 1 91.06 98 SER B C 1
ATOM 3926 O O . SER B 1 98 ? 6.023 13.445 14.789 1 91.06 98 SER B O 1
ATOM 3928 N N . ASP B 1 99 ? 6.699 12.547 12.836 1 96.56 99 ASP B N 1
ATOM 3929 C CA . ASP B 1 99 ? 6.457 11.164 13.211 1 96.56 99 ASP B CA 1
ATOM 3930 C C . ASP B 1 99 ? 7.52 10.664 14.188 1 96.56 99 ASP B C 1
ATOM 3932 O O . ASP B 1 99 ? 8.578 11.281 14.336 1 96.56 99 ASP B O 1
ATOM 3936 N N . THR B 1 100 ? 7.176 9.648 14.852 1 96.69 100 THR B N 1
ATOM 3937 C CA . THR B 1 100 ? 8.141 8.906 15.648 1 96.69 100 THR B CA 1
ATOM 3938 C C . THR B 1 100 ? 8.789 7.801 14.82 1 96.69 100 THR B C 1
ATOM 3940 O O . THR B 1 100 ? 8.094 7.004 14.188 1 96.69 100 THR B O 1
ATOM 3943 N N . PHE B 1 101 ? 10.109 7.816 14.828 1 94.75 101 PHE B N 1
ATOM 3944 C CA . PHE B 1 101 ? 10.875 6.77 14.164 1 94.75 101 PHE B CA 1
ATOM 3945 C C . PHE B 1 101 ? 11.547 5.859 15.188 1 94.75 101 PHE B C 1
ATOM 3947 O O . PHE B 1 101 ? 11.391 6.047 16.391 1 94.75 101 PHE B O 1
ATOM 3954 N N . ALA B 1 102 ? 12.164 4.832 14.688 1 91.19 102 ALA B N 1
ATOM 3955 C CA . ALA B 1 102 ? 13 3.973 15.523 1 91.19 102 ALA B CA 1
ATOM 3956 C C . ALA B 1 102 ? 14.469 4.07 15.125 1 91.19 102 ALA B C 1
ATOM 3958 O O . ALA B 1 102 ? 14.789 4.125 13.93 1 91.19 102 ALA B O 1
ATOM 3959 N N . PHE B 1 103 ? 15.266 4.16 16.141 1 91.88 103 PHE B N 1
ATOM 3960 C CA . PHE B 1 103 ? 16.719 4.078 15.984 1 91.88 103 PHE B CA 1
ATOM 3961 C C . PHE B 1 103 ? 17.219 2.709 16.406 1 91.88 103 PHE B C 1
ATOM 3963 O O . PHE B 1 103 ? 16.766 2.154 17.406 1 91.88 103 PHE B O 1
ATOM 3970 N N . VAL B 1 104 ? 18.062 2.213 15.625 1 89.56 104 VAL B N 1
ATOM 3971 C CA . VAL B 1 104 ? 18.766 0.991 16 1 89.56 104 VAL B CA 1
ATOM 3972 C C . VAL B 1 104 ? 20.281 1.25 16.031 1 89.56 104 VAL B C 1
ATOM 3974 O O . VAL B 1 104 ? 20.859 1.69 15.047 1 89.56 104 VAL B O 1
ATOM 3977 N N . ASN B 1 105 ? 20.828 0.997 17.188 1 88.94 105 ASN B N 1
ATOM 3978 C CA . ASN B 1 105 ? 22.266 1.261 17.266 1 88.94 105 ASN B CA 1
ATOM 3979 C C . ASN B 1 105 ? 23.094 0.078 16.766 1 88.94 105 ASN B C 1
ATOM 3981 O O . ASN B 1 105 ? 22.531 -0.909 16.281 1 88.94 105 ASN B O 1
ATOM 3985 N N . GLU B 1 106 ? 24.391 0.269 16.766 1 85.56 106 GLU B N 1
ATOM 3986 C CA . GLU B 1 106 ? 25.297 -0.705 16.156 1 85.56 106 GLU B CA 1
ATOM 3987 C C . GLU B 1 106 ? 25.234 -2.049 16.875 1 85.56 106 GLU B C 1
ATOM 3989 O O . GLU B 1 106 ? 25.656 -3.07 16.344 1 85.56 106 GLU B O 1
ATOM 3994 N N . TYR B 1 107 ? 24.625 -2.076 18.062 1 85.12 107 TYR B N 1
ATOM 3995 C CA . TYR B 1 107 ? 24.547 -3.305 18.844 1 85.12 107 TYR B CA 1
ATOM 3996 C C . TYR B 1 107 ? 23.172 -3.951 18.688 1 85.12 107 TYR B C 1
ATOM 3998 O O . TYR B 1 107 ? 22.875 -4.965 19.328 1 85.12 107 TYR B O 1
ATOM 4006 N N . GLY B 1 108 ? 22.359 -3.277 17.891 1 81.69 108 GLY B N 1
ATOM 4007 C CA . GLY B 1 108 ? 21.047 -3.842 17.625 1 81.69 108 GLY B CA 1
ATOM 4008 C C . GLY B 1 108 ? 19.984 -3.389 18.625 1 81.69 108 GLY B C 1
ATOM 4009 O O . GLY B 1 108 ? 18.859 -3.885 18.609 1 81.69 108 GLY B O 1
ATOM 4010 N N . LYS B 1 109 ? 20.438 -2.502 19.484 1 85.19 109 LYS B N 1
ATOM 4011 C CA . LYS B 1 109 ? 19.453 -1.986 20.453 1 85.19 109 LYS B CA 1
ATOM 4012 C C . LYS B 1 109 ? 18.578 -0.916 19.828 1 85.19 109 LYS B C 1
ATOM 4014 O O . LYS B 1 109 ? 19.062 -0.054 19.094 1 85.19 109 LYS B O 1
ATOM 4019 N N . PHE B 1 110 ? 17.375 -0.96 20.219 1 85.56 110 PHE B N 1
ATOM 4020 C CA . PHE B 1 110 ? 16.391 -0.126 19.562 1 85.56 110 PHE B CA 1
ATOM 4021 C C . PHE B 1 110 ? 15.914 0.996 20.469 1 85.56 110 PHE B C 1
ATOM 4023 O O . PHE B 1 110 ? 15.805 0.806 21.688 1 85.56 110 PHE B O 1
ATOM 4030 N N . PHE B 1 111 ? 15.695 2.232 19.984 1 92.88 111 PHE B N 1
ATOM 4031 C CA . PHE B 1 111 ? 15.117 3.416 20.609 1 92.88 111 PHE B CA 1
ATOM 4032 C C . PHE B 1 111 ? 14.109 4.086 19.688 1 92.88 111 PHE B C 1
ATOM 4034 O O . PHE B 1 111 ? 14.102 3.84 18.484 1 92.88 111 PHE B O 1
ATOM 4041 N N . TYR B 1 112 ? 13.219 4.824 20.297 1 94.81 112 TYR B N 1
ATOM 4042 C CA . TYR B 1 112 ? 12.367 5.684 19.484 1 94.81 112 TYR B CA 1
ATOM 4043 C C . TYR B 1 112 ? 12.945 7.09 19.391 1 94.81 112 TYR B C 1
ATOM 4045 O O . TYR B 1 112 ? 13.703 7.52 20.266 1 94.81 112 TYR B O 1
ATOM 4053 N N . CYS B 1 113 ? 12.578 7.746 18.297 1 96.81 113 CYS B N 1
ATOM 4054 C CA . CYS B 1 113 ? 13.234 9.023 18.062 1 96.81 113 CYS B CA 1
ATOM 4055 C C . CYS B 1 113 ? 12.312 9.992 17.328 1 96.81 113 CYS B C 1
ATOM 4057 O O . CYS B 1 113 ? 11.484 9.57 16.516 1 96.81 113 CYS B O 1
ATOM 4059 N N . LYS B 1 114 ? 12.391 11.289 17.625 1 98.06 114 LYS B N 1
ATOM 4060 C CA . LYS B 1 114 ? 11.805 12.398 16.875 1 98.06 114 LYS B CA 1
ATOM 4061 C C . LYS B 1 114 ? 12.875 13.383 16.422 1 98.06 114 LYS B C 1
ATOM 4063 O O . LYS B 1 114 ? 13.867 13.594 17.125 1 98.06 114 LYS B O 1
ATOM 4068 N N . PHE B 1 115 ? 12.68 14 15.297 1 98.12 115 PHE B N 1
ATOM 4069 C CA . PHE B 1 115 ? 13.672 14.883 14.688 1 98.12 115 PHE B CA 1
ATOM 4070 C C . PHE B 1 115 ? 13.188 16.328 14.695 1 98.12 115 PHE B C 1
ATOM 4072 O O . PHE B 1 115 ? 12.008 16.594 14.461 1 98.12 115 PHE B O 1
ATOM 4079 N N . HIS B 1 116 ? 14.133 17.281 14.961 1 98.5 116 HIS B N 1
ATOM 4080 C CA . HIS B 1 116 ? 13.844 18.719 15 1 98.5 116 HIS B CA 1
ATOM 4081 C C . HIS B 1 116 ? 14.898 19.516 14.227 1 98.5 116 HIS B C 1
ATOM 4083 O O . HIS B 1 116 ? 16.094 19.266 14.375 1 98.5 116 HIS B O 1
ATOM 4089 N N . TYR B 1 117 ? 14.414 20.359 13.383 1 98.69 117 TYR B N 1
ATOM 4090 C CA . TYR B 1 117 ? 15.227 21.422 12.805 1 98.69 117 TYR B CA 1
ATOM 4091 C C . TYR B 1 117 ? 14.852 22.781 13.383 1 98.69 117 TYR B C 1
ATOM 4093 O O . TYR B 1 117 ? 13.781 23.312 13.078 1 98.69 117 TYR B O 1
ATOM 4101 N N . LEU B 1 118 ? 15.727 23.375 14.188 1 98.75 118 LEU B N 1
ATOM 4102 C CA . LEU B 1 118 ? 15.445 24.688 14.758 1 98.75 118 LEU B CA 1
ATOM 4103 C C . LEU B 1 118 ? 16.203 25.766 14.016 1 98.75 118 LEU B C 1
ATOM 4105 O O . LEU B 1 118 ? 17.438 25.703 13.898 1 98.75 118 LEU B O 1
ATOM 4109 N N . THR B 1 119 ? 15.484 26.734 13.508 1 98.81 119 THR B N 1
ATOM 4110 C CA . THR B 1 119 ? 16.094 27.797 12.719 1 98.81 119 THR B CA 1
ATOM 4111 C C . THR B 1 119 ? 17.109 28.578 13.562 1 98.81 119 THR B C 1
ATOM 4113 O O . THR B 1 119 ? 16.891 28.812 14.742 1 98.81 119 THR B O 1
ATOM 4116 N N . ASN B 1 120 ? 18.234 28.969 12.922 1 98.75 120 ASN B N 1
ATOM 4117 C CA . ASN B 1 120 ? 19.25 29.766 13.586 1 98.75 120 ASN B CA 1
ATOM 4118 C C . ASN B 1 120 ? 19.078 31.25 13.312 1 98.75 120 ASN B C 1
ATOM 4120 O O . ASN B 1 120 ? 19.844 32.062 13.805 1 98.75 120 ASN B O 1
ATOM 4124 N N . GLN B 1 121 ? 18.094 31.641 12.5 1 98.19 121 GLN B N 1
ATOM 4125 C CA . GLN B 1 121 ? 17.781 33.031 12.195 1 98.19 121 GLN B CA 1
ATOM 4126 C C . GLN B 1 121 ? 16.781 33.625 13.18 1 98.19 121 GLN B C 1
ATOM 4128 O O . GLN B 1 121 ? 16.5 34.812 13.164 1 98.19 121 GLN B O 1
ATOM 4133 N N . GLY B 1 122 ? 16.234 32.75 13.984 1 98 122 GLY B N 1
ATOM 4134 C CA . GLY B 1 122 ? 15.148 33.156 14.867 1 98 122 GLY B CA 1
ATOM 4135 C C . GLY B 1 122 ? 13.781 33 14.234 1 98 122 GLY B C 1
ATOM 4136 O O . GLY B 1 122 ? 13.617 33.25 13.031 1 98 122 GLY B O 1
ATOM 4137 N N . ILE B 1 123 ? 12.805 32.688 15.016 1 97.94 123 ILE B N 1
ATOM 4138 C CA . ILE B 1 123 ? 11.43 32.562 14.562 1 97.94 123 ILE B CA 1
ATOM 4139 C C . ILE B 1 123 ? 10.844 33.969 14.328 1 97.94 123 ILE B C 1
ATOM 4141 O O . ILE B 1 123 ? 10.984 34.844 15.18 1 97.94 123 ILE B O 1
ATOM 4145 N N . ARG B 1 124 ? 10.336 34.188 13.172 1 98.19 124 ARG B N 1
ATOM 4146 C CA . ARG B 1 124 ? 9.594 35.406 12.828 1 98.19 124 ARG B CA 1
ATOM 4147 C C . ARG B 1 124 ? 8.328 35.062 12.055 1 98.19 124 ARG B C 1
ATOM 4149 O O . ARG B 1 124 ? 8.336 34.156 11.195 1 98.19 124 ARG B O 1
ATOM 4156 N N . ASN B 1 125 ? 7.234 35.75 12.391 1 98.19 125 ASN B N 1
ATOM 4157 C CA . ASN B 1 125 ? 5.945 35.531 11.75 1 98.19 125 ASN B CA 1
ATOM 4158 C C . ASN B 1 125 ? 5.332 36.844 11.258 1 98.19 125 ASN B C 1
ATOM 4160 O O . ASN B 1 125 ? 5.754 37.938 11.672 1 98.19 125 ASN B O 1
ATOM 4164 N N . LEU B 1 126 ? 4.426 36.688 10.352 1 97.94 126 LEU B N 1
ATOM 4165 C CA . LEU B 1 126 ? 3.721 37.844 9.828 1 97.94 126 LEU B CA 1
ATOM 4166 C C . LEU B 1 126 ? 2.365 38.031 10.508 1 97.94 126 LEU B C 1
ATOM 4168 O O . LEU B 1 126 ? 1.645 37.031 10.711 1 97.94 126 LEU B O 1
ATOM 4172 N N . PRO B 1 127 ? 2.078 39.25 10.859 1 96.62 127 PRO B N 1
ATOM 4173 C CA . PRO B 1 127 ? 0.677 39.5 11.211 1 96.62 127 PRO B CA 1
ATOM 4174 C C . PRO B 1 127 ? -0.274 39.281 10.039 1 96.62 127 PRO B C 1
ATOM 4176 O O . PRO B 1 127 ? 0.081 39.562 8.891 1 96.62 127 PRO B O 1
ATOM 4179 N N . PRO B 1 128 ? -1.446 38.875 10.344 1 95.81 128 PRO B N 1
ATOM 4180 C CA . PRO B 1 128 ? -2.389 38.5 9.281 1 95.81 128 PRO B CA 1
ATOM 4181 C C . PRO B 1 128 ? -2.639 39.656 8.305 1 95.81 128 PRO B C 1
ATOM 4183 O O . PRO B 1 128 ? -2.736 39.438 7.098 1 95.81 128 PRO B O 1
ATOM 4186 N N . ASN B 1 129 ? -2.771 40.844 8.789 1 95.44 129 ASN B N 1
ATOM 4187 C CA . ASN B 1 129 ? -3.016 42 7.91 1 95.44 129 ASN B CA 1
ATOM 4188 C C . ASN B 1 129 ? -1.857 42.219 6.945 1 95.44 129 ASN B C 1
ATOM 4190 O O . ASN B 1 129 ? -2.072 42.5 5.762 1 95.44 129 ASN B O 1
ATOM 4194 N N . GLU B 1 130 ? -0.708 42.125 7.418 1 96.75 130 GLU B N 1
ATOM 4195 C CA . GLU B 1 130 ? 0.47 42.25 6.566 1 96.75 130 GLU B CA 1
ATOM 4196 C C . GLU B 1 130 ? 0.546 41.094 5.555 1 96.75 130 GLU B C 1
ATOM 4198 O O . GLU B 1 130 ? 0.828 41.344 4.375 1 96.75 130 GLU B O 1
ATOM 4203 N N . ALA B 1 131 ? 0.308 39.938 6 1 97 131 ALA B N 1
ATOM 4204 C CA . ALA B 1 131 ? 0.322 38.781 5.129 1 97 131 ALA B CA 1
ATOM 4205 C C . ALA B 1 131 ? -0.666 38.938 3.977 1 97 131 ALA B C 1
ATOM 4207 O O . ALA B 1 131 ? -0.353 38.594 2.83 1 97 131 ALA B O 1
ATOM 4208 N N . THR B 1 132 ? -1.817 39.406 4.312 1 95.12 132 THR B N 1
ATOM 4209 C CA . THR B 1 132 ? -2.854 39.656 3.311 1 95.12 132 THR B CA 1
ATOM 4210 C C . THR B 1 132 ? -2.395 40.688 2.281 1 95.12 132 THR B C 1
ATOM 4212 O O . THR B 1 132 ? -2.574 40.469 1.077 1 95.12 132 THR B O 1
ATOM 4215 N N . ASN B 1 133 ? -1.865 41.656 2.756 1 95.88 133 ASN B N 1
ATOM 4216 C CA . ASN B 1 133 ? -1.361 42.688 1.859 1 95.88 133 ASN B CA 1
ATOM 4217 C C . ASN B 1 133 ? -0.276 42.156 0.932 1 95.88 133 ASN B C 1
ATOM 4219 O O . ASN B 1 133 ? -0.288 42.438 -0.27 1 95.88 133 ASN B O 1
ATOM 4223 N N . ILE B 1 134 ? 0.604 41.438 1.459 1 95.69 134 ILE B N 1
ATOM 4224 C CA . ILE B 1 134 ? 1.691 40.844 0.677 1 95.69 134 ILE B CA 1
ATOM 4225 C C . ILE B 1 134 ? 1.123 39.875 -0.357 1 95.69 134 ILE B C 1
ATOM 4227 O O . ILE B 1 134 ? 1.551 39.875 -1.514 1 95.69 134 ILE B O 1
ATOM 4231 N N . ALA B 1 135 ? 0.182 39.094 0.04 1 94.25 135 ALA B N 1
ATOM 4232 C CA . ALA B 1 135 ? -0.42 38.125 -0.855 1 94.25 135 ALA B CA 1
ATOM 4233 C C . ALA B 1 135 ? -0.963 38.781 -2.117 1 94.25 135 ALA B C 1
ATOM 4235 O O . ALA B 1 135 ? -0.904 38.219 -3.205 1 94.25 135 ALA B O 1
ATOM 4236 N N . GLY B 1 136 ? -1.465 39.969 -2.041 1 92.12 136 GLY B N 1
ATOM 4237 C CA . GLY B 1 136 ? -2.008 40.688 -3.176 1 92.12 136 GLY B CA 1
ATOM 4238 C C . GLY B 1 136 ? -0.94 41.344 -4.027 1 92.12 136 GLY B C 1
ATOM 4239 O O . GLY B 1 136 ? -1.09 41.469 -5.246 1 92.12 136 GLY B O 1
ATOM 4240 N N . ASN B 1 137 ? 0.099 41.688 -3.408 1 92.94 137 ASN B N 1
ATOM 4241 C CA . ASN B 1 137 ? 1.122 42.469 -4.098 1 92.94 137 ASN B CA 1
ATOM 4242 C C . ASN B 1 137 ? 2.25 41.562 -4.613 1 92.94 137 ASN B C 1
ATOM 4244 O O . ASN B 1 137 ? 2.863 41.875 -5.641 1 92.94 137 ASN B O 1
ATOM 4248 N N . ASP B 1 138 ? 2.541 40.594 -3.861 1 92.25 138 ASP B N 1
ATOM 4249 C CA . ASP B 1 138 ? 3.65 39.688 -4.156 1 92.25 138 ASP B CA 1
ATOM 4250 C C . ASP B 1 138 ? 3.338 38.281 -3.699 1 92.25 138 ASP B C 1
ATOM 4252 O O . ASP B 1 138 ? 3.848 37.812 -2.672 1 92.25 138 ASP B O 1
ATOM 4256 N N . PRO B 1 139 ? 2.645 37.562 -4.551 1 92.06 139 PRO B N 1
ATOM 4257 C CA . PRO B 1 139 ? 2.242 36.219 -4.16 1 92.06 139 PRO B CA 1
ATOM 4258 C C . PRO B 1 139 ? 3.43 35.25 -4.008 1 92.06 139 PRO B C 1
ATOM 4260 O O . PRO B 1 139 ? 3.283 34.156 -3.461 1 92.06 139 PRO B O 1
ATOM 4263 N N . ASP B 1 140 ? 4.668 35.688 -4.453 1 93.62 140 ASP B N 1
ATOM 4264 C CA . ASP B 1 140 ? 5.855 34.844 -4.402 1 93.62 140 ASP B CA 1
ATOM 4265 C C . ASP B 1 140 ? 6.871 35.375 -3.398 1 93.62 140 ASP B C 1
ATOM 4267 O O . ASP B 1 140 ? 8.078 35.25 -3.602 1 93.62 140 ASP B O 1
ATOM 4271 N N . TYR B 1 141 ? 6.379 35.969 -2.4 1 95.69 141 TYR B N 1
ATOM 4272 C CA . TYR B 1 141 ? 7.164 36.719 -1.428 1 95.69 141 TYR B CA 1
ATOM 4273 C C . TYR B 1 141 ? 8.172 35.812 -0.723 1 95.69 141 TYR B C 1
ATOM 4275 O O . TYR B 1 141 ? 9.359 36.156 -0.656 1 95.69 141 TYR B O 1
ATOM 4283 N N . LEU B 1 142 ? 7.828 34.719 -0.215 1 96.56 142 LEU B N 1
ATOM 4284 C CA . LEU B 1 142 ? 8.695 33.875 0.591 1 96.56 142 LEU B CA 1
ATOM 4285 C C . LEU B 1 142 ? 9.742 33.188 -0.276 1 96.56 142 LEU B C 1
ATOM 4287 O O . LEU B 1 142 ? 10.906 33.062 0.126 1 96.56 142 LEU B O 1
ATOM 4291 N N . ILE B 1 143 ? 9.344 32.688 -1.405 1 94.88 143 ILE B N 1
ATOM 4292 C CA . ILE B 1 143 ? 10.297 32.031 -2.295 1 94.88 143 ILE B CA 1
ATOM 4293 C C . ILE B 1 143 ? 11.336 33.031 -2.766 1 94.88 143 ILE B C 1
ATOM 4295 O O . ILE B 1 143 ? 12.523 32.719 -2.881 1 94.88 143 ILE B O 1
ATOM 4299 N N . ARG B 1 144 ? 10.875 34.281 -3.086 1 95.75 144 ARG B N 1
ATOM 4300 C CA . ARG B 1 144 ? 11.797 35.344 -3.486 1 95.75 144 ARG B CA 1
ATOM 4301 C C . ARG B 1 144 ? 12.797 35.625 -2.379 1 95.75 144 ARG B C 1
ATOM 4303 O O . ARG B 1 144 ? 13.992 35.781 -2.643 1 95.75 144 ARG B O 1
ATOM 4310 N N . ASP B 1 145 ? 12.281 35.75 -1.224 1 97.75 145 ASP B N 1
ATOM 4311 C CA . ASP B 1 145 ? 13.141 36 -0.074 1 97.75 145 ASP B CA 1
ATOM 4312 C C . ASP B 1 145 ? 14.227 34.938 0.05 1 97.75 145 ASP B C 1
ATOM 4314 O O . ASP B 1 145 ? 15.406 35.25 0.18 1 97.75 145 ASP B O 1
ATOM 4318 N N . LEU B 1 146 ? 13.891 33.656 0.026 1 98.12 146 LEU B N 1
ATOM 4319 C CA . LEU B 1 146 ? 14.844 32.562 0.167 1 98.12 146 LEU B CA 1
ATOM 4320 C C . LEU B 1 146 ? 15.891 32.625 -0.943 1 98.12 146 LEU B C 1
ATOM 4322 O O . LEU B 1 146 ? 17.094 32.531 -0.675 1 98.12 146 LEU B O 1
ATOM 4326 N N . TYR B 1 147 ? 15.469 32.719 -2.17 1 97.19 147 TYR B N 1
ATOM 4327 C CA . TYR B 1 147 ? 16.359 32.781 -3.318 1 97.19 147 TYR B CA 1
ATOM 4328 C C . TYR B 1 147 ? 17.375 33.906 -3.17 1 97.19 147 TYR B C 1
ATOM 4330 O O . TYR B 1 147 ? 18.578 33.688 -3.324 1 97.19 147 TYR B O 1
ATOM 4338 N N . ASN B 1 148 ? 16.875 35.125 -2.838 1 98.25 148 ASN B N 1
ATOM 4339 C CA . ASN B 1 148 ? 17.719 36.312 -2.777 1 98.25 148 ASN B CA 1
ATOM 4340 C C . ASN B 1 148 ? 18.75 36.188 -1.657 1 98.25 148 ASN B C 1
ATOM 4342 O O . ASN B 1 148 ? 19.906 36.594 -1.832 1 98.25 148 ASN B O 1
ATOM 4346 N N . GLU B 1 149 ? 18.297 35.719 -0.549 1 98.5 149 GLU B N 1
ATOM 4347 C CA . GLU B 1 149 ? 19.234 35.594 0.57 1 98.5 149 GLU B CA 1
ATOM 4348 C C . GLU B 1 149 ? 20.359 34.625 0.259 1 98.5 149 GLU B C 1
ATOM 4350 O O . GLU B 1 149 ? 21.516 34.906 0.545 1 98.5 149 GLU B O 1
ATOM 4355 N N . ILE B 1 150 ? 20.031 33.531 -0.316 1 98.06 150 ILE B N 1
ATOM 4356 C CA . ILE B 1 150 ? 21.062 32.562 -0.704 1 98.06 150 ILE B CA 1
ATOM 4357 C C . ILE B 1 150 ? 21.969 33.156 -1.766 1 98.06 150 ILE B C 1
ATOM 4359 O O . ILE B 1 150 ? 23.203 33.031 -1.703 1 98.06 15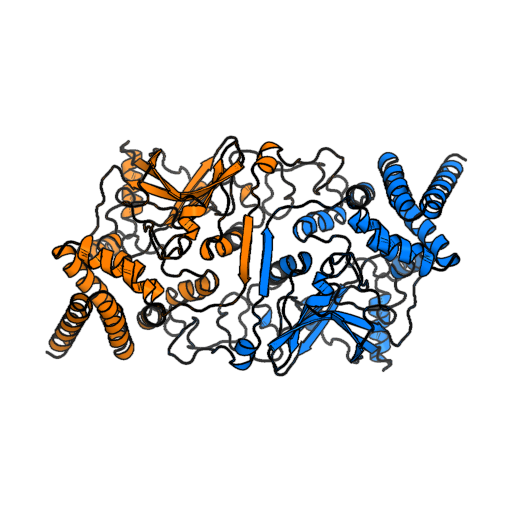0 ILE B O 1
ATOM 4363 N N . GLU B 1 151 ? 21.422 33.875 -2.711 1 97.88 151 GLU B N 1
ATOM 4364 C CA . GLU B 1 151 ? 22.188 34.5 -3.777 1 97.88 151 GLU B CA 1
ATOM 4365 C C . GLU B 1 151 ? 23.172 35.531 -3.217 1 97.88 151 GLU B C 1
ATOM 4367 O O . GLU B 1 151 ? 24.281 35.688 -3.748 1 97.88 151 GLU B O 1
ATOM 4372 N N . LYS B 1 152 ? 22.844 36.156 -2.156 1 98.19 152 LYS B N 1
ATOM 4373 C CA . LYS B 1 152 ? 23.672 37.188 -1.538 1 98.19 152 LYS B CA 1
ATOM 4374 C C . LYS B 1 152 ? 24.703 36.594 -0.604 1 98.19 152 LYS B C 1
ATOM 4376 O O . LYS B 1 152 ? 25.531 37.281 -0.024 1 98.19 152 LYS B O 1
ATOM 4381 N N . GLY B 1 153 ? 24.594 35.312 -0.325 1 97.94 153 GLY B N 1
ATOM 4382 C CA . GLY B 1 153 ? 25.547 34.656 0.549 1 97.94 153 GLY B CA 1
ATOM 4383 C C . GLY B 1 153 ? 25.094 34.594 1.996 1 97.94 153 GLY B C 1
ATOM 4384 O O . GLY B 1 153 ? 25.875 34.25 2.885 1 97.94 153 GLY B O 1
ATOM 4385 N N . ASN B 1 154 ? 23.875 35.062 2.234 1 98.31 154 ASN B N 1
ATOM 4386 C CA . ASN B 1 154 ? 23.266 34.906 3.559 1 98.31 154 ASN B CA 1
ATOM 4387 C C . ASN B 1 154 ? 22.625 33.531 3.727 1 98.31 154 ASN B C 1
ATOM 4389 O O . ASN B 1 154 ? 21.391 33.438 3.785 1 98.31 154 ASN B O 1
ATOM 4393 N N . TYR B 1 155 ? 23.375 32.594 3.912 1 98.69 155 TYR B N 1
ATOM 4394 C CA . TYR B 1 155 ? 22.938 31.219 3.891 1 98.69 155 TYR B CA 1
ATOM 4395 C C . TYR B 1 155 ? 22.141 30.875 5.148 1 98.69 155 TYR B C 1
ATOM 4397 O O . TYR B 1 155 ? 22.688 30.891 6.254 1 98.69 155 TYR B O 1
ATOM 4405 N N . PRO B 1 156 ? 20.844 30.562 5.031 1 98.62 156 PRO B N 1
ATOM 4406 C CA . PRO B 1 156 ? 20.078 30.141 6.211 1 98.62 156 PRO B CA 1
ATOM 4407 C C . PRO B 1 156 ? 20.516 28.781 6.738 1 98.62 156 PRO B C 1
ATOM 4409 O O . PRO B 1 156 ? 21 27.938 5.973 1 98.62 156 PRO B O 1
ATOM 4412 N N . SER B 1 157 ? 20.312 28.625 8.055 1 98.75 157 SER B N 1
ATOM 4413 C CA . SER B 1 157 ? 20.734 27.375 8.672 1 98.75 157 SER B CA 1
ATOM 4414 C C . SER B 1 157 ? 19.781 26.969 9.797 1 98.75 157 SER B C 1
ATOM 4416 O O . SER B 1 157 ? 19.016 27.797 10.289 1 98.75 157 SER B O 1
ATOM 4418 N N . TRP B 1 158 ? 19.719 25.719 10.117 1 98.88 158 TRP B N 1
ATOM 4419 C CA . TRP B 1 158 ? 18.953 25.094 11.203 1 98.88 158 TRP B CA 1
ATOM 4420 C C . TRP B 1 158 ? 19.844 24.172 12.023 1 98.88 158 TRP B C 1
ATOM 4422 O O . TRP B 1 158 ? 20.688 23.453 11.477 1 98.88 158 TRP B O 1
ATOM 4432 N N . SER B 1 159 ? 19.703 24.203 13.32 1 98.81 159 SER B N 1
ATOM 4433 C CA . SER B 1 159 ? 20.281 23.172 14.172 1 98.81 159 SER B CA 1
ATOM 4434 C C . SER B 1 159 ? 19.422 21.922 14.18 1 98.81 159 SER B C 1
ATOM 4436 O O . SER B 1 159 ? 18.203 21.984 14.32 1 98.81 159 SER B O 1
ATOM 4438 N N . PHE B 1 160 ? 20.109 20.766 13.969 1 98.56 160 PHE B N 1
ATOM 4439 C CA . PHE B 1 160 ? 19.438 19.484 13.867 1 98.56 160 PHE B CA 1
ATOM 4440 C C . PHE B 1 160 ? 19.516 18.734 15.195 1 98.56 160 PHE B C 1
ATOM 4442 O O . PHE B 1 160 ? 20.594 18.531 15.742 1 98.56 160 PHE B O 1
ATOM 4449 N N . TYR B 1 161 ? 18.328 18.375 15.766 1 98.69 161 TYR B N 1
ATOM 4450 C CA . TYR B 1 161 ? 18.234 17.719 17.062 1 98.69 161 TYR B CA 1
ATOM 4451 C C . TYR B 1 161 ? 17.422 16.422 16.953 1 98.69 161 TYR B C 1
ATOM 4453 O O . TYR B 1 161 ? 16.625 16.25 16.031 1 98.69 161 TYR B O 1
ATOM 4461 N N . VAL B 1 162 ? 17.672 15.547 17.969 1 98.25 162 VAL B N 1
ATOM 4462 C CA . VAL B 1 162 ? 16.812 14.375 18.141 1 98.25 162 VAL B CA 1
ATOM 4463 C C . VAL B 1 162 ? 16.328 14.305 19.578 1 98.25 162 VAL B C 1
ATOM 4465 O O . VAL B 1 162 ? 16.938 14.859 20.484 1 98.25 162 VAL B O 1
ATOM 4468 N N . GLN B 1 163 ? 15.18 13.781 19.75 1 98.44 163 GLN B N 1
ATOM 4469 C CA . GLN B 1 163 ? 14.727 13.25 21.031 1 98.44 163 GLN B CA 1
ATOM 4470 C C . GLN B 1 163 ? 14.766 11.727 21.031 1 98.44 163 GLN B C 1
ATOM 4472 O O . GLN B 1 163 ? 14.477 11.086 20.031 1 98.44 163 GLN B O 1
ATOM 4477 N N . ILE B 1 164 ? 15.102 11.195 22.219 1 97.81 164 ILE B N 1
ATOM 4478 C CA . ILE B 1 164 ? 15.242 9.75 22.328 1 97.81 164 ILE B CA 1
ATOM 4479 C C . ILE B 1 164 ? 14.344 9.219 23.438 1 97.81 164 ILE B C 1
ATOM 4481 O O . ILE B 1 164 ? 14.266 9.812 24.516 1 97.81 164 ILE B O 1
ATOM 4485 N N . MET B 1 165 ? 13.641 8.188 23.141 1 97.12 165 MET B N 1
ATOM 4486 C CA . MET B 1 165 ? 12.781 7.477 24.078 1 97.12 165 MET B CA 1
ATOM 4487 C C . MET B 1 165 ? 13.07 5.977 24.047 1 97.12 165 MET B C 1
ATOM 4489 O O . MET B 1 165 ? 13.125 5.371 22.984 1 97.12 165 MET B O 1
ATOM 4493 N N . THR B 1 166 ? 13.344 5.367 25.25 1 94.62 166 THR B N 1
ATOM 4494 C CA . THR B 1 166 ? 13.547 3.926 25.297 1 94.62 166 THR B CA 1
ATOM 4495 C C . THR B 1 166 ? 12.227 3.184 25.156 1 94.62 166 THR B C 1
ATOM 4497 O O . THR B 1 166 ? 11.156 3.756 25.391 1 94.62 166 THR B O 1
ATOM 4500 N N . PRO B 1 167 ? 12.32 1.921 24.734 1 88.88 167 PRO B N 1
ATOM 4501 C CA . PRO B 1 167 ? 11.094 1.125 24.672 1 88.88 167 PRO B CA 1
ATOM 4502 C C . PRO B 1 167 ? 10.375 1.053 26.031 1 88.88 167 PRO B C 1
ATOM 4504 O O . PRO B 1 167 ? 9.148 1.051 26.078 1 88.88 167 PRO B O 1
ATOM 4507 N N . GLU B 1 168 ? 11.133 1.024 27.125 1 91.75 168 GLU B N 1
ATOM 4508 C CA . GLU B 1 168 ? 10.555 0.981 28.453 1 91.75 168 GLU B CA 1
ATOM 4509 C C . GLU B 1 168 ? 9.828 2.281 28.781 1 91.75 168 GLU B C 1
ATOM 4511 O O . GLU B 1 168 ? 8.75 2.262 29.375 1 91.75 168 GLU B O 1
ATOM 4516 N N . GLN B 1 169 ? 10.414 3.338 28.391 1 94.75 169 GLN B N 1
ATOM 4517 C CA . GLN B 1 169 ? 9.789 4.641 28.594 1 94.75 169 GLN B CA 1
ATOM 4518 C C . GLN B 1 169 ? 8.5 4.762 27.781 1 94.75 169 GLN B C 1
ATOM 4520 O O . GLN B 1 169 ? 7.504 5.297 28.266 1 94.75 169 GLN B O 1
ATOM 4525 N N . ALA B 1 170 ? 8.539 4.328 26.594 1 92.44 170 ALA B N 1
ATOM 4526 C CA . ALA B 1 170 ? 7.352 4.363 25.734 1 92.44 170 ALA B CA 1
ATOM 4527 C C . ALA B 1 170 ? 6.215 3.545 26.344 1 92.44 170 ALA B C 1
ATOM 4529 O O . ALA B 1 170 ? 5.062 3.979 26.344 1 92.44 170 ALA B O 1
ATOM 4530 N N . ALA B 1 171 ? 6.586 2.391 26.875 1 88.12 171 ALA B N 1
ATOM 4531 C CA . ALA B 1 171 ? 5.594 1.506 27.484 1 88.12 171 ALA B CA 1
ATOM 4532 C C . ALA B 1 171 ? 4.977 2.143 28.734 1 88.12 171 ALA B C 1
ATOM 4534 O O . ALA B 1 171 ? 3.811 1.898 29.047 1 88.12 171 ALA B O 1
ATOM 4535 N N . ALA B 1 172 ? 5.75 2.979 29.344 1 92.31 172 ALA B N 1
ATOM 4536 C CA . ALA B 1 172 ? 5.316 3.584 30.609 1 92.31 172 ALA B CA 1
ATOM 4537 C C . ALA B 1 172 ? 4.688 4.953 30.375 1 92.31 172 ALA B C 1
ATOM 4539 O O . ALA B 1 172 ? 4.168 5.574 31.297 1 92.31 172 ALA B O 1
ATOM 4540 N N . SER B 1 173 ? 4.652 5.387 29.172 1 91.56 173 SER B N 1
ATOM 4541 C CA . SER B 1 173 ? 4.184 6.734 28.859 1 91.56 173 SER B CA 1
ATOM 4542 C C . SER B 1 173 ? 2.693 6.883 29.156 1 91.56 173 SER B C 1
ATOM 4544 O O . SER B 1 173 ? 1.903 5.984 28.859 1 91.56 173 SER B O 1
ATOM 4546 N N . PRO B 1 174 ? 2.301 8.008 29.734 1 88.62 174 PRO B N 1
ATOM 4547 C CA . PRO B 1 174 ? 0.887 8.242 30.047 1 88.62 174 PRO B CA 1
ATOM 4548 C C . PRO B 1 174 ? 0.061 8.555 28.797 1 88.62 174 PRO B C 1
ATOM 4550 O O . PRO B 1 174 ? -1.166 8.664 28.875 1 88.62 174 PRO B O 1
ATOM 4553 N N . TYR B 1 175 ? 0.635 8.75 27.766 1 88.94 175 TYR B N 1
ATOM 4554 C CA . TYR B 1 175 ? -0.017 8.938 26.484 1 88.94 175 TYR B CA 1
ATOM 4555 C C . TYR B 1 175 ? 0.662 8.102 25.406 1 88.94 175 TYR B C 1
ATOM 4557 O O . TYR B 1 175 ? 1.733 7.531 25.625 1 88.94 175 TYR B O 1
ATOM 4565 N N . ASP B 1 176 ? 0.004 7.988 24.266 1 90.31 176 ASP B N 1
ATOM 4566 C CA . ASP B 1 176 ? 0.584 7.25 23.156 1 90.31 176 ASP B CA 1
ATOM 4567 C C . ASP B 1 176 ? 1.746 8.023 22.531 1 90.31 176 ASP B C 1
ATOM 4569 O O . ASP B 1 176 ? 1.538 9.047 21.875 1 90.31 176 ASP B O 1
ATOM 4573 N N . PRO B 1 177 ? 2.947 7.566 22.719 1 93.31 177 PRO B N 1
ATOM 4574 C CA . PRO B 1 177 ? 4.094 8.32 22.203 1 93.31 177 PRO B CA 1
ATOM 4575 C C . PRO B 1 177 ? 4.184 8.281 20.672 1 93.31 177 PRO B C 1
ATOM 4577 O O . PRO B 1 177 ? 5 8.992 20.078 1 93.31 177 PRO B O 1
ATOM 4580 N N . PHE B 1 178 ? 3.324 7.539 20.062 1 93.06 178 PHE B N 1
ATOM 4581 C CA . PHE B 1 178 ? 3.348 7.41 18.609 1 93.06 178 PHE B CA 1
ATOM 4582 C C . PHE B 1 178 ? 2.248 8.25 17.969 1 93.06 178 PHE B C 1
ATOM 4584 O O . PHE B 1 178 ? 2.127 8.297 16.75 1 93.06 178 PHE B O 1
ATOM 4591 N N . ASP B 1 179 ? 1.484 8.898 18.828 1 94.44 179 ASP B N 1
ATOM 4592 C CA . ASP B 1 179 ? 0.44 9.812 18.375 1 94.44 179 ASP B CA 1
ATOM 4593 C C . ASP B 1 179 ? 1.042 11.102 17.828 1 94.44 179 ASP B C 1
ATOM 4595 O O . ASP B 1 179 ? 1.543 11.93 18.594 1 94.44 179 ASP B O 1
ATOM 4599 N N . VAL B 1 180 ? 0.926 11.328 16.531 1 96.44 180 VAL B N 1
ATOM 4600 C CA . VAL B 1 180 ? 1.604 12.43 15.852 1 96.44 180 VAL B CA 1
ATOM 4601 C C . VAL B 1 180 ? 0.896 13.742 16.172 1 96.44 180 VAL B C 1
ATOM 4603 O O . VAL B 1 180 ? 1.394 14.82 15.836 1 96.44 180 VAL B O 1
ATOM 4606 N N . THR B 1 181 ? -0.225 13.672 16.859 1 96.56 181 THR B N 1
ATOM 4607 C CA . THR B 1 181 ? -0.899 14.891 17.297 1 96.56 181 THR B CA 1
ATOM 4608 C C . THR B 1 181 ? -0.367 15.352 18.656 1 96.56 181 THR B C 1
ATOM 4610 O O . THR B 1 181 ? -0.894 16.297 19.25 1 96.56 181 THR B O 1
ATOM 4613 N N . LYS B 1 182 ? 0.637 14.664 19.141 1 95.88 182 LYS B N 1
ATOM 4614 C CA . LYS B 1 182 ? 1.234 14.977 20.438 1 95.88 182 LYS B CA 1
ATOM 4615 C C . LYS B 1 182 ? 2.74 15.188 20.312 1 95.88 182 LYS B C 1
ATOM 4617 O O . LYS B 1 182 ? 3.391 14.562 19.469 1 95.88 182 LYS B O 1
ATOM 4622 N N . VAL B 1 183 ? 3.275 16.031 21.156 1 96.25 183 VAL B N 1
ATOM 4623 C CA . VAL B 1 183 ? 4.715 16.25 21.234 1 96.25 183 VAL B CA 1
ATOM 4624 C C . VAL B 1 183 ? 5.305 15.43 22.375 1 96.25 183 VAL B C 1
ATOM 4626 O O . VAL B 1 183 ? 4.59 15.023 23.297 1 96.25 183 VAL B O 1
ATOM 4629 N N . TRP B 1 184 ? 6.57 15.094 22.219 1 97.19 184 TRP B N 1
ATOM 4630 C CA . TRP B 1 184 ? 7.355 14.68 23.375 1 97.19 184 TRP B CA 1
ATOM 4631 C C . TRP B 1 184 ? 7.848 15.891 24.156 1 97.19 184 TRP B C 1
ATOM 4633 O O . TRP B 1 184 ? 8.578 16.719 23.625 1 97.19 184 TRP B O 1
ATOM 4643 N N . LEU B 1 185 ? 7.422 15.977 25.375 1 95.56 185 LEU B N 1
ATOM 4644 C CA . LEU B 1 185 ? 7.793 17.156 26.141 1 95.56 185 LEU B CA 1
ATOM 4645 C C . LEU B 1 185 ? 9.305 17.219 26.328 1 95.56 185 LEU B C 1
ATOM 4647 O O . LEU B 1 185 ? 9.938 16.234 26.703 1 95.56 185 LEU B O 1
ATOM 4651 N N . HIS B 1 186 ? 9.883 18.438 26.125 1 95.5 186 HIS B N 1
ATOM 4652 C CA . HIS B 1 186 ? 11.328 18.625 26.203 1 95.5 186 HIS B CA 1
ATOM 4653 C C . HIS B 1 186 ? 11.828 18.375 27.625 1 95.5 186 HIS B C 1
ATOM 4655 O O . HIS B 1 186 ? 12.969 17.938 27.812 1 95.5 186 HIS B O 1
ATOM 4661 N N . ALA B 1 187 ? 10.992 18.656 28.594 1 94.44 187 ALA B N 1
ATOM 4662 C CA . ALA B 1 187 ? 11.375 18.438 29.984 1 94.44 187 ALA B CA 1
ATOM 4663 C C . ALA B 1 187 ? 11.625 16.969 30.266 1 94.44 187 ALA B C 1
ATOM 4665 O O . ALA B 1 187 ? 12.477 16.609 31.078 1 94.44 187 ALA B O 1
ATOM 4666 N N . GLU B 1 188 ? 10.984 16.125 29.594 1 95.25 188 GLU B N 1
ATOM 4667 C CA . GLU B 1 188 ? 11.086 14.68 29.781 1 95.25 188 GLU B CA 1
ATOM 4668 C C . GLU B 1 188 ? 12.078 14.062 28.797 1 95.25 188 GLU B C 1
ATOM 4670 O O . GLU B 1 188 ? 12.82 13.148 29.141 1 95.25 188 GLU B O 1
ATOM 4675 N N . TYR B 1 189 ? 12.039 14.586 27.641 1 97.56 189 TYR B N 1
ATOM 4676 C CA . TYR B 1 189 ? 12.906 14.117 26.562 1 97.56 189 TYR B CA 1
ATOM 4677 C C . TYR B 1 189 ? 13.633 15.281 25.906 1 97.56 189 TYR B C 1
ATOM 4679 O O . TYR B 1 189 ? 13.203 15.789 24.875 1 97.56 189 TYR B O 1
ATOM 4687 N N . PRO B 1 190 ? 14.734 15.633 26.422 1 97.94 190 PRO B N 1
ATOM 4688 C CA . PRO B 1 190 ? 15.445 16.828 25.953 1 97.94 190 PRO B CA 1
ATOM 4689 C C . PRO B 1 190 ? 16 16.672 24.531 1 97.94 190 PRO B C 1
ATOM 4691 O O . PRO B 1 190 ? 16.25 15.547 24.094 1 97.94 190 PRO B O 1
ATOM 4694 N N . LEU B 1 191 ? 16.219 17.781 23.922 1 98.38 191 LEU B N 1
ATOM 4695 C CA . LEU B 1 191 ? 16.812 17.812 22.594 1 98.38 191 LEU B CA 1
ATOM 4696 C C . LEU B 1 191 ? 18.297 17.516 22.641 1 98.38 191 LEU B C 1
ATOM 4698 O O . LEU B 1 191 ? 19.016 18.078 23.469 1 98.38 191 LEU B O 1
ATOM 4702 N N . ILE B 1 192 ? 18.719 16.641 21.781 1 98.5 192 ILE B N 1
ATOM 4703 C CA . ILE B 1 192 ? 20.125 16.266 21.641 1 98.5 192 ILE B CA 1
ATOM 4704 C C . ILE B 1 192 ? 20.641 16.766 20.281 1 98.5 192 ILE B C 1
ATOM 4706 O O . ILE B 1 192 ? 20.172 16.328 19.234 1 98.5 192 ILE B O 1
ATOM 4710 N N . PRO B 1 193 ? 21.594 17.672 20.266 1 98.12 193 PRO B N 1
ATOM 4711 C CA . PRO B 1 193 ? 22.109 18.172 18.984 1 98.12 193 PRO B CA 1
ATOM 4712 C C . PRO B 1 193 ? 22.875 17.109 18.203 1 98.12 193 PRO B C 1
ATOM 4714 O O . PRO B 1 193 ? 23.703 16.391 18.781 1 98.12 193 PRO B O 1
ATOM 4717 N N . VAL B 1 194 ? 22.609 17.031 16.922 1 97 194 VAL B N 1
ATOM 4718 C CA . VAL B 1 194 ? 23.297 15.992 16.156 1 97 194 VAL B CA 1
ATOM 4719 C C . VAL B 1 194 ? 23.859 16.578 14.867 1 97 194 VAL B C 1
ATOM 4721 O O . VAL B 1 194 ? 24.594 15.906 14.141 1 97 194 VAL B O 1
ATOM 4724 N N . GLY B 1 195 ? 23.516 17.844 14.523 1 97.56 195 GLY B N 1
ATOM 4725 C CA . GLY B 1 195 ? 24.078 18.406 13.312 1 97.56 195 GLY B CA 1
ATOM 4726 C C . GLY B 1 195 ? 23.516 19.766 12.969 1 97.56 195 GLY B C 1
ATOM 4727 O O . GLY B 1 195 ? 22.984 20.469 13.844 1 97.56 195 GLY B O 1
ATOM 4728 N N . ARG B 1 196 ? 23.859 20.172 11.711 1 98.19 196 ARG B N 1
ATOM 4729 C CA . ARG B 1 196 ? 23.438 21.469 11.203 1 98.19 196 ARG B CA 1
ATOM 4730 C C . ARG B 1 196 ? 23.094 21.391 9.719 1 98.19 196 ARG B C 1
ATOM 4732 O O . ARG B 1 196 ? 23.812 20.766 8.938 1 98.19 196 ARG B O 1
ATOM 4739 N N . LEU B 1 197 ? 21.922 21.938 9.375 1 98.31 197 LEU B N 1
ATOM 4740 C CA . LEU B 1 197 ? 21.484 22.062 7.988 1 98.31 197 LEU B CA 1
ATOM 4741 C C . LEU B 1 197 ? 21.75 23.484 7.477 1 98.31 197 LEU B C 1
ATOM 4743 O O . LEU B 1 197 ? 21.406 24.469 8.133 1 98.31 197 LEU B O 1
ATOM 4747 N N . VAL B 1 198 ? 22.438 23.625 6.359 1 98.62 198 VAL B N 1
ATOM 4748 C CA . VAL B 1 198 ? 22.703 24.922 5.727 1 98.62 198 VAL B CA 1
ATOM 4749 C C . VAL B 1 198 ? 22.25 24.891 4.27 1 98.62 198 VAL B C 1
ATOM 4751 O O . VAL B 1 198 ? 22.578 23.953 3.531 1 98.62 198 VAL B O 1
ATOM 4754 N N . LEU B 1 199 ? 21.406 25.875 3.824 1 98.06 199 LEU B N 1
ATOM 4755 C CA . LEU B 1 199 ? 21.078 26.062 2.416 1 98.06 199 LEU B CA 1
ATOM 4756 C C . LEU B 1 199 ? 22 27.094 1.771 1 98.06 199 LEU B C 1
ATOM 4758 O O . LEU B 1 199 ? 21.891 28.281 2.064 1 98.06 199 LEU B O 1
ATOM 4762 N N . ASN B 1 200 ? 22.844 26.609 0.885 1 98.25 200 ASN B N 1
ATOM 4763 C CA . ASN B 1 200 ? 23.859 27.516 0.372 1 98.25 200 ASN B CA 1
ATOM 4764 C C . ASN B 1 200 ? 23.891 27.516 -1.153 1 98.25 200 ASN B C 1
ATOM 4766 O O . ASN B 1 200 ? 24.844 28.016 -1.759 1 98.25 200 ASN B O 1
ATOM 4770 N N . ARG B 1 201 ? 22.906 26.922 -1.741 1 97.38 201 ARG B N 1
ATOM 4771 C CA . ARG B 1 201 ? 22.844 26.906 -3.199 1 97.38 201 ARG B CA 1
ATOM 4772 C C . ARG B 1 201 ? 21.406 27.016 -3.693 1 97.38 201 ARG B C 1
ATOM 4774 O O . ARG B 1 201 ? 20.516 26.344 -3.182 1 97.38 201 ARG B O 1
ATOM 4781 N N . ASN B 1 202 ? 21.203 27.875 -4.641 1 97.31 202 ASN B N 1
ATOM 4782 C CA . ASN B 1 202 ? 19.922 27.953 -5.344 1 97.31 202 ASN B CA 1
ATOM 4783 C C . ASN B 1 202 ? 19.828 26.891 -6.438 1 97.31 202 ASN B C 1
ATOM 4785 O O . ASN B 1 202 ? 20.844 26.453 -6.973 1 97.31 202 ASN B O 1
ATOM 4789 N N . PRO B 1 203 ? 18.609 26.453 -6.762 1 94.81 203 PRO B N 1
ATOM 4790 C CA . PRO B 1 203 ? 18.484 25.594 -7.945 1 94.81 203 PRO B CA 1
ATOM 4791 C C . PRO B 1 203 ? 18.891 26.312 -9.234 1 94.81 203 PRO B C 1
ATOM 4793 O O . PRO B 1 203 ? 18.656 27.516 -9.375 1 94.81 203 PRO B O 1
ATOM 4796 N N . LYS B 1 204 ? 19.484 25.609 -10.148 1 95 204 LYS B N 1
ATOM 4797 C CA . LYS B 1 204 ? 19.781 26.141 -11.484 1 95 204 LYS B CA 1
ATOM 4798 C C . LYS B 1 204 ? 18.562 26.031 -12.398 1 95 204 LYS B C 1
ATOM 4800 O O . LYS B 1 204 ? 18.375 26.859 -13.281 1 95 204 LYS B O 1
ATOM 4805 N N . ASN B 1 205 ? 17.875 24.984 -12.195 1 94.88 205 ASN B N 1
ATOM 4806 C CA . ASN B 1 205 ? 16.625 24.719 -12.914 1 94.88 205 ASN B CA 1
ATOM 4807 C C . ASN B 1 205 ? 15.539 24.219 -11.969 1 94.88 205 ASN B C 1
ATOM 4809 O O . ASN B 1 205 ? 15.586 23.078 -11.508 1 94.88 205 ASN B O 1
ATOM 4813 N N . TYR B 1 206 ? 14.602 25.078 -11.828 1 93.25 206 TYR B N 1
ATOM 4814 C CA . TYR B 1 206 ? 13.586 24.828 -10.82 1 93.25 206 TYR B CA 1
ATOM 4815 C C . TYR B 1 206 ? 12.812 23.547 -11.141 1 93.25 206 TYR B C 1
ATOM 4817 O O . TYR B 1 206 ? 12.492 22.766 -10.242 1 93.25 206 TYR B O 1
ATOM 4825 N N . PHE B 1 207 ? 12.438 23.375 -12.375 1 92.88 207 PHE B N 1
ATOM 4826 C CA . PHE B 1 207 ? 11.68 22.188 -12.758 1 92.88 207 PHE B CA 1
ATOM 4827 C C . PHE B 1 207 ? 12.477 20.922 -12.461 1 92.88 207 PHE B C 1
ATOM 4829 O O . PHE B 1 207 ? 11.992 20.016 -11.781 1 92.88 207 PHE B O 1
ATOM 4836 N N . ALA B 1 208 ? 13.711 20.797 -12.812 1 92.69 208 ALA B N 1
ATOM 4837 C CA . ALA B 1 208 ? 14.539 19.609 -12.734 1 92.69 208 ALA B CA 1
ATOM 4838 C C . ALA B 1 208 ? 14.977 19.328 -11.297 1 92.69 208 ALA B C 1
ATOM 4840 O O . ALA B 1 208 ? 15.133 18.172 -10.898 1 92.69 208 ALA B O 1
ATOM 4841 N N . GLU B 1 209 ? 15.078 20.422 -10.531 1 93.5 209 GLU B N 1
ATOM 4842 C CA . GLU B 1 209 ? 15.758 20.25 -9.25 1 93.5 209 GLU B CA 1
ATOM 4843 C C . GLU B 1 209 ? 14.789 20.422 -8.086 1 93.5 209 GLU B C 1
ATOM 4845 O O . GLU B 1 209 ? 15.102 20.062 -6.949 1 93.5 209 GLU B O 1
ATOM 4850 N N . VAL B 1 210 ? 13.586 20.922 -8.305 1 93.62 210 VAL B N 1
ATOM 4851 C CA . VAL B 1 210 ? 12.633 21.156 -7.223 1 93.62 210 VAL B CA 1
ATOM 4852 C C . VAL B 1 210 ? 11.305 20.484 -7.547 1 93.62 210 VAL B C 1
ATOM 4854 O O . VAL B 1 210 ? 10.836 19.641 -6.777 1 93.62 210 VAL B O 1
ATOM 4857 N N . GLU B 1 211 ? 10.828 20.688 -8.75 1 93.19 211 GLU B N 1
ATOM 4858 C CA . GLU B 1 211 ? 9.523 20.125 -9.086 1 93.19 211 GLU B CA 1
ATOM 4859 C C . GLU B 1 211 ? 9.594 18.609 -9.219 1 93.19 211 GLU B C 1
ATOM 4861 O O . GLU B 1 211 ? 8.617 17.906 -8.93 1 93.19 211 GLU B O 1
ATOM 4866 N N . GLN B 1 212 ? 10.711 18.062 -9.594 1 94.69 212 GLN B N 1
ATOM 4867 C CA . GLN B 1 212 ? 10.836 16.625 -9.844 1 94.69 212 GLN B CA 1
ATOM 4868 C C . GLN B 1 212 ? 11.375 15.898 -8.617 1 94.69 212 GLN B C 1
ATOM 4870 O O . GLN B 1 212 ? 11.516 14.672 -8.633 1 94.69 212 GLN B O 1
ATOM 4875 N N . ILE B 1 213 ? 11.648 16.609 -7.609 1 95.5 213 ILE B N 1
ATOM 4876 C CA . ILE B 1 213 ? 12.18 15.961 -6.418 1 95.5 213 ILE B CA 1
ATOM 4877 C C . ILE B 1 213 ? 11.07 15.148 -5.746 1 95.5 213 ILE B C 1
ATOM 4879 O O . ILE B 1 213 ? 9.914 15.57 -5.699 1 95.5 213 ILE B O 1
ATOM 4883 N N . ALA B 1 214 ? 11.406 13.961 -5.301 1 95.94 214 ALA B N 1
ATOM 4884 C CA . ALA B 1 214 ? 10.453 13.062 -4.664 1 95.94 214 ALA B CA 1
ATOM 4885 C C . ALA B 1 214 ? 10.938 12.633 -3.283 1 95.94 214 ALA B C 1
ATOM 4887 O O . ALA B 1 214 ? 11.852 11.805 -3.17 1 95.94 214 ALA B O 1
ATOM 4888 N N . PHE B 1 215 ? 10.328 13.211 -2.238 1 96.88 215 PHE B N 1
ATOM 4889 C CA . PHE B 1 215 ? 10.609 12.797 -0.867 1 96.88 215 PHE B CA 1
ATOM 4890 C C . PHE B 1 215 ? 9.68 11.664 -0.448 1 96.88 215 PHE B C 1
ATOM 4892 O O . PHE B 1 215 ? 8.461 11.766 -0.588 1 96.88 215 PHE B O 1
ATOM 4899 N N . ASP B 1 216 ? 10.281 10.586 0.045 1 96.12 216 ASP B N 1
ATOM 4900 C CA . ASP B 1 216 ? 9.523 9.414 0.471 1 96.12 216 ASP B CA 1
ATOM 4901 C C . ASP B 1 216 ? 9.969 8.938 1.851 1 96.12 216 ASP B C 1
ATOM 4903 O O . ASP B 1 216 ? 11.125 8.539 2.031 1 96.12 216 ASP B O 1
ATOM 4907 N N . VAL B 1 217 ? 9.062 8.938 2.775 1 96.12 217 VAL B N 1
ATOM 4908 C CA . VAL B 1 217 ? 9.375 8.562 4.152 1 96.12 217 VAL B CA 1
ATOM 4909 C C . VAL B 1 217 ? 9.844 7.109 4.195 1 96.12 217 VAL B C 1
ATOM 4911 O O . VAL B 1 217 ? 10.516 6.695 5.145 1 96.12 217 VAL B O 1
ATOM 4914 N N . ALA B 1 218 ? 9.562 6.379 3.176 1 94.56 218 ALA B N 1
ATOM 4915 C CA . ALA B 1 218 ? 9.961 4.977 3.115 1 94.56 218 ALA B CA 1
ATOM 4916 C C . ALA B 1 218 ? 11.422 4.836 2.713 1 94.56 218 ALA B C 1
ATOM 4918 O O . ALA B 1 218 ? 11.992 3.742 2.777 1 94.56 218 ALA B O 1
ATOM 4919 N N . HIS B 1 219 ? 12.039 5.891 2.23 1 94.06 219 HIS B N 1
ATOM 4920 C CA . HIS B 1 219 ? 13.477 5.863 1.987 1 94.06 219 HIS B CA 1
ATOM 4921 C C . HIS B 1 219 ? 14.258 5.949 3.295 1 94.06 219 HIS B C 1
ATOM 4923 O O . HIS B 1 219 ? 14.477 7.039 3.824 1 94.06 219 HIS B O 1
ATOM 4929 N N . LEU B 1 220 ? 14.664 4.797 3.729 1 92.62 220 LEU B N 1
ATOM 4930 C CA . LEU B 1 220 ? 15.359 4.684 5.008 1 92.62 220 LEU B CA 1
ATOM 4931 C C . LEU B 1 220 ? 16.75 4.086 4.824 1 92.62 220 LEU B C 1
ATOM 4933 O O . LEU B 1 220 ? 17.031 3.467 3.793 1 92.62 220 LEU B O 1
ATOM 4937 N N . ILE B 1 221 ? 17.562 4.285 5.742 1 90.44 221 ILE B N 1
ATOM 4938 C CA . ILE B 1 221 ? 18.891 3.711 5.781 1 90.44 221 ILE B CA 1
ATOM 4939 C C . ILE B 1 221 ? 19.047 2.852 7.035 1 90.44 221 ILE B C 1
ATOM 4941 O O . ILE B 1 221 ? 18.266 2.965 7.977 1 90.44 221 ILE B O 1
ATOM 4945 N N . PRO B 1 222 ? 20.062 1.971 7.012 1 89.31 222 PRO B N 1
ATOM 4946 C CA . PRO B 1 222 ? 20.281 1.15 8.203 1 89.31 222 PRO B CA 1
ATOM 4947 C C . PRO B 1 222 ? 20.391 1.983 9.484 1 89.31 222 PRO B C 1
ATOM 4949 O O . PRO B 1 222 ? 21.141 2.969 9.516 1 89.31 222 PRO B O 1
ATOM 4952 N N . GLY B 1 223 ? 19.641 1.582 10.422 1 90.75 223 GLY B N 1
ATOM 4953 C CA . GLY B 1 223 ? 19.688 2.268 11.703 1 90.75 223 GLY B CA 1
ATOM 4954 C C . GLY B 1 223 ? 18.484 3.154 11.945 1 90.75 223 GLY B C 1
ATOM 4955 O O . GLY B 1 223 ? 18.234 3.576 13.078 1 90.75 223 GLY B O 1
ATOM 4956 N N . ILE B 1 224 ? 17.781 3.49 10.953 1 92.62 224 ILE B N 1
ATOM 4957 C CA . ILE B 1 224 ? 16.516 4.227 11.062 1 92.62 224 ILE B CA 1
ATOM 4958 C C . ILE B 1 224 ? 15.375 3.365 10.539 1 92.62 224 ILE B C 1
ATOM 4960 O O . ILE B 1 224 ? 15.406 2.898 9.398 1 92.62 224 ILE B O 1
ATOM 4964 N N . GLU B 1 225 ? 14.43 3.176 11.398 1 90.69 225 GLU B N 1
ATOM 4965 C CA . GLU B 1 225 ? 13.344 2.258 11.07 1 90.69 225 GLU B CA 1
ATOM 4966 C C . GLU B 1 225 ? 11.984 2.871 11.398 1 90.69 225 GLU B C 1
ATOM 4968 O O . GLU B 1 225 ? 11.898 3.801 12.203 1 90.69 225 GLU B O 1
ATOM 4973 N N . PRO B 1 226 ? 10.953 2.355 10.75 1 90.62 226 PRO B N 1
ATOM 4974 C CA . PRO B 1 226 ? 9.617 2.805 11.148 1 90.62 226 PRO B CA 1
ATOM 4975 C C . PRO B 1 226 ? 9.234 2.348 12.555 1 90.62 226 PRO B C 1
ATOM 4977 O O . PRO B 1 226 ? 9.836 1.415 13.094 1 90.62 226 PRO B O 1
ATOM 4980 N N . SER B 1 227 ? 8.344 3.031 13.141 1 90.31 227 SER B N 1
ATOM 4981 C CA . SER B 1 227 ? 7.758 2.703 14.43 1 90.31 227 SER B CA 1
ATOM 4982 C C . SER B 1 227 ? 6.289 2.32 14.289 1 90.31 227 SER B C 1
ATOM 4984 O O . SER B 1 227 ? 5.758 2.266 13.18 1 90.31 227 SER B O 1
ATOM 4986 N N . PRO B 1 228 ? 5.613 2.016 15.438 1 86.25 228 PRO B N 1
ATOM 4987 C CA . PRO B 1 228 ? 4.184 1.7 15.383 1 86.25 228 PRO B CA 1
ATOM 4988 C C . PRO B 1 228 ? 3.316 2.936 15.148 1 86.25 228 PRO B C 1
ATOM 4990 O O . PRO B 1 228 ? 2.092 2.865 15.281 1 86.25 228 PRO B O 1
ATOM 4993 N N . ASP B 1 229 ? 3.943 4.066 14.875 1 92.25 229 ASP B N 1
ATOM 4994 C CA . ASP B 1 229 ? 3.215 5.285 14.531 1 92.25 229 ASP B CA 1
ATOM 4995 C C . ASP B 1 229 ? 2.268 5.043 13.359 1 92.25 229 ASP B C 1
ATOM 4997 O O . ASP B 1 229 ? 2.713 4.812 12.234 1 92.25 229 ASP B O 1
ATOM 5001 N N . ARG B 1 230 ? 0.958 5.156 13.625 1 91.38 230 ARG B N 1
ATOM 5002 C CA . ARG B 1 230 ? -0.068 4.805 12.648 1 91.38 230 ARG B CA 1
ATOM 5003 C C . ARG B 1 230 ? 0.009 5.711 11.422 1 91.38 230 ARG B C 1
ATOM 5005 O O . ARG B 1 230 ? -0.243 5.27 10.305 1 91.38 230 ARG B O 1
ATOM 5012 N N . MET B 1 231 ? 0.274 6.941 11.688 1 95.5 231 MET B N 1
ATOM 5013 C CA . MET B 1 231 ? 0.423 7.867 10.57 1 95.5 231 MET B CA 1
ATOM 5014 C C . MET B 1 231 ? 1.634 7.504 9.719 1 95.5 231 MET B C 1
ATOM 5016 O O . MET B 1 231 ? 1.543 7.461 8.492 1 95.5 231 MET B O 1
ATOM 5020 N N . LEU B 1 232 ? 2.725 7.223 10.391 1 95.69 232 LEU B N 1
ATOM 5021 C CA . LEU B 1 232 ? 3.938 6.844 9.672 1 95.69 232 LEU B CA 1
ATOM 5022 C C . LEU B 1 232 ? 3.705 5.59 8.836 1 95.69 232 LEU B C 1
ATOM 5024 O O . LEU B 1 232 ? 4.098 5.535 7.664 1 95.69 232 LEU B O 1
ATOM 5028 N N . GLN B 1 233 ? 3.045 4.648 9.406 1 92.12 233 GLN B N 1
ATOM 5029 C CA . GLN B 1 233 ? 2.777 3.395 8.703 1 92.12 233 GLN B CA 1
ATOM 5030 C C . GLN B 1 233 ? 1.997 3.637 7.418 1 92.12 233 GLN B C 1
ATOM 5032 O O . GLN B 1 233 ? 2.295 3.037 6.383 1 92.12 233 GLN B O 1
ATOM 5037 N N . GLY B 1 234 ? 1.031 4.492 7.465 1 93.69 234 GLY B N 1
ATOM 5038 C CA . GLY B 1 234 ? 0.282 4.828 6.266 1 93.69 234 GLY B CA 1
ATOM 5039 C C . GLY B 1 234 ? 1.106 5.582 5.238 1 93.69 234 GLY B C 1
ATOM 5040 O O . GLY B 1 234 ? 0.926 5.398 4.031 1 93.69 234 GLY B O 1
ATOM 5041 N N . ARG B 1 235 ? 2.018 6.359 5.707 1 95.62 235 ARG B N 1
ATOM 5042 C CA . ARG B 1 235 ? 2.846 7.184 4.832 1 95.62 235 ARG B CA 1
ATOM 5043 C C . ARG B 1 235 ? 3.873 6.332 4.094 1 95.62 235 ARG B C 1
ATOM 5045 O O . ARG B 1 235 ? 4.316 6.695 3.002 1 95.62 235 ARG B O 1
ATOM 5052 N N . LEU B 1 236 ? 4.172 5.16 4.621 1 93.62 236 LEU B N 1
ATOM 5053 C CA . LEU B 1 236 ? 5.207 4.309 4.043 1 93.62 236 LEU B CA 1
ATOM 5054 C C . LEU B 1 236 ? 4.805 3.838 2.648 1 93.62 236 LEU B C 1
ATOM 5056 O O . LEU B 1 236 ? 5.664 3.627 1.787 1 93.62 236 LEU B O 1
ATOM 5060 N N . TYR B 1 237 ? 3.562 3.701 2.393 1 88.88 237 TYR B N 1
ATOM 5061 C CA . TYR B 1 237 ? 3.18 3.219 1.07 1 88.88 237 TYR B CA 1
ATOM 5062 C C . TYR B 1 237 ? 2.57 4.34 0.236 1 88.88 237 TYR B C 1
ATOM 5064 O O . TYR B 1 237 ? 2.635 4.309 -0.995 1 88.88 237 TYR B O 1
ATOM 5072 N N . SER B 1 238 ? 2.055 5.344 0.891 1 91.75 238 SER B N 1
ATOM 5073 C CA . SER B 1 238 ? 1.327 6.387 0.174 1 91.75 238 SER B CA 1
ATOM 5074 C C . SER B 1 238 ? 2.273 7.262 -0.64 1 91.75 238 SER B C 1
ATOM 5076 O O . SER B 1 238 ? 1.962 7.637 -1.771 1 91.75 238 SER B O 1
ATOM 5078 N N . TYR B 1 239 ? 3.406 7.625 -0.109 1 94.56 239 TYR B N 1
ATOM 5079 C CA . TYR B 1 239 ? 4.309 8.555 -0.775 1 94.56 239 TYR B CA 1
ATOM 5080 C C . TYR B 1 239 ? 4.883 7.941 -2.047 1 94.56 239 TYR B C 1
ATOM 5082 O O . TYR B 1 239 ? 4.906 8.586 -3.098 1 94.56 239 TYR B O 1
ATOM 5090 N N . GLY B 1 240 ? 5.316 6.688 -1.95 1 91.69 240 GLY B N 1
ATOM 5091 C CA . GLY B 1 240 ? 5.797 6.027 -3.154 1 91.69 240 GLY B CA 1
ATOM 5092 C C . GLY B 1 240 ? 4.754 5.965 -4.254 1 91.69 240 GLY B C 1
ATOM 5093 O O . GLY B 1 240 ? 5.059 6.219 -5.422 1 91.69 240 GLY B O 1
ATOM 5094 N N . ASP B 1 241 ? 3.576 5.641 -3.908 1 89.19 241 ASP B N 1
ATOM 5095 C CA . ASP B 1 241 ? 2.467 5.59 -4.855 1 89.19 241 ASP B CA 1
ATOM 5096 C C . ASP B 1 241 ? 2.25 6.949 -5.516 1 89.19 241 ASP B C 1
ATOM 5098 O O . ASP B 1 241 ? 2.105 7.035 -6.738 1 89.19 241 ASP B O 1
ATOM 5102 N N . THR B 1 242 ? 2.271 7.934 -4.695 1 91.12 242 THR B N 1
ATOM 5103 C CA . THR B 1 242 ? 2.061 9.289 -5.191 1 91.12 242 THR B CA 1
ATOM 5104 C C . THR B 1 242 ? 3.162 9.688 -6.168 1 91.12 242 THR B C 1
ATOM 5106 O O . THR B 1 242 ? 2.891 10.297 -7.203 1 91.12 242 THR B O 1
ATOM 5109 N N . HIS B 1 243 ? 4.359 9.383 -5.891 1 93.06 243 HIS B N 1
ATOM 5110 C CA . HIS B 1 243 ? 5.469 9.742 -6.766 1 93.06 243 HIS B CA 1
ATOM 5111 C C . HIS B 1 243 ? 5.398 8.984 -8.086 1 93.06 243 HIS B C 1
ATOM 5113 O O . HIS B 1 243 ? 5.699 9.539 -9.141 1 93.06 243 HIS B O 1
ATOM 5119 N N . ARG B 1 244 ? 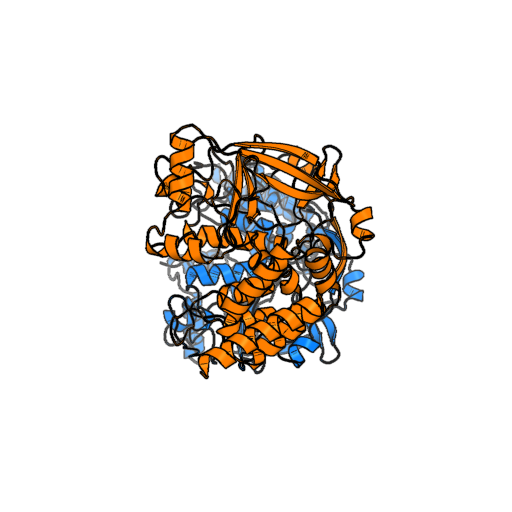5.004 7.734 -8.031 1 90.25 244 ARG B N 1
ATOM 5120 C CA . ARG B 1 244 ? 4.855 6.984 -9.273 1 90.25 244 ARG B CA 1
ATOM 5121 C C . ARG B 1 244 ? 3.73 7.555 -10.125 1 90.25 244 ARG B C 1
ATOM 5123 O O . ARG B 1 244 ? 3.809 7.535 -11.359 1 90.25 244 ARG B O 1
ATOM 5130 N N . HIS B 1 245 ? 2.754 8.055 -9.484 1 87.19 245 HIS B N 1
ATOM 5131 C CA . HIS B 1 245 ? 1.669 8.711 -10.211 1 87.19 245 HIS B CA 1
ATOM 5132 C C . HIS B 1 245 ? 2.137 10.016 -10.852 1 87.19 245 HIS B C 1
ATOM 5134 O O . HIS B 1 245 ? 1.816 10.289 -12.008 1 87.19 245 HIS B O 1
ATOM 5140 N N . ARG B 1 246 ? 2.908 10.734 -10.172 1 90.81 246 ARG B N 1
ATOM 5141 C CA . ARG B 1 246 ? 3.311 12.078 -10.586 1 90.81 246 ARG B CA 1
ATOM 5142 C C . ARG B 1 246 ? 4.449 12.016 -11.602 1 90.81 246 ARG B C 1
ATOM 5144 O O . ARG B 1 246 ? 4.465 12.781 -12.57 1 90.81 246 ARG B O 1
ATOM 5151 N N . LEU B 1 247 ? 5.449 11.109 -11.312 1 92.75 247 LEU B N 1
ATOM 5152 C CA . LEU B 1 247 ? 6.719 11.172 -12.031 1 92.75 247 LEU B CA 1
ATOM 5153 C C . LEU B 1 247 ? 6.914 9.93 -12.891 1 92.75 247 LEU B C 1
ATOM 5155 O O . LEU B 1 247 ? 7.848 9.859 -13.695 1 92.75 247 LEU B O 1
ATOM 5159 N N . GLY B 1 248 ? 5.969 9 -12.711 1 88.5 248 GLY B N 1
ATOM 5160 C CA . GLY B 1 248 ? 6.145 7.746 -13.414 1 88.5 248 GLY B CA 1
ATOM 5161 C C . GLY B 1 248 ? 6.836 6.684 -12.586 1 88.5 248 GLY B C 1
ATOM 5162 O O . GLY B 1 248 ? 7.133 6.902 -11.406 1 88.5 248 GLY B O 1
ATOM 5163 N N . PRO B 1 249 ? 7.094 5.48 -13.125 1 88.31 249 PRO B N 1
ATOM 5164 C CA . PRO B 1 249 ? 7.559 4.316 -12.367 1 88.31 249 PRO B CA 1
ATOM 5165 C C . PRO B 1 249 ? 9.023 4.426 -11.953 1 88.31 249 PRO B C 1
ATOM 5167 O O . PRO B 1 249 ? 9.5 3.641 -11.133 1 88.31 249 PRO B O 1
ATOM 5170 N N . ASN B 1 250 ? 9.82 5.422 -12.484 1 89.94 250 ASN B N 1
ATOM 5171 C CA . ASN B 1 250 ? 11.25 5.48 -12.227 1 89.94 250 ASN B CA 1
ATOM 5172 C C . ASN B 1 250 ? 11.664 6.824 -11.633 1 89.94 250 ASN B C 1
ATOM 5174 O O . ASN B 1 250 ? 12.617 7.449 -12.102 1 89.94 250 ASN B O 1
ATOM 5178 N N . PRO B 1 251 ? 10.992 7.219 -10.609 1 90.5 251 PRO B N 1
ATOM 5179 C CA . PRO B 1 251 ? 11.336 8.516 -10.023 1 90.5 251 PRO B CA 1
ATOM 5180 C C . PRO B 1 251 ? 12.734 8.531 -9.398 1 90.5 251 PRO B C 1
ATOM 5182 O O . PRO B 1 251 ? 13.391 9.578 -9.375 1 90.5 251 PRO B O 1
ATOM 5185 N N . THR B 1 252 ? 13.203 7.402 -8.953 1 89.5 252 THR B N 1
ATOM 5186 C CA . THR B 1 252 ? 14.469 7.312 -8.25 1 89.5 252 THR B CA 1
ATOM 5187 C C . THR B 1 252 ? 15.641 7.41 -9.219 1 89.5 252 THR B C 1
ATOM 5189 O O . THR B 1 252 ? 16.797 7.539 -8.805 1 89.5 252 THR B O 1
ATOM 5192 N N . GLN B 1 253 ? 15.367 7.348 -10.492 1 89.25 253 GLN B N 1
ATOM 5193 C CA . GLN B 1 253 ? 16.422 7.449 -11.492 1 89.25 253 GLN B CA 1
ATOM 5194 C C . GLN B 1 253 ? 16.656 8.898 -11.906 1 89.25 253 GLN B C 1
ATOM 5196 O O . GLN B 1 253 ? 17.656 9.211 -12.555 1 89.25 253 GLN B O 1
ATOM 5201 N N . LEU B 1 254 ? 15.734 9.758 -11.555 1 90.81 254 LEU B N 1
ATOM 5202 C CA . LEU B 1 254 ? 15.945 11.172 -11.844 1 90.81 254 LEU B CA 1
ATOM 5203 C C . LEU B 1 254 ? 17.156 11.711 -11.086 1 90.81 254 LEU B C 1
ATOM 5205 O O . LEU B 1 254 ? 17.328 11.422 -9.898 1 90.81 254 LEU B O 1
ATOM 5209 N N . PRO B 1 255 ? 17.953 12.5 -11.633 1 89.94 255 PRO B N 1
ATOM 5210 C CA . PRO B 1 255 ? 19.219 12.93 -11.031 1 89.94 255 PRO B CA 1
ATOM 5211 C C . PRO B 1 255 ? 19.031 13.586 -9.664 1 89.94 255 PRO B C 1
ATOM 5213 O O . PRO B 1 255 ? 19.844 13.383 -8.766 1 89.94 255 PRO B O 1
ATOM 5216 N N . VAL B 1 256 ? 18 14.305 -9.43 1 93.06 256 VAL B N 1
ATOM 5217 C CA . VAL B 1 256 ? 17.781 15.031 -8.18 1 93.06 256 VAL B CA 1
ATOM 5218 C C . VAL B 1 256 ? 17.391 14.055 -7.078 1 93.06 256 VAL B C 1
ATOM 5220 O O . VAL B 1 256 ? 17.578 14.336 -5.891 1 93.06 256 VAL B O 1
ATOM 5223 N N . ASN B 1 257 ? 16.828 12.875 -7.461 1 93.19 257 ASN B N 1
ATOM 5224 C CA . ASN B 1 257 ? 16.359 11.906 -6.488 1 93.19 257 ASN B CA 1
ATOM 5225 C C . ASN B 1 257 ? 17.422 10.859 -6.164 1 93.19 257 ASN B C 1
ATOM 5227 O O . ASN B 1 257 ? 17.328 10.164 -5.152 1 93.19 257 ASN B O 1
ATOM 5231 N N . SER B 1 258 ? 18.344 10.664 -7.066 1 85 258 SER B N 1
ATOM 5232 C CA . SER B 1 258 ? 19.438 9.742 -6.805 1 85 258 SER B CA 1
ATOM 5233 C C . SER B 1 258 ? 20.719 10.172 -7.523 1 85 258 SER B C 1
ATOM 5235 O O . SER B 1 258 ? 20.797 10.078 -8.75 1 85 258 SER B O 1
ATOM 5237 N N . PRO B 1 259 ? 21.625 10.602 -6.613 1 74 259 PRO B N 1
ATOM 5238 C CA . PRO B 1 259 ? 22.875 11.031 -7.23 1 74 259 PRO B CA 1
ATOM 5239 C C . PRO B 1 259 ? 23.797 9.867 -7.594 1 74 259 PRO B C 1
ATOM 5241 O O . PRO B 1 259 ? 24.844 10.07 -8.195 1 74 259 PRO B O 1
ATOM 5244 N N . PHE B 1 260 ? 23.422 8.648 -7.117 1 77.12 260 PHE B N 1
ATOM 5245 C CA . PHE B 1 260 ? 24.25 7.508 -7.488 1 77.12 260 PHE B CA 1
ATOM 5246 C C . PHE B 1 260 ? 23.406 6.402 -8.109 1 77.12 260 PHE B C 1
ATOM 5248 O O . PHE B 1 260 ? 22.172 6.438 -8.039 1 77.12 260 PHE B O 1
ATOM 5255 N N . LYS B 1 261 ? 24.141 5.582 -8.844 1 72.19 261 LYS B N 1
ATOM 5256 C CA . LYS B 1 261 ? 23.469 4.465 -9.492 1 72.19 261 LYS B CA 1
ATOM 5257 C C . LYS B 1 261 ? 23.031 3.414 -8.469 1 72.19 261 LYS B C 1
ATOM 5259 O O . LYS B 1 261 ? 23.844 2.979 -7.645 1 72.19 261 LYS B O 1
ATOM 5264 N N . LEU B 1 262 ? 21.781 3.201 -8.508 1 73.62 262 LEU B N 1
ATOM 5265 C CA . LEU B 1 262 ? 21.234 2.197 -7.609 1 73.62 262 LEU B CA 1
ATOM 5266 C C . LEU B 1 262 ? 21.297 0.809 -8.234 1 73.62 262 LEU B C 1
ATOM 5268 O O . LEU B 1 262 ? 21.125 0.662 -9.445 1 73.62 262 LEU B O 1
ATOM 5272 N N . HIS B 1 263 ? 21.719 -0.145 -7.383 1 78.19 263 HIS B N 1
ATOM 5273 C CA . HIS B 1 263 ? 21.688 -1.549 -7.777 1 78.19 263 HIS B CA 1
ATOM 5274 C C . HIS B 1 263 ? 20.469 -2.26 -7.188 1 78.19 263 HIS B C 1
ATOM 5276 O O . HIS B 1 263 ? 20.547 -2.799 -6.082 1 78.19 263 HIS B O 1
ATOM 5282 N N . THR B 1 264 ? 19.391 -2.146 -7.953 1 82.19 264 THR B N 1
ATOM 5283 C CA . THR B 1 264 ? 18.125 -2.697 -7.453 1 82.19 264 THR B CA 1
ATOM 5284 C C . THR B 1 264 ? 17.484 -3.609 -8.492 1 82.19 264 THR B C 1
ATOM 5286 O O . THR B 1 264 ? 18.016 -3.777 -9.594 1 82.19 264 THR B O 1
ATOM 5289 N N . TYR B 1 265 ? 16.422 -4.18 -8.125 1 86.5 265 TYR B N 1
ATOM 5290 C CA . TYR B 1 265 ? 15.695 -5.062 -9.031 1 86.5 265 TYR B CA 1
ATOM 5291 C C . TYR B 1 265 ? 14.531 -4.336 -9.688 1 86.5 265 TYR B C 1
ATOM 5293 O O . TYR B 1 265 ? 13.742 -4.945 -10.414 1 86.5 265 TYR B O 1
ATOM 5301 N N . THR B 1 266 ? 14.469 -3.043 -9.469 1 82.44 266 THR B N 1
ATOM 5302 C CA . THR B 1 266 ? 13.477 -2.225 -10.156 1 82.44 266 THR B CA 1
ATOM 5303 C C . THR B 1 266 ? 13.953 -1.868 -11.562 1 82.44 266 THR B C 1
ATOM 5305 O O . THR B 1 266 ? 15.031 -1.307 -11.734 1 82.44 266 THR B O 1
ATOM 5308 N N . ARG B 1 267 ? 13.148 -2.285 -12.594 1 83.12 267 ARG B N 1
ATOM 5309 C CA . ARG B 1 267 ? 13.57 -2.021 -13.969 1 83.12 267 ARG B CA 1
ATOM 5310 C C . ARG B 1 267 ? 12.375 -1.862 -14.891 1 83.12 267 ARG B C 1
ATOM 5312 O O . ARG B 1 267 ? 11.25 -2.203 -14.523 1 83.12 267 ARG B O 1
ATOM 5319 N N . ASP B 1 268 ? 12.734 -1.241 -15.969 1 86.69 268 ASP B N 1
ATOM 5320 C CA . ASP B 1 268 ? 11.797 -1.029 -17.062 1 86.69 268 ASP B CA 1
ATOM 5321 C C . ASP B 1 268 ? 10.797 0.076 -16.734 1 86.69 268 ASP B C 1
ATOM 5323 O O . ASP B 1 268 ? 11.086 0.953 -15.914 1 86.69 268 ASP B O 1
ATOM 5327 N N . GLY B 1 269 ? 9.805 0.277 -17.562 1 84.56 269 GLY B N 1
ATOM 5328 C CA . GLY B 1 269 ? 8.867 1.38 -17.406 1 84.56 269 GLY B CA 1
ATOM 5329 C C . GLY B 1 269 ? 9.32 2.643 -18.125 1 84.56 269 GLY B C 1
ATOM 5330 O O . GLY B 1 269 ? 10.484 2.766 -18.5 1 84.56 269 GLY B O 1
ATOM 5331 N N . TYR B 1 270 ? 8.445 3.451 -18.281 1 84 270 TYR B N 1
ATOM 5332 C CA . TYR B 1 270 ? 8.797 4.68 -18.984 1 84 270 TYR B CA 1
ATOM 5333 C C . TYR B 1 270 ? 9.711 5.551 -18.125 1 84 270 TYR B C 1
ATOM 5335 O O . TYR B 1 270 ? 9.633 5.516 -16.891 1 84 270 TYR B O 1
ATOM 5343 N N . GLY B 1 271 ? 10.602 6.234 -18.75 1 84.88 271 GLY B N 1
ATOM 5344 C CA . GLY B 1 271 ? 11.531 7.125 -18.078 1 84.88 271 GLY B CA 1
ATOM 5345 C C . GLY B 1 271 ? 12.75 6.41 -17.516 1 84.88 271 GLY B C 1
ATOM 5346 O O . GLY B 1 271 ? 13.32 6.836 -16.516 1 84.88 271 GLY B O 1
ATOM 5347 N N . THR B 1 272 ? 12.898 5.227 -18.156 1 86.56 272 THR B N 1
ATOM 5348 C CA . THR B 1 272 ? 14.117 4.531 -17.75 1 86.56 272 THR B CA 1
ATOM 5349 C C . THR B 1 272 ? 15.352 5.285 -18.25 1 86.56 272 THR B C 1
ATOM 5351 O O . THR B 1 272 ? 15.516 5.508 -19.453 1 86.56 272 THR B O 1
ATOM 5354 N N . ILE B 1 273 ? 16.188 5.641 -17.297 1 84 273 ILE B N 1
ATOM 5355 C CA . ILE B 1 273 ? 17.391 6.402 -17.625 1 84 273 ILE B CA 1
ATOM 5356 C C . ILE B 1 273 ? 18.625 5.492 -17.516 1 84 273 ILE B C 1
ATOM 5358 O O . ILE B 1 273 ? 19.469 5.465 -18.422 1 84 273 ILE B O 1
ATOM 5362 N N . ASN B 1 274 ? 18.672 4.711 -16.453 1 85.12 274 ASN B N 1
ATOM 5363 C CA . ASN B 1 274 ? 19.812 3.832 -16.203 1 85.12 274 ASN B CA 1
ATOM 5364 C C . ASN B 1 274 ? 19.5 2.391 -16.594 1 85.12 274 ASN B C 1
ATOM 5366 O O . ASN B 1 274 ? 18.609 1.768 -16.016 1 85.12 274 ASN B O 1
ATOM 5370 N N . SER B 1 275 ? 20.297 1.904 -17.516 1 84.44 275 SER B N 1
ATOM 5371 C CA . SER B 1 275 ? 20.156 0.509 -17.922 1 84.44 275 SER B CA 1
ATOM 5372 C C . SER B 1 275 ? 20.938 -0.415 -17 1 84.44 275 SER B C 1
ATOM 5374 O O . SER B 1 275 ? 22.062 -0.111 -16.625 1 84.44 275 SER B O 1
ATOM 5376 N N . GLN B 1 276 ? 20.328 -1.418 -16.609 1 85.69 276 GLN B N 1
ATOM 5377 C CA . GLN B 1 276 ? 21 -2.422 -15.797 1 85.69 276 GLN B CA 1
ATOM 5378 C C . GLN B 1 276 ? 21.562 -3.543 -16.672 1 85.69 276 GLN B C 1
ATOM 5380 O O . GLN B 1 276 ? 22.031 -4.562 -16.156 1 85.69 276 GLN B O 1
ATOM 5385 N N . GLY B 1 277 ? 21.5 -3.354 -17.922 1 86 277 GLY B N 1
ATOM 5386 C CA . GLY B 1 277 ? 22.031 -4.336 -18.859 1 86 277 GLY B CA 1
ATOM 5387 C C . GLY B 1 277 ? 21.391 -5.707 -18.703 1 86 277 GLY B C 1
ATOM 5388 O O . GLY B 1 277 ? 20.172 -5.824 -18.609 1 86 277 GLY B O 1
ATOM 5389 N N . GLY B 1 278 ? 22.172 -6.734 -18.719 1 86.25 278 GLY B N 1
ATOM 5390 C CA . GLY B 1 278 ? 21.703 -8.109 -18.672 1 86.25 278 GLY B CA 1
ATOM 5391 C C . GLY B 1 278 ? 21.656 -8.664 -17.25 1 86.25 278 GLY B C 1
ATOM 5392 O O . GLY B 1 278 ? 21.5 -9.867 -17.062 1 86.25 278 GLY B O 1
ATOM 5393 N N . ALA B 1 279 ? 21.75 -7.836 -16.312 1 86.38 279 ALA B N 1
ATOM 5394 C CA . ALA B 1 279 ? 21.719 -8.289 -14.922 1 86.38 279 ALA B CA 1
ATOM 5395 C C . ALA B 1 279 ? 20.391 -8.945 -14.594 1 86.38 279 ALA B C 1
ATOM 5397 O O . ALA B 1 279 ? 19.344 -8.57 -15.141 1 86.38 279 ALA B O 1
ATOM 5398 N N . PRO B 1 280 ? 20.484 -10.023 -13.695 1 87.88 280 PRO B N 1
ATOM 5399 C CA . PRO B 1 280 ? 19.203 -10.594 -13.273 1 87.88 280 PRO B CA 1
ATOM 5400 C C . PRO B 1 280 ? 18.281 -9.555 -12.641 1 87.88 280 PRO B C 1
ATOM 5402 O O . PRO B 1 280 ? 18.734 -8.672 -11.914 1 87.88 280 PRO B O 1
ATOM 5405 N N . ASN B 1 281 ? 17.031 -9.68 -12.844 1 86.75 281 ASN B N 1
ATOM 5406 C CA . ASN B 1 281 ? 16.062 -8.719 -12.32 1 86.75 281 ASN B CA 1
ATOM 5407 C C . ASN B 1 281 ? 15.18 -9.344 -11.242 1 86.75 281 ASN B C 1
ATOM 5409 O O . ASN B 1 281 ? 14.062 -8.891 -11.008 1 86.75 281 ASN B O 1
ATOM 5413 N N . TYR B 1 282 ? 15.586 -10.422 -10.602 1 90.69 282 TYR B N 1
ATOM 5414 C CA . TYR B 1 282 ? 14.836 -11.125 -9.562 1 90.69 282 TYR B CA 1
ATOM 5415 C C . TYR B 1 282 ? 15.75 -11.539 -8.414 1 90.69 282 TYR B C 1
ATOM 5417 O O . TYR B 1 282 ? 16.969 -11.609 -8.578 1 90.69 282 TYR B O 1
ATOM 5425 N N . HIS B 1 283 ? 15.125 -11.664 -7.293 1 90.25 283 HIS B N 1
ATOM 5426 C CA . HIS B 1 283 ? 15.797 -12.125 -6.086 1 90.25 283 HIS B CA 1
ATOM 5427 C C . HIS B 1 283 ? 15.023 -13.273 -5.434 1 90.25 283 HIS B C 1
ATOM 5429 O O . HIS B 1 283 ? 13.789 -13.258 -5.402 1 90.25 283 HIS B O 1
ATOM 5435 N N . PRO B 1 284 ? 15.695 -14.289 -4.922 1 90.62 284 PRO B N 1
ATOM 5436 C CA . PRO B 1 284 ? 17.141 -14.492 -5.016 1 90.62 284 PRO B CA 1
ATOM 5437 C C . PRO B 1 284 ? 17.578 -14.992 -6.391 1 90.62 284 PRO B C 1
ATOM 5439 O O . PRO B 1 284 ? 16.75 -15.414 -7.195 1 90.62 284 PRO B O 1
ATOM 5442 N N . ASN B 1 285 ? 18.797 -14.82 -6.691 1 91 285 ASN B N 1
ATOM 5443 C CA . ASN B 1 285 ? 19.344 -15.312 -7.953 1 91 285 ASN B CA 1
ATOM 5444 C C . ASN B 1 285 ? 20.781 -15.82 -7.781 1 91 285 ASN B C 1
ATOM 5446 O O . ASN B 1 285 ? 21.422 -15.555 -6.762 1 91 285 ASN B O 1
ATOM 5450 N N . SER B 1 286 ? 21.266 -16.562 -8.727 1 93 286 SER B N 1
ATOM 5451 C CA . SER B 1 286 ? 22.625 -17.125 -8.727 1 93 286 SER B CA 1
ATOM 5452 C C . SER B 1 286 ? 23.516 -16.391 -9.711 1 93 286 SER B C 1
ATOM 5454 O O . SER B 1 286 ? 24.609 -16.875 -10.047 1 93 286 SER B O 1
ATOM 5456 N N . PHE B 1 287 ? 23.109 -15.312 -10.281 1 90.06 287 PHE B N 1
ATOM 5457 C CA . PHE B 1 287 ? 23.812 -14.68 -11.391 1 90.06 287 PHE B CA 1
ATOM 5458 C C . PHE B 1 287 ? 24.266 -13.273 -11.008 1 90.06 287 PHE B C 1
ATOM 5460 O O . PHE B 1 287 ? 24.172 -12.344 -11.812 1 90.06 287 PHE B O 1
ATOM 5467 N N . GLN B 1 288 ? 24.625 -13.062 -9.75 1 83.94 288 GLN B N 1
ATOM 5468 C CA . GLN B 1 288 ? 25.344 -11.898 -9.219 1 83.94 288 GLN B CA 1
ATOM 5469 C C . GLN B 1 288 ? 24.453 -10.664 -9.227 1 83.94 288 GLN B C 1
ATOM 5471 O O . GLN B 1 288 ? 24.891 -9.578 -9.609 1 83.94 288 GLN B O 1
ATOM 5476 N N . GLY B 1 289 ? 23.219 -10.898 -8.969 1 85 289 GLY B N 1
ATOM 5477 C CA . GLY B 1 289 ? 22.344 -9.758 -8.742 1 85 289 GLY B CA 1
ATOM 5478 C C . GLY B 1 289 ? 22.609 -9.055 -7.422 1 85 289 GLY B C 1
ATOM 5479 O O . GLY B 1 289 ? 23.484 -9.469 -6.66 1 85 289 GLY B O 1
ATOM 5480 N N . PRO B 1 290 ? 21.906 -7.957 -7.234 1 83.62 290 PRO B N 1
ATOM 5481 C CA . PRO B 1 290 ? 22.062 -7.234 -5.969 1 83.62 290 PRO B CA 1
ATOM 5482 C C . PRO B 1 290 ? 21.844 -8.125 -4.75 1 83.62 290 PRO B C 1
ATOM 5484 O O . PRO B 1 290 ? 21 -9.016 -4.77 1 83.62 290 PRO B O 1
ATOM 5487 N N . VAL B 1 291 ? 22.719 -7.984 -3.775 1 81.56 291 VAL B N 1
ATOM 5488 C CA . VAL B 1 291 ? 22.625 -8.773 -2.553 1 81.56 291 VAL B CA 1
ATOM 5489 C C . VAL B 1 291 ? 22.281 -7.871 -1.372 1 81.56 291 VAL B C 1
ATOM 5491 O O . VAL B 1 291 ? 22.656 -6.691 -1.361 1 81.56 291 VAL B O 1
ATOM 5494 N N . SER B 1 292 ? 21.516 -8.492 -0.468 1 78.38 292 SER B N 1
ATOM 5495 C CA . SER B 1 292 ? 21.203 -7.758 0.753 1 78.38 292 SER B CA 1
ATOM 5496 C C . SER B 1 292 ? 22.469 -7.445 1.541 1 78.38 292 SER B C 1
ATOM 5498 O O . SER B 1 292 ? 23.359 -8.297 1.681 1 78.38 292 SER B O 1
ATOM 5500 N N . ASP B 1 293 ? 22.516 -6.234 1.983 1 81.19 293 ASP B N 1
ATOM 5501 C CA . ASP B 1 293 ? 23.672 -5.812 2.779 1 81.19 293 ASP B CA 1
ATOM 5502 C C . ASP B 1 293 ? 23.641 -6.449 4.168 1 81.19 293 ASP B C 1
ATOM 5504 O O . ASP B 1 293 ? 22.609 -6.434 4.84 1 81.19 293 ASP B O 1
ATOM 5508 N N . ALA B 1 294 ? 24.781 -7.039 4.531 1 81.5 294 ALA B N 1
ATOM 5509 C CA . ALA B 1 294 ? 24.859 -7.758 5.801 1 81.5 294 ALA B CA 1
ATOM 5510 C C . ALA B 1 294 ? 24.625 -6.824 6.98 1 81.5 294 ALA B C 1
ATOM 5512 O O . ALA B 1 294 ? 23.969 -7.203 7.957 1 81.5 294 ALA B O 1
ATOM 5513 N N . ARG B 1 295 ? 25.156 -5.664 6.895 1 79.5 295 ARG B N 1
ATOM 5514 C CA . ARG B 1 295 ? 24.969 -4.703 7.98 1 79.5 295 ARG B CA 1
ATOM 5515 C C . ARG B 1 295 ? 23.516 -4.305 8.125 1 79.5 295 ARG B C 1
ATOM 5517 O O . ARG B 1 295 ? 22.984 -4.246 9.234 1 79.5 295 ARG B O 1
ATOM 5524 N N . ALA B 1 296 ? 22.891 -4.039 6.992 1 79.38 296 ALA B N 1
ATOM 5525 C CA . ALA B 1 296 ? 21.469 -3.688 7 1 79.38 296 ALA B CA 1
ATOM 5526 C C . ALA B 1 296 ? 20.625 -4.82 7.578 1 79.38 296 ALA B C 1
ATOM 5528 O O . ALA B 1 296 ? 19.719 -4.582 8.367 1 79.38 296 ALA B O 1
ATOM 5529 N N . ASN B 1 297 ? 20.984 -6.012 7.246 1 79.5 297 ASN B N 1
ATOM 5530 C CA . ASN B 1 297 ? 20.266 -7.176 7.746 1 79.5 297 ASN B CA 1
ATOM 5531 C C . ASN B 1 297 ? 20.422 -7.332 9.258 1 79.5 297 ASN B C 1
ATOM 5533 O O . ASN B 1 297 ? 19.469 -7.668 9.961 1 79.5 297 ASN B O 1
ATOM 5537 N N . ALA B 1 298 ? 21.578 -7.059 9.742 1 78 298 ALA B N 1
ATOM 5538 C CA . ALA B 1 298 ? 21.875 -7.211 11.156 1 78 298 ALA B CA 1
ATOM 5539 C C . ALA B 1 298 ? 21.172 -6.148 11.992 1 78 298 ALA B C 1
ATOM 5541 O O . ALA B 1 298 ? 20.875 -6.363 13.172 1 78 298 ALA B O 1
ATOM 5542 N N . LEU B 1 299 ? 20.875 -5.098 11.375 1 76.62 299 LEU B N 1
ATOM 5543 C CA . LEU B 1 299 ? 20.281 -3.975 12.102 1 76.62 299 LEU B CA 1
ATOM 5544 C C . LEU B 1 299 ? 18.766 -3.982 11.977 1 76.62 299 LEU B C 1
ATOM 5546 O O . LEU B 1 299 ? 18.094 -3.102 12.508 1 76.62 299 LEU B O 1
ATOM 5550 N N . SER B 1 300 ? 18.328 -5.023 11.312 1 75.12 300 SER B N 1
ATOM 5551 C CA . SER B 1 300 ? 16.875 -5.117 11.234 1 75.12 300 SER B CA 1
ATOM 5552 C C . SER B 1 300 ? 16.281 -5.617 12.547 1 75.12 300 SER B C 1
ATOM 5554 O O . SER B 1 300 ? 16.531 -6.746 12.961 1 75.12 300 SER B O 1
ATOM 5556 N N . PRO B 1 301 ? 15.586 -4.703 13.242 1 71.5 301 PRO B N 1
ATOM 5557 C CA . PRO B 1 301 ? 15.109 -5.09 14.57 1 71.5 301 PRO B CA 1
ATOM 5558 C C . PRO B 1 301 ? 13.922 -6.043 14.523 1 71.5 301 PRO B C 1
ATOM 5560 O O . PRO B 1 301 ? 13.211 -6.098 13.516 1 71.5 301 PRO B O 1
ATOM 5563 N N . ALA B 1 302 ? 13.898 -6.953 15.578 1 75.25 302 ALA B N 1
ATOM 5564 C CA . ALA B 1 302 ? 12.656 -7.66 15.875 1 75.25 302 ALA B CA 1
ATOM 5565 C C . ALA B 1 302 ? 11.719 -6.789 16.703 1 75.25 302 ALA B C 1
ATOM 5567 O O . ALA B 1 302 ? 12.102 -6.297 17.781 1 75.25 302 ALA B O 1
ATOM 5568 N N . LEU B 1 303 ? 10.547 -6.461 16.094 1 71.81 303 LEU B N 1
ATOM 5569 C CA . LEU B 1 303 ? 9.586 -5.625 16.797 1 71.81 303 LEU B CA 1
ATOM 5570 C C . LEU B 1 303 ? 8.578 -6.484 17.562 1 71.81 303 LEU B C 1
ATOM 5572 O O . LEU B 1 303 ? 7.766 -7.184 16.953 1 71.81 303 LEU B O 1
ATOM 5576 N N . PRO B 1 304 ? 8.734 -6.512 18.828 1 71.88 304 PRO B N 1
ATOM 5577 C CA . PRO B 1 304 ? 7.715 -7.25 19.578 1 71.88 304 PRO B CA 1
ATOM 5578 C C . PRO B 1 304 ? 6.312 -6.68 19.391 1 71.88 304 PRO B C 1
ATOM 5580 O O . PRO B 1 304 ? 6.137 -5.461 19.359 1 71.88 304 PRO B O 1
ATOM 5583 N N . LEU B 1 305 ? 5.434 -7.555 19.078 1 72.94 305 LEU B N 1
ATOM 5584 C CA . LEU B 1 305 ? 4.031 -7.18 18.906 1 72.94 305 LEU B CA 1
ATOM 5585 C C . LEU B 1 305 ? 3.172 -7.777 20.016 1 72.94 305 LEU B C 1
ATOM 5587 O O . LEU B 1 305 ? 3.232 -8.984 20.266 1 72.94 305 LEU B O 1
ATOM 5591 N N . VAL B 1 306 ? 2.598 -6.895 20.766 1 73.12 306 VAL B N 1
ATOM 5592 C CA . VAL B 1 306 ? 1.624 -7.328 21.766 1 73.12 306 VAL B CA 1
ATOM 5593 C C . VAL B 1 306 ? 0.391 -6.43 21.703 1 73.12 306 VAL B C 1
ATOM 5595 O O . VAL B 1 306 ? 0.51 -5.203 21.656 1 73.12 306 VAL B O 1
ATOM 5598 N N . GLY B 1 307 ? -0.728 -7.082 21.547 1 76.69 307 GLY B N 1
ATOM 5599 C CA . GLY B 1 307 ? -1.953 -6.301 21.578 1 76.69 307 GLY B CA 1
ATOM 5600 C C . GLY B 1 307 ? -3.025 -6.832 20.641 1 76.69 307 GLY B C 1
ATOM 5601 O O . GLY B 1 307 ? -3.133 -8.047 20.453 1 76.69 307 GLY B O 1
ATOM 5602 N N . VAL B 1 308 ? -3.963 -5.961 20.391 1 76 308 VAL B N 1
ATOM 5603 C CA . VAL B 1 308 ? -5.086 -6.316 19.531 1 76 308 VAL B CA 1
ATOM 5604 C C . VAL B 1 308 ? -5.148 -5.363 18.344 1 76 308 VAL B C 1
ATOM 5606 O O . VAL B 1 308 ? -4.988 -4.152 18.5 1 76 308 VAL B O 1
ATOM 5609 N N . ALA B 1 309 ? -5.168 -5.969 17.203 1 75 309 ALA B N 1
ATOM 5610 C CA . ALA B 1 309 ? -5.438 -5.156 16.016 1 75 309 ALA B CA 1
ATOM 5611 C C . ALA B 1 309 ? -6.938 -4.91 15.852 1 75 309 ALA B C 1
ATOM 5613 O O . ALA B 1 309 ? -7.715 -5.855 15.688 1 75 309 ALA B O 1
ATOM 5614 N N . LYS B 1 310 ? -7.34 -3.639 16.016 1 78.69 310 LYS B N 1
ATOM 5615 C CA . LYS B 1 310 ? -8.742 -3.258 15.898 1 78.69 310 LYS B CA 1
ATOM 5616 C C . LYS B 1 310 ? -8.883 -1.801 15.469 1 78.69 310 LYS B C 1
ATOM 5618 O O . LYS B 1 310 ? -8.023 -0.973 15.773 1 78.69 310 LYS B O 1
ATOM 5623 N N . ARG B 1 311 ? -9.969 -1.657 14.75 1 77.12 311 ARG B N 1
ATOM 5624 C CA . ARG B 1 311 ? -10.312 -0.267 14.469 1 77.12 311 ARG B CA 1
ATOM 5625 C C . ARG B 1 311 ? -10.898 0.411 15.711 1 77.12 311 ARG B C 1
ATOM 5627 O O . ARG B 1 311 ? -11.922 -0.025 16.234 1 77.12 311 ARG B O 1
ATOM 5634 N N . THR B 1 312 ? -10.047 1.302 16.203 1 75.06 312 THR B N 1
ATOM 5635 C CA . THR B 1 312 ? -10.508 2.021 17.375 1 75.06 312 THR B CA 1
ATOM 5636 C C . THR B 1 312 ? -10.609 3.52 17.094 1 75.06 312 THR B C 1
ATOM 5638 O O . THR B 1 312 ? -9.859 4.051 16.281 1 75.06 312 THR B O 1
ATOM 5641 N N . ASP B 1 313 ? -11.734 4.07 17.578 1 75.62 313 ASP B N 1
ATOM 5642 C CA . ASP B 1 313 ? -11.898 5.512 17.438 1 75.62 313 ASP B CA 1
ATOM 5643 C C . ASP B 1 313 ? -11.766 6.207 18.797 1 75.62 313 ASP B C 1
ATOM 5645 O O . ASP B 1 313 ? -12.625 6.051 19.672 1 75.62 313 ASP B O 1
ATOM 5649 N N . ASN B 1 314 ? -10.68 6.809 18.984 1 72.31 314 ASN B N 1
ATOM 5650 C CA . ASN B 1 314 ? -10.469 7.562 20.219 1 72.31 314 ASN B CA 1
ATOM 5651 C C . ASN B 1 314 ? -10.539 9.07 19.969 1 72.31 314 ASN B C 1
ATOM 5653 O O . ASN B 1 314 ? -9.82 9.836 20.609 1 72.31 314 ASN B O 1
ATOM 5657 N N . ALA B 1 315 ? -11.391 9.422 19.156 1 71.5 315 ALA B N 1
ATOM 5658 C CA . ALA B 1 315 ? -11.5 10.82 18.75 1 71.5 315 ALA B CA 1
ATOM 5659 C C . ALA B 1 315 ? -11.922 11.703 19.922 1 71.5 315 ALA B C 1
ATOM 5661 O O . ALA B 1 315 ? -11.539 12.867 20 1 71.5 315 ALA B O 1
ATOM 5662 N N . GLN B 1 316 ? -12.586 11.078 20.891 1 71 316 GLN B N 1
ATOM 5663 C CA . GLN B 1 316 ? -13.141 11.953 21.906 1 71 316 GLN B CA 1
ATOM 5664 C C . GLN B 1 316 ? -12.461 11.734 23.25 1 71 316 GLN B C 1
ATOM 5666 O O . GLN B 1 316 ? -12.938 12.211 24.281 1 71 316 GLN B O 1
ATOM 5671 N N . ASP B 1 317 ? -11.352 11.203 23.141 1 81.25 317 ASP B N 1
ATOM 5672 C CA . ASP B 1 317 ? -10.594 10.961 24.359 1 81.25 317 ASP B CA 1
ATOM 5673 C C . ASP B 1 317 ? -10.086 12.273 24.969 1 81.25 317 ASP B C 1
ATOM 5675 O O . ASP B 1 317 ? -9.57 13.133 24.25 1 81.25 317 ASP B O 1
ATOM 5679 N N . ASP B 1 318 ? -10.211 12.453 26.234 1 80.31 318 ASP B N 1
ATOM 5680 C CA . ASP B 1 318 ? -9.844 13.68 26.938 1 80.31 318 ASP B CA 1
ATOM 5681 C C . ASP B 1 318 ? -8.344 13.961 26.812 1 80.31 318 ASP B C 1
ATOM 5683 O O . ASP B 1 318 ? -7.906 15.102 26.984 1 80.31 318 ASP B O 1
ATOM 5687 N N . THR B 1 319 ? -7.684 12.992 26.5 1 87.44 319 THR B N 1
ATOM 5688 C CA . THR B 1 319 ? -6.242 13.156 26.359 1 87.44 319 THR B CA 1
ATOM 5689 C C . THR B 1 319 ? -5.914 14.07 25.172 1 87.44 319 THR B C 1
ATOM 5691 O O . THR B 1 319 ? -4.801 14.594 25.078 1 87.44 319 THR B O 1
ATOM 5694 N N . ASN B 1 320 ? -6.926 14.352 24.406 1 92.06 320 ASN B N 1
ATOM 5695 C CA . ASN B 1 320 ? -6.723 15.164 23.219 1 92.06 320 ASN B CA 1
ATOM 5696 C C . ASN B 1 320 ? -6.547 16.641 23.578 1 92.06 320 ASN B C 1
ATOM 5698 O O . ASN B 1 320 ? -6.008 17.406 22.781 1 92.06 320 ASN B O 1
ATOM 5702 N N . TYR B 1 321 ? -6.938 17 24.797 1 95.62 321 TYR B N 1
ATOM 5703 C CA . TYR B 1 321 ? -6.926 18.406 25.141 1 95.62 321 TYR B CA 1
ATOM 5704 C C . TYR B 1 321 ? -5.742 18.75 26.047 1 95.62 321 TYR B C 1
ATOM 5706 O O . TYR B 1 321 ? -5.426 19.922 26.266 1 95.62 321 TYR B O 1
ATOM 5714 N N . VAL B 1 322 ? -5.082 17.734 26.547 1 94.81 322 VAL B N 1
ATOM 5715 C CA . VAL B 1 322 ? -4.074 17.922 27.594 1 94.81 322 VAL B CA 1
ATOM 5716 C C . VAL B 1 322 ? -2.932 18.781 27.047 1 94.81 322 VAL B C 1
ATOM 5718 O O . VAL B 1 322 ? -2.6 19.812 27.625 1 94.81 322 VAL B O 1
ATOM 5721 N N . GLN B 1 323 ? -2.381 18.422 25.969 1 96.12 323 GLN B N 1
ATOM 5722 C CA . GLN B 1 323 ? -1.24 19.172 25.453 1 96.12 323 GLN B CA 1
ATOM 5723 C C . GLN B 1 323 ? -1.686 20.5 24.844 1 96.12 323 GLN B C 1
ATOM 5725 O O . GLN B 1 323 ? -0.933 21.469 24.844 1 96.12 323 GLN B O 1
ATOM 5730 N N . ALA B 1 324 ? -2.891 20.516 24.297 1 97.62 324 ALA B N 1
ATOM 5731 C CA . ALA B 1 324 ? -3.451 21.797 23.844 1 97.62 324 ALA B CA 1
ATOM 5732 C C . ALA B 1 324 ? -3.545 22.797 25 1 97.62 324 ALA B C 1
ATOM 5734 O O . ALA B 1 324 ? -3.223 23.969 24.828 1 97.62 324 ALA B O 1
ATOM 5735 N N . ARG B 1 325 ? -3.922 22.266 26.125 1 97.81 325 ARG B N 1
ATOM 5736 C CA . ARG B 1 325 ? -4.012 23.094 27.328 1 97.81 325 ARG B CA 1
ATOM 5737 C C . ARG B 1 325 ? -2.637 23.609 27.75 1 97.81 325 ARG B C 1
ATOM 5739 O O . ARG B 1 325 ? -2.479 24.766 28.109 1 97.81 325 ARG B O 1
ATOM 5746 N N . ILE B 1 326 ? -1.697 22.734 27.719 1 97.06 326 ILE B N 1
ATOM 5747 C CA . ILE B 1 326 ? -0.333 23.109 28.062 1 97.06 326 ILE B CA 1
ATOM 5748 C C . ILE B 1 326 ? 0.155 24.219 27.141 1 97.06 326 ILE B C 1
ATOM 5750 O O . ILE B 1 326 ? 0.703 25.219 27.594 1 97.06 326 ILE B O 1
ATOM 5754 N N . LEU B 1 327 ? -0.065 24.094 25.828 1 97.88 327 LEU B N 1
ATOM 5755 C CA . LEU B 1 327 ? 0.338 25.109 24.859 1 97.88 327 LEU B CA 1
ATOM 5756 C C . LEU B 1 327 ? -0.32 26.453 25.156 1 97.88 327 LEU B C 1
ATOM 5758 O O . LEU B 1 327 ? 0.359 27.469 25.234 1 97.88 327 LEU B O 1
ATOM 5762 N N . TYR B 1 328 ? -1.582 26.406 25.406 1 98.38 328 TYR B N 1
ATOM 5763 C CA . TYR B 1 328 ? -2.363 27.625 25.609 1 98.38 328 TYR B CA 1
ATOM 5764 C C . TYR B 1 328 ? -1.989 28.312 26.906 1 98.38 328 TYR B C 1
ATOM 5766 O O . TYR B 1 328 ? -1.776 29.531 26.938 1 98.38 328 TYR B O 1
ATOM 5774 N N . GLN B 1 329 ? -1.778 27.531 27.984 1 98.19 329 GLN B N 1
ATOM 5775 C CA . GLN B 1 329 ? -1.652 28.078 29.328 1 98.19 329 GLN B CA 1
ATOM 5776 C C . GLN B 1 329 ? -0.193 28.359 29.672 1 98.19 329 GLN B C 1
ATOM 5778 O O . GLN B 1 329 ? 0.103 29.312 30.406 1 98.19 329 GLN B O 1
ATOM 5783 N N . ARG B 1 330 ? 0.654 27.562 29.109 1 96.62 330 ARG B N 1
ATOM 5784 C CA . ARG B 1 330 ? 2.012 27.609 29.641 1 96.62 330 ARG B CA 1
ATOM 5785 C C . ARG B 1 330 ? 2.996 28.109 28.594 1 96.62 330 ARG B C 1
ATOM 5787 O O . ARG B 1 330 ? 4.074 28.609 28.922 1 96.62 330 ARG B O 1
ATOM 5794 N N . VAL B 1 331 ? 2.662 28 27.375 1 96.12 331 VAL B N 1
ATOM 5795 C CA . VAL B 1 331 ? 3.629 28.328 26.328 1 96.12 331 VAL B CA 1
ATOM 5796 C C . VAL B 1 331 ? 3.297 29.688 25.719 1 96.12 331 VAL B C 1
ATOM 5798 O O . VAL B 1 331 ? 4.172 30.547 25.578 1 96.12 331 VAL B O 1
ATOM 5801 N N . LEU B 1 332 ? 2.061 29.969 25.406 1 97.94 332 LEU B N 1
ATOM 5802 C CA . LEU B 1 332 ? 1.662 31.219 24.766 1 97.94 332 LEU B CA 1
ATOM 5803 C C . LEU B 1 332 ? 1.59 32.344 25.781 1 97.94 332 LEU B C 1
ATOM 5805 O O . LEU B 1 332 ? 1.11 32.156 26.891 1 97.94 332 LEU B O 1
ATOM 5809 N N . THR B 1 333 ? 2.084 33.5 25.391 1 97.94 333 THR B N 1
ATOM 5810 C CA . THR B 1 333 ? 1.896 34.719 26.188 1 97.94 333 THR B CA 1
ATOM 5811 C C . THR B 1 333 ? 0.465 35.219 26.062 1 97.94 333 THR B C 1
ATOM 5813 O O . THR B 1 333 ? -0.287 34.781 25.188 1 97.94 333 THR B O 1
ATOM 5816 N N . GLN B 1 334 ? 0.185 36.125 26.953 1 97.62 334 GLN B N 1
ATOM 5817 C CA . GLN B 1 334 ? -1.153 36.688 26.906 1 97.62 334 GLN B CA 1
ATOM 5818 C C . GLN B 1 334 ? -1.429 37.344 25.547 1 97.62 334 GLN B C 1
ATOM 5820 O O . GLN B 1 334 ? -2.518 37.188 24.984 1 97.62 334 GLN B O 1
ATOM 5825 N N . GLU B 1 335 ? -0.474 38.094 25.016 1 97.88 335 GLU B N 1
ATOM 5826 C CA . GLU B 1 335 ? -0.632 38.719 23.703 1 97.88 335 GLU B CA 1
ATOM 5827 C C . GLU B 1 335 ? -0.822 37.688 22.594 1 97.88 335 GLU B C 1
ATOM 5829 O O . GLU B 1 335 ? -1.623 37.906 21.688 1 97.88 335 GLU B O 1
ATOM 5834 N N . GLU B 1 336 ? -0.107 36.625 22.688 1 98.06 336 GLU B N 1
ATOM 5835 C CA . GLU B 1 336 ? -0.211 35.562 21.688 1 98.06 336 GLU B CA 1
ATOM 5836 C C . GLU B 1 336 ? -1.567 34.875 21.766 1 98.06 336 GLU B C 1
ATOM 5838 O O . GLU B 1 336 ? -2.129 34.5 20.734 1 98.06 336 GLU B O 1
ATOM 5843 N N . ARG B 1 337 ? -2.086 34.719 22.953 1 98.62 337 ARG B N 1
ATOM 5844 C CA . ARG B 1 337 ? -3.408 34.125 23.125 1 98.62 337 ARG B CA 1
ATOM 5845 C C . ARG B 1 337 ? -4.488 35 22.5 1 98.62 337 ARG B C 1
ATOM 5847 O O . ARG B 1 337 ? -5.414 34.5 21.875 1 98.62 337 ARG B O 1
ATOM 5854 N N . GLU B 1 338 ? -4.289 36.281 22.688 1 98.25 338 GLU B N 1
ATOM 5855 C CA . GLU B 1 338 ? -5.246 37.188 22.078 1 98.25 338 GLU B CA 1
ATOM 5856 C C . GLU B 1 338 ? -5.219 37.094 20.562 1 98.25 338 GLU B C 1
ATOM 5858 O O . GLU B 1 338 ? -6.273 37 19.922 1 98.25 338 GLU B O 1
ATOM 5863 N N . ARG B 1 339 ? -4.047 37.094 19.969 1 98.25 339 ARG B N 1
ATOM 5864 C CA . ARG B 1 339 ? -3.926 36.969 18.516 1 98.25 339 ARG B CA 1
ATOM 5865 C C . ARG B 1 339 ? -4.441 35.625 18.031 1 98.25 339 ARG B C 1
ATOM 5867 O O . ARG B 1 339 ? -5.031 35.531 16.953 1 98.25 339 ARG B O 1
ATOM 5874 N N . LEU B 1 340 ? -4.184 34.594 18.812 1 98.69 340 LEU B N 1
ATOM 5875 C CA . LEU B 1 340 ? -4.707 33.281 18.5 1 98.69 340 LEU B CA 1
ATOM 5876 C C . LEU B 1 340 ? -6.223 33.312 18.344 1 98.69 340 LEU B C 1
ATOM 5878 O O . LEU B 1 340 ? -6.766 32.812 17.344 1 98.69 340 LEU B O 1
ATOM 5882 N N . MET B 1 341 ? -6.891 33.906 19.328 1 98.69 341 MET B N 1
ATOM 5883 C CA . MET B 1 341 ? -8.344 33.969 19.297 1 98.69 341 MET B CA 1
ATOM 5884 C C . MET B 1 341 ? -8.812 34.812 18.109 1 98.69 341 MET B C 1
ATOM 5886 O O . MET B 1 341 ? -9.781 34.469 17.438 1 98.69 341 MET B O 1
ATOM 5890 N N . ASP B 1 342 ? -8.102 35.906 17.828 1 98.25 342 ASP B N 1
ATOM 5891 C CA . ASP B 1 342 ? -8.438 36.719 16.688 1 98.25 342 ASP B CA 1
ATOM 5892 C C . ASP B 1 342 ? -8.328 35.938 15.383 1 98.25 342 ASP B C 1
ATOM 5894 O O . ASP B 1 342 ? -9.219 36 14.531 1 98.25 342 ASP B O 1
ATOM 5898 N N . ASN B 1 343 ? -7.25 35.219 15.266 1 98.25 343 ASN B N 1
ATOM 5899 C CA . ASN B 1 343 ? -7.004 34.438 14.055 1 98.25 343 ASN B CA 1
ATOM 5900 C C . ASN B 1 343 ? -8.055 33.344 13.859 1 98.25 343 ASN B C 1
ATOM 5902 O O . ASN B 1 343 ? -8.523 33.125 12.742 1 98.25 343 ASN B O 1
ATOM 5906 N N . ILE B 1 344 ? -8.422 32.625 14.945 1 98.5 344 ILE B N 1
ATOM 5907 C CA . ILE B 1 344 ? -9.438 31.578 14.883 1 98.5 344 ILE B CA 1
ATOM 5908 C C . ILE B 1 344 ? -10.766 32.188 14.422 1 98.5 344 ILE B C 1
ATOM 5910 O O . ILE B 1 344 ? -11.414 31.641 13.516 1 98.5 344 ILE B O 1
ATOM 5914 N N . VAL B 1 345 ? -11.102 33.312 14.969 1 98.12 345 VAL B N 1
ATOM 5915 C CA . VAL B 1 345 ? -12.406 33.906 14.727 1 98.12 345 VAL B CA 1
ATOM 5916 C C . VAL B 1 345 ? -12.492 34.375 13.266 1 98.12 345 VAL B C 1
ATOM 5918 O O . VAL B 1 345 ? -13.555 34.312 12.648 1 98.12 345 VAL B O 1
ATOM 5921 N N . MET B 1 346 ? -11.383 34.812 12.688 1 95.38 346 MET B N 1
ATOM 5922 C CA . MET B 1 346 ? -11.375 35.281 11.305 1 95.38 346 MET B CA 1
ATOM 5923 C C . MET B 1 346 ? -11.844 34.156 10.352 1 95.38 346 MET B C 1
ATOM 5925 O O . MET B 1 346 ? -12.5 34.469 9.352 1 95.38 346 MET B O 1
ATOM 5929 N N . MET B 1 347 ? -11.555 32.969 10.625 1 95.44 347 MET B N 1
ATOM 5930 C CA . MET B 1 347 ? -12.016 31.891 9.781 1 95.44 347 MET B CA 1
ATOM 5931 C C . MET B 1 347 ? -13.344 31.328 10.281 1 95.44 347 MET B C 1
ATOM 5933 O O . MET B 1 347 ? -14.219 30.984 9.484 1 95.44 347 MET B O 1
ATOM 5937 N N . LEU B 1 348 ? -13.453 31.219 11.617 1 98.12 348 LEU B N 1
ATOM 5938 C CA . LEU B 1 348 ? -14.617 30.594 12.242 1 98.12 348 LEU B CA 1
ATOM 5939 C C . LEU B 1 348 ? -15.891 31.359 11.922 1 98.12 348 LEU B C 1
ATOM 5941 O O . LEU B 1 348 ? -16.953 30.781 11.773 1 98.12 348 LEU B O 1
ATOM 5945 N N . LYS B 1 349 ? -15.781 32.625 11.75 1 97 349 LYS B N 1
ATOM 5946 C CA . LYS B 1 349 ? -16.953 33.469 11.469 1 97 349 LYS B CA 1
ATOM 5947 C C . LYS B 1 349 ? -17.578 33.094 10.133 1 97 349 LYS B C 1
ATOM 5949 O O . LYS B 1 349 ? -18.75 33.406 9.875 1 97 349 LYS B O 1
ATOM 5954 N N . LEU B 1 350 ? -16.812 32.5 9.25 1 95.31 350 LEU B N 1
ATOM 5955 C CA . LEU B 1 350 ? -17.281 32.125 7.914 1 95.31 350 LEU B CA 1
ATOM 5956 C C . LEU B 1 350 ? -18.062 30.812 7.957 1 95.31 350 LEU B C 1
ATOM 5958 O O . LEU B 1 350 ? -18.719 30.438 6.977 1 95.31 350 LEU B O 1
ATOM 5962 N N . ALA B 1 351 ? -18 30.078 9.086 1 96.81 351 ALA B N 1
ATOM 5963 C CA . ALA B 1 351 ? -18.719 28.812 9.242 1 96.81 351 ALA B CA 1
ATOM 5964 C C . ALA B 1 351 ? -20.125 29.047 9.773 1 96.81 351 ALA B C 1
ATOM 5966 O O . ALA B 1 351 ? -20.422 30.109 10.328 1 96.81 351 ALA B O 1
ATOM 5967 N N . ASN B 1 352 ? -20.969 28.062 9.586 1 95.19 352 ASN B N 1
ATOM 5968 C CA . ASN B 1 352 ? -22.328 28.203 10.102 1 95.19 352 ASN B CA 1
ATOM 5969 C C . ASN B 1 352 ? -22.344 28.188 11.633 1 95.19 352 ASN B C 1
ATOM 5971 O O . ASN B 1 352 ? -21.375 27.781 12.266 1 95.19 352 ASN B O 1
ATOM 5975 N N . THR B 1 353 ? -23.453 28.562 12.227 1 96.06 353 THR B N 1
ATOM 5976 C CA . THR B 1 353 ? -23.547 28.828 13.656 1 96.06 353 THR B CA 1
ATOM 5977 C C . THR B 1 353 ? -23.406 27.547 14.461 1 96.06 353 THR B C 1
ATOM 5979 O O . THR B 1 353 ? -22.844 27.562 15.562 1 96.06 353 THR B O 1
ATOM 5982 N N . VAL B 1 354 ? -23.891 26.5 13.938 1 96.94 354 VAL B N 1
ATOM 5983 C CA . VAL B 1 354 ? -23.812 25.219 14.633 1 96.94 354 VAL B CA 1
ATOM 5984 C C . VAL B 1 354 ? -22.344 24.812 14.789 1 96.94 354 VAL B C 1
ATOM 5986 O O . VAL B 1 354 ? -21.922 24.359 15.859 1 96.94 354 VAL B O 1
ATOM 5989 N N . LEU B 1 355 ? -21.594 25.016 13.75 1 97.56 355 LEU B N 1
ATOM 5990 C CA . LEU B 1 355 ? -20.188 24.672 13.766 1 97.56 355 LEU B CA 1
ATOM 5991 C C . LEU B 1 355 ? -19.391 25.641 14.641 1 97.56 355 LEU B C 1
ATOM 5993 O O . LEU B 1 355 ? -18.438 25.234 15.312 1 97.56 355 LEU B O 1
ATOM 5997 N N . GLN B 1 356 ? -19.797 26.938 14.641 1 98 356 GLN B N 1
ATOM 5998 C CA . GLN B 1 356 ? -19.172 27.906 15.523 1 98 356 GLN B CA 1
ATOM 5999 C C . GLN B 1 356 ? -19.312 27.484 16.984 1 98 356 GLN B C 1
ATOM 6001 O O . GLN B 1 356 ? -18.328 27.484 17.734 1 98 356 GLN B O 1
ATOM 6006 N N . GLU B 1 357 ? -20.5 27.031 17.312 1 98.12 357 GLU B N 1
ATOM 6007 C CA . GLU B 1 357 ? -20.75 26.641 18.688 1 98.12 357 GLU B CA 1
ATOM 6008 C C . GLU B 1 357 ? -19.969 25.375 19.047 1 98.12 357 GLU B C 1
ATOM 6010 O O . GLU B 1 357 ? -19.469 25.266 20.172 1 98.12 357 GLU B O 1
ATOM 6015 N N . ARG B 1 358 ? -19.875 24.453 18.156 1 97.81 358 ARG B N 1
ATOM 6016 C CA . ARG B 1 358 ? -19.109 23.234 18.422 1 97.81 358 ARG B CA 1
ATOM 6017 C C . ARG B 1 358 ? -17.625 23.547 18.578 1 97.81 358 ARG B C 1
ATOM 6019 O O . ARG B 1 358 ? -16.938 22.969 19.422 1 97.81 358 ARG B O 1
ATOM 6026 N N . ALA B 1 359 ? -17.141 24.438 17.75 1 98.31 359 ALA B N 1
ATOM 6027 C CA . ALA B 1 359 ? -15.742 24.859 17.859 1 98.31 359 ALA B CA 1
ATOM 6028 C C . ALA B 1 359 ? -15.469 25.5 19.219 1 98.31 359 ALA B C 1
ATOM 6030 O O . ALA B 1 359 ? -14.484 25.188 19.875 1 98.31 359 ALA B O 1
ATOM 6031 N N . ILE B 1 360 ? -16.406 26.391 19.625 1 98.5 360 ILE B N 1
ATOM 6032 C CA . ILE B 1 360 ? -16.266 27.062 20.906 1 98.5 360 ILE B CA 1
ATOM 6033 C C . ILE B 1 360 ? -16.25 26.031 22.031 1 98.5 360 ILE B C 1
ATOM 6035 O O . ILE B 1 360 ? -15.445 26.141 22.953 1 98.5 360 ILE B O 1
ATOM 6039 N N . SER B 1 361 ? -17.078 25.047 21.891 1 97.44 361 SER B N 1
ATOM 6040 C CA . SER B 1 361 ? -17.109 23.969 22.875 1 97.44 361 SER B CA 1
ATOM 6041 C C . SER B 1 361 ? -15.781 23.219 22.922 1 97.44 361 SER B C 1
ATOM 6043 O O . SER B 1 361 ? -15.242 22.969 24 1 97.44 361 SER B O 1
ATOM 6045 N N . ASN B 1 362 ? -15.25 22.891 21.797 1 96.62 362 ASN B N 1
ATOM 6046 C CA . ASN B 1 362 ? -13.961 22.203 21.734 1 96.62 362 ASN B CA 1
ATOM 6047 C C . ASN B 1 362 ? -12.852 23.047 22.375 1 96.62 362 ASN B C 1
ATOM 6049 O O . ASN B 1 362 ? -12.062 22.531 23.156 1 96.62 362 ASN B O 1
ATOM 6053 N N . PHE B 1 363 ? -12.805 24.328 22.047 1 98.38 363 PHE B N 1
ATOM 6054 C CA . PHE B 1 363 ? -11.75 25.203 22.562 1 98.38 363 PHE B CA 1
ATOM 6055 C C . PHE B 1 363 ? -11.938 25.453 24.062 1 98.38 363 PHE B C 1
ATOM 6057 O O . PHE B 1 363 ? -10.961 25.656 24.781 1 98.38 363 PHE B O 1
ATOM 6064 N N . SER B 1 364 ? -13.219 25.375 24.547 1 98.25 364 SER B N 1
ATOM 6065 C CA . SER B 1 364 ? -13.492 25.531 25.969 1 98.25 364 SER B CA 1
ATOM 6066 C C . SER B 1 364 ? -12.953 24.344 26.766 1 98.25 364 SER B C 1
ATOM 6068 O O . SER B 1 364 ? -12.609 24.469 27.938 1 98.25 364 SER B O 1
ATOM 6070 N N . ASN B 1 365 ? -12.938 23.203 26.109 1 96.81 365 ASN B N 1
ATOM 6071 C CA . ASN B 1 365 ? -12.359 22.031 26.734 1 96.81 365 ASN B CA 1
ATOM 6072 C C . ASN B 1 365 ? -10.852 22.172 26.938 1 96.81 365 ASN B C 1
ATOM 6074 O O . ASN B 1 365 ? -10.258 21.469 27.75 1 96.81 365 ASN B O 1
ATOM 6078 N N . VAL B 1 366 ? -10.219 23.031 26.141 1 97.94 366 VAL B N 1
ATOM 6079 C CA . VAL B 1 366 ? -8.82 23.375 26.359 1 97.94 366 VAL B CA 1
ATOM 6080 C C . VAL B 1 366 ? -8.695 24.328 27.547 1 97.94 366 VAL B C 1
ATOM 6082 O O . VAL B 1 366 ? -7.945 24.062 28.484 1 97.94 366 VAL B O 1
ATOM 6085 N N . ASP B 1 367 ? -9.406 25.359 27.5 1 98.19 367 ASP B N 1
ATOM 6086 C CA . ASP B 1 367 ? -9.469 26.391 28.531 1 98.19 367 ASP B CA 1
ATOM 6087 C C . ASP B 1 367 ? -10.727 27.234 28.375 1 98.19 367 ASP B C 1
ATOM 6089 O O . ASP B 1 367 ? -11.055 27.688 27.281 1 98.19 367 ASP B O 1
ATOM 6093 N N . GLU B 1 368 ? -11.398 27.469 29.453 1 98.12 368 GLU B N 1
ATOM 6094 C CA . GLU B 1 368 ? -12.648 28.219 29.422 1 98.12 368 GLU B CA 1
ATOM 6095 C C . GLU B 1 368 ? -12.438 29.625 28.859 1 98.12 368 GLU B C 1
ATOM 6097 O O . GLU B 1 368 ? -13.305 30.156 28.172 1 98.12 368 GLU B O 1
ATOM 6102 N N . SER B 1 369 ? -11.391 30.219 29.156 1 98.44 369 SER B N 1
ATOM 6103 C CA . SER B 1 369 ? -11.117 31.578 28.703 1 98.44 369 SER B CA 1
ATOM 6104 C C . SER B 1 369 ? -10.945 31.625 27.188 1 98.44 369 SER B C 1
ATOM 6106 O O . SER B 1 369 ? -11.258 32.625 26.547 1 98.44 369 SER B O 1
ATOM 6108 N N . LEU B 1 370 ? -10.414 30.578 26.625 1 98.62 370 LEU B N 1
ATOM 6109 C CA . LEU B 1 370 ? -10.273 30.484 25.172 1 98.62 370 LEU B CA 1
ATOM 6110 C C . LEU B 1 370 ? -11.633 30.438 24.484 1 98.62 370 LEU B C 1
ATOM 6112 O O . LEU B 1 370 ? -11.898 31.219 23.562 1 98.62 370 LEU B O 1
ATOM 6116 N N . GLY B 1 371 ? -12.516 29.547 24.969 1 98.56 371 GLY B N 1
ATOM 6117 C CA . GLY B 1 371 ? -13.859 29.469 24.422 1 98.56 371 GLY B CA 1
ATOM 6118 C C . GLY B 1 371 ? -14.641 30.766 24.562 1 98.56 371 GLY B C 1
ATOM 6119 O O . GLY B 1 371 ? -15.242 31.234 23.609 1 98.56 371 GLY B O 1
ATOM 6120 N N . THR B 1 372 ? -14.555 31.328 25.75 1 98.44 372 THR B N 1
ATOM 6121 C CA . THR B 1 372 ? -15.258 32.594 26.031 1 98.44 372 THR B CA 1
ATOM 6122 C C . THR B 1 372 ? -14.711 33.719 25.188 1 98.44 372 THR B C 1
ATOM 6124 O O . THR B 1 372 ? -15.469 34.531 24.672 1 98.44 372 THR B O 1
ATOM 6127 N N . GLY B 1 373 ? -13.414 33.75 25.062 1 98.56 373 GLY B N 1
ATOM 6128 C CA . GLY B 1 373 ? -12.797 34.781 24.234 1 98.56 373 GLY B CA 1
ATOM 6129 C C . GLY B 1 373 ? -13.242 34.719 22.781 1 98.56 373 GLY B C 1
ATOM 6130 O O . GLY B 1 373 ? -13.508 35.75 22.172 1 98.56 373 GLY B O 1
ATOM 6131 N N . ILE B 1 374 ? -13.336 33.562 22.25 1 98.62 374 ILE B N 1
ATOM 6132 C CA . ILE B 1 374 ? -13.758 33.375 20.875 1 98.62 374 ILE B CA 1
ATOM 6133 C C . ILE B 1 374 ? -15.227 33.75 20.719 1 98.62 374 ILE B C 1
ATOM 6135 O O . ILE B 1 374 ? -15.594 34.469 19.781 1 98.62 374 ILE B O 1
ATOM 6139 N N . ARG B 1 375 ? -16.016 33.281 21.672 1 98.12 375 ARG B N 1
ATOM 6140 C CA . ARG B 1 375 ? -17.438 33.625 21.656 1 98.12 375 ARG B CA 1
ATOM 6141 C C . ARG B 1 375 ? -17.656 35.125 21.656 1 98.12 375 ARG B C 1
ATOM 6143 O O . ARG B 1 375 ? -18.453 35.625 20.859 1 98.12 375 ARG B O 1
ATOM 6150 N N . ASN B 1 376 ? -17.016 35.812 22.5 1 98.12 376 ASN B N 1
ATOM 6151 C CA . ASN B 1 376 ? -17.156 37.281 22.609 1 98.12 376 ASN B CA 1
ATOM 6152 C C . ASN B 1 376 ? -16.75 37.969 21.312 1 98.12 376 ASN B C 1
ATOM 6154 O O . ASN B 1 376 ? -17.406 38.938 20.891 1 98.12 376 ASN B O 1
ATOM 6158 N N . ARG B 1 377 ? -15.766 37.5 20.719 1 97.81 377 ARG B N 1
ATOM 6159 C CA . ARG B 1 377 ? -15.289 38.094 19.469 1 97.81 377 ARG B CA 1
ATOM 6160 C C . ARG B 1 377 ? -16.297 37.875 18.344 1 97.81 377 ARG B C 1
ATOM 6162 O O . ARG B 1 377 ? -16.531 38.781 17.547 1 97.81 377 ARG B O 1
ATOM 6169 N N . LEU B 1 378 ? -16.812 36.656 18.312 1 97.25 378 LEU B N 1
ATOM 6170 C CA . LEU B 1 378 ? -17.828 36.375 17.297 1 97.25 378 LEU B CA 1
ATOM 6171 C C . LEU B 1 378 ? -19.062 37.25 17.484 1 97.25 378 LEU B C 1
ATOM 6173 O O . LEU B 1 378 ? -19.609 37.781 16.516 1 97.25 378 LEU B O 1
ATOM 6177 N N . ARG B 1 379 ? -19.438 37.438 18.688 1 95.44 379 ARG B N 1
ATOM 6178 C CA . ARG B 1 379 ? -20.594 38.281 19.016 1 95.44 379 ARG B CA 1
ATOM 6179 C C . ARG B 1 379 ? -20.328 39.75 18.641 1 95.44 379 ARG B C 1
ATOM 6181 O O . ARG B 1 379 ? -21.234 40.438 18.141 1 95.44 379 ARG B O 1
ATOM 6188 N N . ALA B 1 380 ? -19.203 40.156 18.875 1 94.69 380 ALA B N 1
ATOM 6189 C CA . ALA B 1 380 ? -18.828 41.531 18.547 1 94.69 380 ALA B CA 1
ATOM 6190 C C . ALA B 1 380 ? -18.922 41.781 17.047 1 94.69 380 ALA B C 1
ATOM 6192 O O . ALA B 1 380 ? -19.328 42.875 16.609 1 94.69 380 ALA B O 1
ATOM 6193 N N . ILE B 1 381 ? -18.516 40.844 16.297 1 91.38 381 ILE B N 1
ATOM 6194 C CA . ILE B 1 381 ? -18.562 40.969 14.852 1 91.38 381 ILE B CA 1
ATOM 6195 C C . ILE B 1 381 ? -20 40.969 14.367 1 91.38 381 ILE B C 1
ATOM 6197 O O . ILE B 1 381 ? -20.359 41.75 13.469 1 91.38 381 ILE B O 1
ATOM 6201 N N . GLN B 1 382 ? -20.844 40.094 14.938 1 86.56 382 GLN B N 1
ATOM 6202 C CA . GLN B 1 382 ? -22.25 40 14.547 1 86.56 382 GLN B CA 1
ATOM 6203 C C . GLN B 1 382 ? -23 41.312 14.891 1 86.56 382 GLN B C 1
ATOM 6205 O O . GLN B 1 382 ? -23.859 41.75 14.133 1 86.56 382 GLN B O 1
ATOM 6210 N N . THR B 1 383 ? -22.641 41.844 16.016 1 84.56 383 THR B N 1
ATOM 6211 C CA . THR B 1 383 ? -23.281 43.094 16.453 1 84.56 383 THR B CA 1
ATOM 6212 C C . THR B 1 383 ? -22.875 44.25 15.547 1 84.56 383 THR B C 1
ATOM 6214 O O . THR B 1 383 ? -23.703 45.094 15.211 1 84.56 383 THR B O 1
ATOM 6217 N N . HIS B 1 384 ? -21.641 44.156 15.133 1 77.94 384 HIS B N 1
ATOM 6218 C CA . HIS B 1 384 ? -21.188 45.219 14.242 1 77.94 384 HIS B CA 1
ATOM 6219 C C . HIS B 1 384 ? -21.797 45.062 12.852 1 77.94 384 HIS B C 1
ATOM 6221 O O . HIS B 1 384 ? -22 46.062 12.156 1 77.94 384 HIS B O 1
ATOM 6227 N N . ALA B 1 385 ? -22.062 43.844 12.297 1 74.5 385 ALA B N 1
ATOM 6228 C CA . ALA B 1 385 ? -22.641 43.625 10.977 1 74.5 385 ALA B CA 1
ATOM 6229 C C . ALA B 1 385 ? -24.109 44.031 10.938 1 74.5 385 ALA B C 1
ATOM 6231 O O . ALA B 1 385 ? -24.625 44.406 9.883 1 74.5 385 ALA B O 1
ATOM 6232 N N . GLU B 1 386 ? -24.703 44.062 12.25 1 66.75 386 GLU B N 1
ATOM 6233 C CA . GLU B 1 386 ? -26.094 44.438 12.375 1 66.75 386 GLU B CA 1
ATOM 6234 C C . GLU B 1 386 ? -26.234 45.969 12.547 1 66.75 386 GLU B C 1
ATOM 6236 O O . GLU B 1 386 ? -27.297 46.531 12.25 1 66.75 386 GLU B O 1
ATOM 6241 N N . LEU B 1 387 ? -25.188 46.625 12.703 1 59.69 387 LEU B N 1
ATOM 6242 C CA . LEU B 1 387 ? -25.219 48.094 12.766 1 59.69 387 LEU B CA 1
ATOM 6243 C C . LEU B 1 387 ? -24.859 48.688 11.414 1 59.69 387 LEU B C 1
ATOM 6245 O O . LEU B 1 387 ? -25.469 49.688 11.008 1 59.69 387 LEU B O 1
#

Radius of gyration: 30.26 Å; Cα contacts (8 Å, |Δi|>4): 1354; chains: 2; bounding box: 54×92×66 Å

Organism: Brassicogethes aeneus (NCBI:txid1431903)

InterPro domains:
  IPR010582 Catalase immune-responsive domain [PF06628] (318-378)
  IPR011614 Catalase core domain [PF00199] (2-288)
  IPR011614 Catalase core domain [SM01060] (1-291)
  IPR018028 Catalase, mono-functional, haem-containing [PR00067] (6-23)
  IPR018028 Catalase, mono-functional, haem-containing [PR00067] (25-43)
  IPR018028 Catalase, mono-functional, haem-containing [PR00067] (190-217)
  IPR018028 Catalase, mono-functional, haem-containing [PR00067] (222-248)
  IPR018028 Catalase, mono-functional, haem-containing [PS51402] (1-384)
  IPR018028 Catalase, mono-functional, haem-containing [PTHR11465] (2-379)
  IPR020835 Catalase superfamily [SSF56634] (2-379)

Foldseek 3Di:
DDFQPQDQDWAKDKDWDQDPQGIAIQTWTLDLFAQAQAQVCVVLVVVLQFADPPPRHNALASVLVVSLLFLLRLQVLLCSLFQLRGFPAPLQTKIWSLFKWWFQDLVLFIKIKIKIWAWPVHTHGDQPVVSVVCCVVPSCNHVVVQVVCLVVQVKIKTFMWMWIGHPVRCVVDPDRPRRSSDDDDCVVTNIDTDDMDIDNDDDPDCCLQPVLEAGANLGDGQGIGGDPRNNSVSRNPVSQVVSCVVPNQPSCPRCNNDVDDDQALDDDTPPDDDDPPPADNDPPDDRDGDDDDPSSVSNDHDDDDDDDDDDDDPSPPLVSQVVSLCCQPPPDDPVSLLSSLVSCLVSLLSHDPVSNLSVLVSVVSNPVCSSVSNVVVSVVVVVVVVD/DDFQPQDQDKAKDKDWDQDPQGIAIQTWTLDLFAQAQAQVCVVLQVVLQFADPPPRHNALASVLVVSLLFLLRLLVLLCSLFQLRGFPAPLQTKIWSLFKWWFQDLVLFIKIKIKIWAWPVHHHGDQPVVSVVCCVVPSCVHVVVQVVCLVVQVKTKTFMWMWIGHPVRCVVDPDRPRRSSDDDDCVVTNIDTDDMDIDNDDDPDCCLQPVLEQGANLGDGQGIGGDPRNNSVSRNPVSQVVSCVVPNQPSCPRCNNDVDDDQALDDDTPPDDDDPPPADNDPPDDRDGDDDDPSSVSNDHDDDDDDDDDDDDCSPPLVSQVVSLCCQPPPDDPVSLLSSLVSCLVSLLSHDPVSNLSVLVSVVSSPVCSSVSNVVVSVVVVVVVVD